Protein AF-A0A9W6ZG67-F1 (afdb_monomer)

Radius of gyration: 25.46 Å; Cα contacts (8 Å, |Δi|>4): 424; chains: 1; bounding box: 63×47×77 Å

pLDDT: mean 87.22, std 13.43, range [35.75, 98.5]

Sequence (376 aa):
IINTNTQAKYSLISADDQNYLYECAGLLKNNCGLGVCACSISLFTSPLLFRMRSLISSGSSGGSGWDRGEAGAEAGALMTSMASLSKGFVRGGVDGESGDAFRMALQAAVQVLGIMGEEEQARGGGMVLAHRMVALLGDEVTAWAGGVVGPLVRNCERDVVEVVQLMNQLLIRFGGRMASCMEKAVLPFMVRCEKLAPVDGSREQVEAEARGLHKIQILFLQHLVSNGCGGVLFSKDVAPGLEGILDLVARGMEIKEGARSCVIFMRKLCEEVGGGGAGEGVEGAFWDFVFNRSLVHLWRAMMGKGFSAKDAQCLRTLAEGARLMVVVRERRTERFMGFVDALSGFVGDIKGREVNRMKGANEGEFKDIIKRALMQ

Foldseek 3Di:
DDPPDPPDDDDVADLVRLLQVLLVLLQCVAPVPDPPCPPQCCVVLVVLLVLLVVLLVCLVVVDPPDDLQVSLLSLLSSLSSLLSNLNNDAFDDDDDRNLVSLVSSLVSLLSQLVRNLLHPSSLNSSLSSLVSCCRHVPPVCLVSLLSNLLSCLQRPAVCLLSSLVSLLSCCVRPFQSCLVSVLNRLVSNVVVLVVNQDDDDDPVVSVVVNLVSLLSNLQSLLSCLVRNNLLSCQDPSNVVCNVVSLVSLQLCCLVLRRVQSSLSNLLSNLLVLLPPSHDPVVSVVSLVCCLVGRLVSNVCSLQPPPADPPDPSSLSSLLSNLSSLVSNCVSPVVSSLVSLVCVCVVDVQLPVVLSVCSSPDHSVSSSVSSVVSNVD

InterPro domains:
  IPR011989 Armadillo-like helical [G3DSA:1.25.10.10] (2-344)
  IPR040017 Exportin-T [PTHR15952] (9-336)
  IPR045546 Exportin-T, C-terminal domain [PF19282] (16-342)

Solvent-accessible surface area (backbone atoms only — not comparable to full-atom values): 20236 Å² total; per-residue (Å²): 145,76,91,87,65,99,69,89,84,75,75,94,60,54,74,67,58,50,27,50,51,31,24,50,52,22,32,53,71,61,66,60,90,50,99,71,71,77,70,56,64,57,78,68,44,46,64,46,51,50,50,48,50,49,52,47,51,57,56,74,64,70,54,92,87,72,56,62,62,63,50,12,43,50,48,8,52,43,32,39,34,54,32,27,23,52,65,26,51,70,75,66,69,54,60,69,74,60,26,52,51,53,51,51,47,54,56,49,40,26,52,42,31,69,74,31,23,78,29,67,45,21,40,50,12,40,49,54,25,47,58,46,39,51,48,30,56,38,75,69,41,66,82,48,42,45,49,47,50,45,33,47,44,71,47,53,63,95,51,46,64,59,53,45,52,48,54,42,51,47,27,73,74,53,22,47,79,39,29,76,42,43,45,72,35,53,59,52,36,52,57,42,50,63,72,66,47,57,88,72,76,55,73,69,54,28,55,50,51,40,51,52,52,49,40,52,54,41,49,45,52,24,40,36,32,73,27,63,26,43,70,34,50,71,32,88,83,28,39,87,52,36,66,62,53,50,51,53,38,28,59,33,26,55,35,81,81,46,18,46,42,28,36,48,29,51,32,42,46,54,63,52,52,67,69,72,77,48,60,75,71,58,46,52,53,49,52,48,44,41,64,74,43,36,52,49,29,44,47,50,31,64,74,32,93,88,45,41,95,86,38,68,65,46,49,51,30,43,52,42,45,23,46,30,54,44,50,47,32,77,69,36,48,70,62,40,47,54,50,50,60,53,45,57,78,75,42,98,74,59,52,70,71,58,48,61,48,53,77,75,36,52,52,68,52,36,40,51,51,54,52,52,57,76,73,107

Nearest PDB structures (foldseek):
  3icq-assembly1_T  TM=7.743E-01  e=6.944E-07  Schizosaccharomyces pombe
  3ibv-assembly1_A  TM=7.325E-01  e=1.030E-04  Schizosaccharomyces pombe
  8r09-assembly1_B1  TM=2.714E-01  e=3.638E-01  Homo sapiens
  6u1s-assembly1_A  TM=2.168E-01  e=2.423E-01  synthetic construct

Structure (mmCIF, N/CA/C/O backbone):
data_AF-A0A9W6ZG67-F1
#
_entry.id   AF-A0A9W6ZG67-F1
#
loop_
_atom_site.group_PDB
_atom_site.id
_atom_site.type_symbol
_atom_site.label_atom_id
_atom_site.label_alt_id
_atom_site.label_comp_id
_atom_site.label_asym_id
_atom_site.label_entity_id
_atom_site.label_seq_id
_atom_site.pdbx_PDB_ins_code
_atom_site.Cartn_x
_atom_site.Cartn_y
_atom_site.Cartn_z
_atom_site.occupancy
_atom_site.B_iso_or_equiv
_atom_site.auth_seq_id
_atom_site.auth_comp_id
_atom_site.auth_asym_id
_atom_site.auth_atom_id
_atom_site.pdbx_PDB_model_num
ATOM 1 N N . ILE A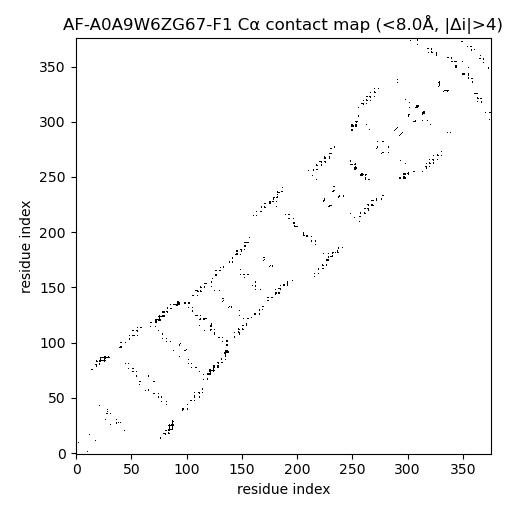 1 1 ? 11.827 6.904 -36.754 1.00 39.44 1 ILE A N 1
ATOM 2 C CA . ILE A 1 1 ? 11.404 8.110 -36.000 1.00 39.44 1 ILE A CA 1
ATOM 3 C C . ILE A 1 1 ? 11.599 7.807 -34.517 1.00 39.44 1 ILE A C 1
ATOM 5 O O . ILE A 1 1 ? 10.6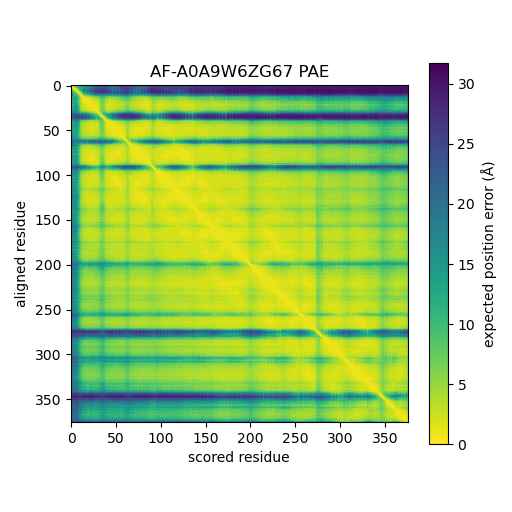45 7.606 -33.787 1.00 39.44 1 ILE A O 1
ATOM 9 N N . ILE A 1 2 ? 12.851 7.626 -34.101 1.00 35.75 2 ILE A N 1
ATOM 10 C CA . ILE A 1 2 ? 13.217 7.391 -32.701 1.00 35.75 2 ILE A CA 1
ATOM 11 C C . ILE A 1 2 ? 14.465 8.238 -32.515 1.00 35.75 2 ILE A C 1
ATOM 13 O O . ILE A 1 2 ? 15.459 8.016 -33.206 1.00 35.75 2 ILE A O 1
ATOM 17 N N . ASN A 1 3 ? 14.367 9.281 -31.696 1.00 40.25 3 ASN A N 1
ATOM 18 C CA . ASN A 1 3 ? 15.490 10.162 -31.435 1.00 40.25 3 ASN A CA 1
ATOM 19 C C . ASN A 1 3 ? 16.313 9.545 -30.303 1.00 40.25 3 ASN A C 1
ATOM 21 O O . ASN A 1 3 ? 15.929 9.619 -29.143 1.00 40.25 3 ASN A O 1
ATOM 25 N N . THR A 1 4 ? 17.412 8.886 -30.657 1.00 42.34 4 THR A N 1
ATOM 26 C CA . THR A 1 4 ? 18.389 8.335 -29.707 1.00 42.34 4 THR A CA 1
ATOM 27 C C . THR A 1 4 ? 19.555 9.296 -29.465 1.00 42.34 4 THR A C 1
ATOM 29 O O . THR A 1 4 ? 20.623 8.846 -29.061 1.00 42.34 4 THR A O 1
ATOM 32 N N . ASN A 1 5 ? 19.409 10.592 -29.775 1.00 35.91 5 ASN A N 1
ATOM 33 C CA . ASN A 1 5 ? 20.525 11.531 -29.751 1.00 35.91 5 ASN A CA 1
ATOM 34 C C . ASN A 1 5 ? 20.375 12.589 -28.651 1.00 35.91 5 ASN A C 1
ATOM 36 O O . ASN A 1 5 ? 19.520 13.474 -28.713 1.00 35.91 5 ASN A O 1
ATOM 40 N N . THR A 1 6 ? 21.283 12.508 -27.682 1.00 39.44 6 THR A N 1
ATOM 41 C CA . THR A 1 6 ? 21.575 13.439 -26.582 1.00 39.44 6 THR A CA 1
ATOM 42 C C . THR A 1 6 ? 22.208 14.750 -27.075 1.00 39.44 6 THR A C 1
ATOM 44 O O . THR A 1 6 ? 23.211 15.234 -26.561 1.00 39.44 6 THR A O 1
ATOM 47 N N . GLN A 1 7 ? 21.610 15.363 -28.100 1.00 37.28 7 GLN A N 1
ATOM 48 C CA . GLN A 1 7 ? 21.850 16.760 -28.464 1.00 37.28 7 GLN A CA 1
ATOM 49 C C . GLN A 1 7 ? 20.512 17.413 -28.808 1.00 37.28 7 GLN A C 1
ATOM 51 O O . GLN A 1 7 ? 20.055 17.437 -29.952 1.00 37.28 7 GLN A O 1
ATOM 56 N N . ALA A 1 8 ? 19.844 17.924 -27.777 1.00 49.53 8 ALA A N 1
ATOM 57 C CA . ALA A 1 8 ? 18.612 18.674 -27.926 1.00 49.53 8 ALA A CA 1
ATOM 58 C C . ALA A 1 8 ? 18.870 19.991 -28.675 1.00 49.53 8 ALA A C 1
ATOM 60 O O . ALA A 1 8 ? 19.564 20.881 -28.182 1.00 49.53 8 ALA A O 1
ATOM 61 N N . LYS A 1 9 ? 18.220 20.154 -29.832 1.00 41.66 9 LYS A N 1
ATOM 62 C CA . LYS A 1 9 ? 17.661 21.470 -30.174 1.00 41.66 9 LYS A CA 1
ATOM 63 C C . LYS A 1 9 ? 16.371 21.443 -30.982 1.00 41.66 9 LYS A C 1
ATOM 65 O O . LYS A 1 9 ? 15.625 22.402 -30.872 1.00 41.66 9 LYS A O 1
ATOM 70 N N . TYR A 1 10 ? 16.037 20.353 -31.679 1.00 43.66 10 TYR A N 1
ATOM 71 C CA . TYR A 1 10 ? 14.729 20.215 -32.331 1.00 43.66 10 TYR A CA 1
ATOM 72 C C . TYR A 1 10 ? 14.293 18.747 -32.378 1.00 43.66 10 TYR A C 1
ATOM 74 O O . TYR A 1 10 ? 14.595 18.027 -33.327 1.00 43.66 10 TYR A O 1
ATOM 82 N N . SER A 1 11 ? 13.578 18.286 -31.349 1.00 56.25 11 SER A N 1
ATOM 83 C CA . SER A 1 11 ? 12.749 17.092 -31.519 1.00 56.25 11 SER A CA 1
ATOM 84 C C . SER A 1 11 ? 11.547 17.491 -32.370 1.00 56.25 11 SER A C 1
ATOM 86 O O . SER A 1 11 ? 10.775 18.352 -31.962 1.00 56.25 11 SER A O 1
ATOM 88 N N . LEU A 1 12 ? 11.394 16.889 -33.551 1.00 69.50 12 LEU A N 1
ATOM 89 C CA . LEU A 1 12 ? 10.250 17.129 -34.446 1.00 69.50 12 LEU A CA 1
ATOM 90 C C . LEU A 1 12 ? 8.902 16.743 -33.811 1.00 69.50 12 LEU A C 1
ATOM 92 O O . LEU A 1 12 ? 7.859 17.154 -34.303 1.00 69.50 12 LEU A O 1
ATOM 96 N N . ILE A 1 13 ? 8.929 15.926 -32.753 1.00 79.38 13 ILE A N 1
ATOM 97 C CA . ILE A 1 13 ? 7.759 15.342 -32.091 1.00 79.38 13 ILE A CA 1
ATOM 98 C C . ILE A 1 13 ? 7.965 15.438 -30.574 1.00 79.38 13 ILE A C 1
ATOM 100 O O . ILE A 1 13 ? 9.046 15.091 -30.081 1.00 79.38 13 ILE A O 1
ATOM 104 N N . SER A 1 14 ? 6.960 15.909 -29.829 1.00 85.06 14 SER A N 1
ATOM 105 C CA . SER A 1 14 ? 7.045 16.016 -28.365 1.00 85.06 14 SER A CA 1
ATOM 106 C C . SER A 1 14 ? 7.118 14.634 -27.693 1.00 85.06 14 SER A C 1
ATOM 108 O O . SER A 1 14 ? 6.828 13.612 -28.316 1.00 85.06 14 SER A O 1
ATOM 110 N N . ALA A 1 15 ? 7.520 14.574 -26.420 1.00 81.75 15 ALA A N 1
ATOM 111 C CA . ALA A 1 15 ? 7.550 13.309 -25.676 1.00 81.75 15 ALA A CA 1
ATOM 112 C C . ALA A 1 15 ? 6.145 12.689 -25.537 1.00 81.75 15 ALA A C 1
ATOM 114 O O . ALA A 1 15 ? 5.986 11.474 -25.655 1.00 81.75 15 ALA A O 1
ATOM 115 N N . ASP A 1 16 ? 5.120 13.523 -25.362 1.00 84.12 16 ASP A N 1
ATOM 116 C CA . ASP A 1 16 ? 3.730 13.073 -25.272 1.00 84.12 16 ASP A CA 1
ATOM 117 C C . ASP A 1 16 ? 3.232 12.515 -26.606 1.00 84.12 16 ASP A C 1
ATOM 119 O O . ASP A 1 16 ? 2.653 11.430 -26.647 1.00 84.12 16 ASP A O 1
ATOM 123 N N . ASP A 1 17 ? 3.543 13.188 -27.716 1.00 88.38 17 ASP A N 1
ATOM 124 C CA . ASP A 1 17 ? 3.211 12.696 -29.056 1.00 88.38 17 ASP A CA 1
ATOM 125 C C . ASP A 1 17 ? 3.907 11.358 -29.355 1.00 88.38 17 ASP A C 1
ATOM 127 O O . ASP A 1 17 ? 3.308 10.457 -29.943 1.00 88.38 17 ASP A O 1
ATOM 131 N N . GLN A 1 18 ? 5.155 11.177 -28.906 1.00 88.00 18 GLN A N 1
ATOM 132 C CA . GLN A 1 18 ? 5.853 9.891 -29.020 1.00 88.00 18 GLN A CA 1
ATOM 133 C C . GLN A 1 18 ? 5.140 8.786 -28.230 1.00 88.00 18 GLN A C 1
ATOM 135 O O . GLN A 1 18 ? 4.977 7.677 -28.742 1.00 88.00 18 GLN A O 1
ATOM 140 N N . ASN A 1 19 ? 4.665 9.079 -27.016 1.00 90.38 19 ASN A N 1
ATOM 141 C CA . ASN A 1 19 ? 3.894 8.126 -26.217 1.00 90.38 19 ASN A CA 1
ATOM 142 C C . ASN A 1 19 ? 2.577 7.733 -26.907 1.00 90.38 19 ASN A C 1
ATOM 144 O O . ASN A 1 19 ? 2.234 6.548 -26.916 1.00 90.38 19 ASN A O 1
ATOM 148 N N . TYR A 1 20 ? 1.882 8.681 -27.547 1.00 90.75 20 TYR A N 1
ATOM 149 C CA . TYR A 1 20 ? 0.697 8.375 -28.355 1.00 90.75 20 TYR A CA 1
ATOM 150 C C . TYR A 1 20 ? 1.024 7.475 -29.549 1.00 90.75 20 TYR A C 1
ATOM 152 O O . TYR A 1 20 ? 0.275 6.541 -29.827 1.00 90.75 20 TYR A O 1
ATOM 160 N N . LEU A 1 21 ? 2.162 7.680 -30.221 1.00 91.12 21 LEU A N 1
ATOM 161 C CA . LEU A 1 21 ? 2.597 6.796 -31.307 1.00 91.12 21 LEU A CA 1
ATOM 162 C C . LEU A 1 21 ? 2.860 5.364 -30.818 1.00 91.12 21 LEU A C 1
ATOM 164 O O . LEU A 1 21 ? 2.458 4.413 -31.490 1.00 91.12 21 LEU A O 1
ATOM 168 N N . TYR A 1 22 ? 3.481 5.193 -29.646 1.00 92.00 22 TYR A N 1
ATOM 169 C CA . TYR A 1 22 ? 3.649 3.869 -29.036 1.00 92.00 22 TYR A CA 1
ATOM 170 C C . TYR A 1 22 ? 2.306 3.230 -28.673 1.00 92.00 22 TYR A C 1
ATOM 172 O O . TYR A 1 22 ? 2.095 2.050 -28.949 1.00 92.00 22 TYR A O 1
ATOM 180 N N . GLU A 1 23 ? 1.377 3.995 -28.103 1.00 91.88 23 GLU A N 1
ATOM 181 C CA . GLU A 1 23 ? 0.024 3.519 -27.803 1.00 91.88 23 GLU A CA 1
ATOM 182 C C . GLU A 1 23 ? -0.720 3.074 -29.075 1.00 91.88 23 GLU A C 1
ATOM 184 O O . GLU A 1 23 ? -1.264 1.966 -29.114 1.00 91.88 23 GLU A O 1
ATOM 189 N N . CYS A 1 24 ? -0.661 3.867 -30.150 1.00 88.88 24 CYS A N 1
ATOM 190 C CA . CYS A 1 24 ? -1.198 3.497 -31.459 1.00 88.88 24 CYS A CA 1
ATOM 191 C C . CYS A 1 24 ? -0.551 2.220 -32.007 1.00 88.88 24 CYS A C 1
ATOM 193 O O . CYS A 1 24 ? -1.263 1.342 -32.492 1.00 88.88 24 CYS A O 1
ATOM 195 N N . ALA A 1 25 ? 0.774 2.077 -31.905 1.00 88.12 25 ALA A N 1
ATOM 196 C CA . ALA A 1 25 ? 1.474 0.868 -32.336 1.00 88.12 25 ALA A CA 1
ATOM 197 C C . ALA A 1 25 ? 0.991 -0.376 -31.572 1.00 88.12 25 ALA A C 1
ATOM 199 O O . ALA A 1 25 ? 0.760 -1.425 -32.178 1.00 88.12 25 ALA A O 1
ATOM 200 N N . GLY A 1 26 ? 0.767 -0.249 -30.261 1.00 88.62 26 GLY A N 1
ATOM 201 C CA . GLY A 1 26 ? 0.203 -1.318 -29.439 1.00 88.62 26 GLY A CA 1
ATOM 202 C C . GLY A 1 26 ? -1.214 -1.693 -29.872 1.00 88.62 26 GLY A C 1
ATOM 203 O O . GLY A 1 26 ? -1.523 -2.875 -30.022 1.00 88.62 26 GLY A O 1
ATOM 204 N N . LEU A 1 27 ? -2.072 -0.694 -30.114 1.00 86.94 27 LEU A N 1
ATOM 205 C CA . LEU A 1 27 ? -3.456 -0.906 -30.551 1.00 86.94 27 LEU A CA 1
ATOM 206 C C . LEU A 1 27 ? -3.519 -1.581 -31.922 1.00 86.94 27 LEU A C 1
ATOM 208 O O . LEU A 1 27 ? -4.296 -2.515 -32.102 1.00 86.94 27 LEU A O 1
ATOM 212 N N . LEU A 1 28 ? -2.685 -1.147 -32.869 1.00 83.06 28 LEU A N 1
ATOM 213 C CA . LEU A 1 28 ? -2.587 -1.765 -34.191 1.00 83.06 28 LEU A CA 1
ATOM 214 C C . LEU A 1 28 ? -2.118 -3.218 -34.083 1.00 83.06 28 LEU A C 1
ATOM 216 O O . LEU A 1 28 ? -2.681 -4.100 -34.728 1.00 83.06 28 LEU A O 1
ATOM 220 N N . LYS A 1 29 ? -1.126 -3.497 -33.228 1.00 78.94 29 LYS A N 1
ATOM 221 C CA . LYS A 1 29 ? -0.634 -4.863 -33.033 1.00 78.94 29 LYS A CA 1
ATOM 222 C C . LYS A 1 29 ? -1.710 -5.794 -32.472 1.00 78.94 29 LYS A C 1
ATOM 224 O O . LYS A 1 29 ? -1.800 -6.934 -32.920 1.00 78.94 29 LYS A O 1
ATOM 229 N N . ASN A 1 30 ? -2.502 -5.324 -31.509 1.00 77.94 30 ASN A N 1
ATOM 230 C CA . ASN A 1 30 ? -3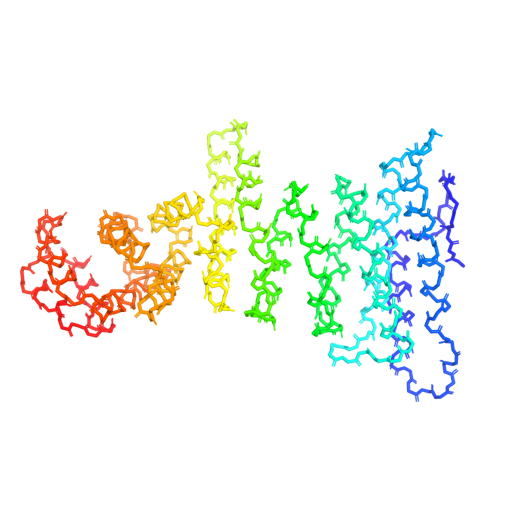.464 -6.160 -30.793 1.00 77.94 30 ASN A CA 1
ATOM 231 C C . ASN A 1 30 ? -4.835 -6.265 -31.488 1.00 77.94 30 ASN A C 1
ATOM 233 O O . ASN A 1 30 ? -5.437 -7.333 -31.494 1.00 77.94 30 ASN A O 1
ATOM 237 N N . ASN A 1 31 ? -5.340 -5.177 -32.079 1.00 73.69 31 ASN A N 1
ATOM 238 C CA . ASN A 1 31 ? -6.729 -5.104 -32.549 1.00 73.69 31 ASN A CA 1
ATOM 239 C C . ASN A 1 31 ? -6.901 -5.334 -34.050 1.00 73.69 31 ASN A C 1
ATOM 241 O O . ASN A 1 31 ? -8.031 -5.498 -34.504 1.00 73.69 31 ASN A O 1
ATOM 245 N N . CYS A 1 32 ? -5.829 -5.334 -34.846 1.00 62.62 32 CYS A N 1
ATOM 246 C CA . CYS A 1 32 ? -6.011 -5.345 -36.292 1.00 62.62 32 CYS A CA 1
ATOM 247 C C . CYS A 1 32 ? -6.544 -6.659 -36.867 1.00 62.62 32 CYS A C 1
ATOM 249 O O . CYS A 1 32 ? -6.868 -6.632 -38.043 1.00 62.62 32 CYS A O 1
ATOM 251 N N . GLY A 1 33 ? -6.671 -7.772 -36.125 1.00 52.44 33 GLY A N 1
ATOM 252 C CA . GLY A 1 33 ? -7.353 -9.007 -36.582 1.00 52.44 33 GLY A CA 1
ATOM 253 C C . GLY A 1 33 ? -6.844 -9.615 -37.903 1.00 52.44 33 GLY A C 1
ATOM 254 O O . GLY A 1 33 ? -7.381 -10.597 -38.405 1.00 52.44 33 GLY A O 1
ATOM 255 N N . LEU A 1 34 ? -5.805 -9.027 -38.481 1.00 46.78 34 LEU A N 1
ATOM 256 C CA . LEU A 1 34 ? -5.229 -9.357 -39.759 1.00 46.78 34 LEU A CA 1
ATOM 257 C C . LEU A 1 34 ? -4.040 -10.246 -39.449 1.00 46.78 34 LEU A C 1
ATOM 259 O O . LEU A 1 34 ? -3.083 -9.793 -38.815 1.00 46.78 34 LEU A O 1
ATOM 263 N N . GLY A 1 35 ? -4.017 -11.452 -40.011 1.00 50.03 35 GLY A N 1
ATOM 264 C CA . GLY A 1 35 ? -2.794 -12.252 -40.151 1.00 50.03 35 GLY A CA 1
ATOM 265 C C . GLY A 1 35 ? -1.674 -11.559 -40.958 1.00 50.03 35 GLY A C 1
ATOM 266 O O . GLY A 1 35 ? -0.771 -12.229 -41.438 1.00 50.03 35 GLY A O 1
ATOM 267 N N . VAL A 1 36 ? -1.739 -10.232 -41.139 1.00 47.69 36 VAL A N 1
ATOM 268 C CA . VAL A 1 36 ? -0.923 -9.394 -42.024 1.00 47.69 36 VAL A CA 1
ATOM 269 C C . VAL A 1 36 ? -0.282 -8.204 -41.288 1.00 47.69 36 VAL A C 1
ATOM 271 O O . VAL A 1 36 ? 0.591 -7.553 -41.851 1.00 47.69 36 VAL A O 1
ATOM 274 N N . CYS A 1 37 ? -0.556 -7.960 -39.996 1.00 52.19 37 CYS A N 1
ATOM 275 C CA . CYS A 1 37 ? 0.359 -7.127 -39.198 1.00 52.19 37 CYS A CA 1
ATOM 276 C C . CYS A 1 37 ? 1.543 -7.988 -38.707 1.00 52.19 37 CYS A C 1
ATOM 278 O O . CYS A 1 37 ? 1.759 -8.183 -37.510 1.00 52.19 37 CYS A O 1
ATOM 280 N N . ALA A 1 38 ? 2.323 -8.508 -39.665 1.00 53.47 38 ALA A N 1
ATOM 281 C CA . ALA A 1 38 ? 3.558 -9.281 -39.471 1.00 53.47 38 ALA A CA 1
ATOM 282 C C . ALA A 1 38 ? 4.697 -8.464 -38.821 1.00 53.47 38 ALA A C 1
ATOM 284 O O . ALA A 1 38 ? 5.830 -8.923 -38.707 1.00 53.47 38 ALA A O 1
ATOM 285 N N . CYS A 1 39 ? 4.408 -7.235 -38.391 1.00 63.88 39 CYS A N 1
ATOM 286 C CA . CYS A 1 39 ? 5.310 -6.413 -37.609 1.00 63.88 39 CYS A CA 1
ATOM 287 C C . CYS A 1 39 ? 5.410 -7.038 -36.210 1.00 63.88 39 CYS A C 1
ATOM 289 O O . CYS A 1 39 ? 4.454 -7.024 -35.423 1.00 63.88 39 CYS A O 1
ATOM 291 N N . SER A 1 40 ? 6.538 -7.685 -35.941 1.00 79.75 40 SER A N 1
ATOM 292 C CA . SER A 1 40 ? 6.878 -8.205 -34.620 1.00 79.75 40 SER A CA 1
ATOM 293 C C . SER A 1 40 ? 6.872 -7.059 -33.600 1.00 79.75 40 SER A C 1
ATOM 295 O O . SER A 1 40 ? 7.337 -5.955 -33.891 1.00 79.75 40 SER A O 1
ATOM 297 N N . ILE A 1 41 ? 6.360 -7.313 -32.390 1.00 86.19 41 ILE A N 1
ATOM 298 C CA . ILE A 1 41 ? 6.387 -6.306 -31.312 1.00 86.19 41 ILE A CA 1
ATOM 299 C C . ILE A 1 41 ? 7.832 -5.915 -30.958 1.00 86.19 41 ILE A C 1
ATOM 301 O O . ILE A 1 41 ? 8.081 -4.792 -30.516 1.00 86.19 41 ILE A O 1
ATOM 305 N N . SER A 1 42 ? 8.794 -6.803 -31.241 1.00 85.44 42 SER A N 1
ATOM 306 C CA . SER A 1 42 ? 10.227 -6.565 -31.071 1.00 85.44 42 SER A CA 1
ATOM 307 C C . SER A 1 42 ? 10.729 -5.351 -31.854 1.00 85.44 42 SER A C 1
ATOM 309 O O . SER A 1 42 ? 11.685 -4.717 -31.413 1.00 85.44 42 SER A O 1
ATOM 311 N N . LEU A 1 43 ? 10.073 -4.963 -32.954 1.00 87.19 43 LEU A N 1
ATOM 312 C CA . LEU A 1 43 ? 10.446 -3.769 -33.719 1.00 87.19 43 LE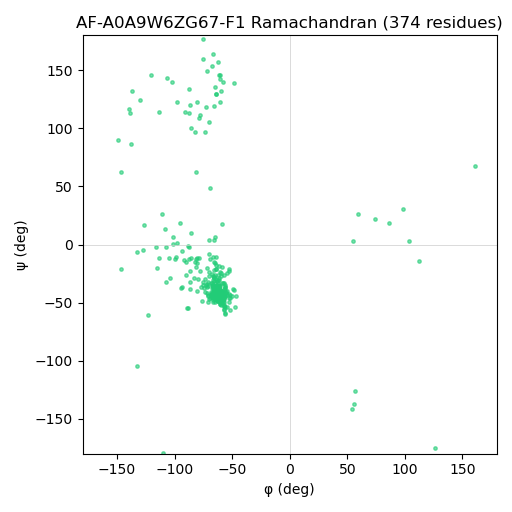U A CA 1
ATOM 313 C C . LEU A 1 43 ? 10.263 -2.482 -32.905 1.00 87.19 43 LEU A C 1
ATOM 315 O O . LEU A 1 43 ? 11.014 -1.527 -33.094 1.00 87.19 43 LEU A O 1
ATOM 319 N N . PHE A 1 44 ? 9.311 -2.473 -31.971 1.00 89.06 44 PHE A N 1
ATOM 320 C CA . PHE A 1 44 ? 9.072 -1.349 -31.067 1.00 89.06 44 PHE A CA 1
ATOM 321 C C . PHE A 1 44 ? 9.798 -1.521 -29.733 1.00 89.06 44 PHE A C 1
ATOM 323 O O . PHE A 1 44 ? 10.314 -0.553 -29.181 1.00 89.06 44 PHE A O 1
ATOM 330 N N . THR A 1 45 ? 9.864 -2.747 -29.209 1.00 91.94 45 THR A N 1
ATOM 331 C CA . THR A 1 45 ? 10.392 -2.995 -27.860 1.00 91.94 45 THR A CA 1
ATOM 332 C C . THR A 1 45 ? 11.905 -3.171 -27.829 1.00 91.94 45 THR A C 1
ATOM 334 O O . THR A 1 45 ? 12.532 -2.752 -26.859 1.00 91.94 45 THR A O 1
ATOM 337 N N . SER A 1 46 ? 12.530 -3.720 -28.875 1.00 93.50 46 SER A N 1
ATOM 338 C CA . SER A 1 46 ? 13.981 -3.970 -28.885 1.00 93.50 46 SER A CA 1
ATOM 339 C C . SER A 1 46 ? 14.817 -2.695 -28.785 1.00 93.50 46 SER A C 1
ATOM 341 O O . SER A 1 46 ? 15.746 -2.698 -27.981 1.00 93.50 46 SER A O 1
ATOM 343 N N . PRO A 1 47 ? 14.519 -1.593 -29.509 1.00 94.25 47 PRO A N 1
ATOM 344 C CA . PRO A 1 47 ? 15.279 -0.351 -29.356 1.00 94.25 47 PRO A CA 1
ATOM 345 C C . PRO A 1 47 ? 15.191 0.214 -27.933 1.00 94.25 47 PRO A C 1
ATOM 347 O O . PRO A 1 47 ? 16.204 0.627 -27.367 1.00 94.25 47 PRO A O 1
ATOM 350 N N . LEU A 1 48 ? 13.997 0.167 -27.331 1.00 95.50 48 LEU A N 1
ATOM 351 C CA . LEU A 1 48 ? 13.759 0.629 -25.964 1.00 95.50 48 LEU A CA 1
ATOM 352 C C . LEU A 1 48 ? 14.528 -0.227 -24.950 1.00 95.50 48 LEU A C 1
ATOM 354 O O . LEU A 1 48 ? 15.278 0.298 -24.129 1.00 95.50 48 LEU A O 1
ATOM 358 N N . LEU A 1 49 ? 14.410 -1.553 -25.053 1.00 96.44 49 LEU A N 1
ATOM 359 C CA . LEU A 1 49 ? 15.098 -2.504 -24.178 1.00 96.44 49 LEU A CA 1
ATOM 360 C C . LEU A 1 49 ? 16.618 -2.441 -24.333 1.00 96.44 49 LEU A C 1
ATOM 362 O O . LEU A 1 49 ? 17.337 -2.489 -23.337 1.00 96.44 49 LEU A O 1
ATOM 366 N N . PHE A 1 50 ? 17.118 -2.320 -25.563 1.00 96.62 50 PHE A N 1
ATOM 367 C CA . PHE A 1 50 ? 18.543 -2.158 -25.831 1.00 96.62 50 PHE A CA 1
ATOM 368 C C . PHE A 1 50 ? 19.075 -0.899 -25.151 1.00 96.62 50 PHE A C 1
ATOM 370 O O . PHE A 1 50 ? 20.090 -0.957 -24.454 1.00 96.62 50 PHE A O 1
ATOM 377 N N . ARG A 1 51 ? 18.360 0.223 -25.285 1.00 95.88 51 ARG A N 1
ATOM 378 C CA . ARG A 1 51 ? 18.783 1.475 -24.664 1.00 95.88 51 ARG A CA 1
ATOM 379 C C . ARG A 1 51 ? 18.738 1.406 -23.138 1.00 95.88 51 ARG A C 1
ATOM 381 O O . ARG A 1 51 ? 19.721 1.779 -22.505 1.00 95.88 51 ARG A O 1
ATOM 388 N N . MET A 1 52 ? 17.686 0.829 -22.550 1.00 96.19 52 MET A N 1
ATOM 389 C CA . MET A 1 52 ? 17.630 0.573 -21.102 1.00 96.19 52 MET A CA 1
ATOM 390 C C . MET A 1 52 ? 18.818 -0.280 -20.631 1.00 96.19 52 MET A C 1
ATOM 392 O O . MET A 1 52 ? 19.459 0.055 -19.640 1.00 96.19 52 MET A O 1
ATOM 396 N N . ARG A 1 53 ? 19.168 -1.353 -21.355 1.00 96.44 53 ARG A N 1
ATOM 397 C CA . ARG A 1 53 ? 20.324 -2.212 -21.028 1.00 96.44 53 ARG A CA 1
ATOM 398 C C . ARG A 1 53 ? 21.658 -1.479 -21.143 1.00 96.44 53 ARG A C 1
ATOM 400 O O . ARG A 1 53 ? 22.537 -1.702 -20.313 1.00 96.44 53 ARG A O 1
ATOM 407 N N . SER A 1 54 ? 21.805 -0.598 -22.131 1.00 94.50 54 SER A N 1
ATOM 408 C CA . SER A 1 54 ? 22.981 0.266 -22.252 1.00 94.50 54 SER A CA 1
ATOM 409 C C . SER A 1 54 ? 23.119 1.163 -21.022 1.00 94.50 54 SER A C 1
ATOM 411 O O . SER A 1 54 ? 24.194 1.208 -20.431 1.00 94.50 54 SER A O 1
ATOM 413 N N . LEU A 1 55 ? 22.028 1.812 -20.599 1.00 94.75 55 LEU A N 1
ATOM 414 C CA . LEU A 1 55 ? 22.002 2.662 -19.407 1.00 94.75 55 LEU A CA 1
ATOM 415 C C . LEU A 1 55 ? 22.317 1.873 -18.128 1.00 94.75 55 LEU A C 1
ATOM 417 O O . LEU A 1 55 ? 23.088 2.341 -17.301 1.00 94.75 55 LEU A O 1
ATOM 421 N N . ILE A 1 56 ? 21.792 0.653 -17.987 1.00 95.12 56 ILE A N 1
ATOM 422 C CA . ILE A 1 56 ? 22.105 -0.250 -16.864 1.00 95.12 56 ILE A CA 1
ATOM 423 C C . ILE A 1 56 ? 23.595 -0.633 -16.844 1.00 95.12 56 ILE A C 1
ATOM 425 O O . ILE A 1 56 ? 24.209 -0.691 -15.776 1.00 95.12 56 ILE A O 1
ATOM 429 N N . SER A 1 57 ? 24.181 -0.892 -18.016 1.00 93.69 57 SER A N 1
ATOM 430 C CA . SER A 1 57 ? 25.577 -1.329 -18.148 1.00 93.69 57 SER A CA 1
ATOM 431 C C . SER A 1 57 ? 26.553 -0.199 -17.824 1.00 93.69 57 SER A C 1
ATOM 433 O O . SER A 1 57 ? 27.433 -0.372 -16.981 1.00 93.69 57 SER A O 1
ATOM 435 N N . SER A 1 58 ? 26.348 0.983 -18.418 1.00 91.00 58 SER A N 1
ATOM 436 C CA . SER A 1 58 ? 27.040 2.217 -18.014 1.00 91.00 58 SER A CA 1
ATOM 437 C C . SER A 1 58 ? 26.834 2.470 -16.521 1.00 91.00 58 SER A C 1
ATOM 439 O O . SER A 1 58 ? 27.787 2.748 -15.793 1.00 91.00 58 SER A O 1
ATOM 441 N N . GLY A 1 59 ? 25.604 2.201 -16.085 1.00 88.44 59 GLY A N 1
ATOM 442 C CA . GLY A 1 59 ? 25.109 2.254 -14.731 1.00 88.44 59 GLY A CA 1
ATOM 443 C C . GLY A 1 59 ? 25.975 1.574 -13.680 1.00 88.44 59 GLY A C 1
ATOM 444 O O . GLY A 1 59 ? 26.374 2.117 -12.655 1.00 88.44 59 GLY A O 1
ATOM 445 N N . SER A 1 60 ? 26.259 0.315 -13.965 1.00 87.62 60 SER A N 1
ATOM 446 C CA . SER A 1 60 ? 26.954 -0.573 -13.041 1.00 87.62 60 SER A CA 1
ATOM 447 C C . SER A 1 60 ? 28.472 -0.375 -13.077 1.00 87.62 60 SER A C 1
ATOM 449 O O . SER A 1 60 ? 29.163 -0.771 -12.146 1.00 87.62 60 SER A O 1
ATOM 451 N N . SER A 1 61 ? 28.999 0.228 -14.148 1.00 84.06 61 SER A N 1
ATOM 452 C CA . SER A 1 61 ? 30.440 0.431 -14.350 1.00 84.06 61 SER A CA 1
ATOM 453 C C . SER A 1 61 ? 31.018 1.658 -13.632 1.00 84.06 61 SER A C 1
ATOM 455 O O . SER A 1 61 ? 32.235 1.755 -13.503 1.00 84.06 61 SER A O 1
ATOM 457 N N . GLY A 1 62 ? 30.175 2.590 -13.164 1.00 68.44 62 GLY A N 1
ATOM 458 C CA . GLY A 1 62 ? 30.612 3.780 -12.419 1.00 68.44 62 GLY A CA 1
ATOM 459 C C . GLY A 1 62 ? 31.581 4.692 -13.185 1.00 68.44 62 GLY A C 1
ATOM 460 O O . GLY A 1 62 ? 32.400 5.371 -12.569 1.00 68.44 62 GLY A O 1
ATOM 461 N N . GLY A 1 63 ? 31.537 4.672 -14.522 1.00 67.81 63 GLY A N 1
ATOM 462 C CA . GLY A 1 63 ? 32.489 5.392 -15.369 1.00 67.81 63 GLY A CA 1
ATOM 463 C C . GLY A 1 63 ? 32.476 6.909 -15.144 1.00 67.81 63 GLY A C 1
ATOM 464 O O . GLY A 1 63 ? 31.425 7.525 -14.967 1.00 67.81 63 GLY A O 1
ATOM 465 N N . SER A 1 64 ? 33.657 7.529 -15.196 1.00 56.72 64 SER A N 1
ATOM 466 C CA . SER A 1 64 ? 33.811 8.985 -15.125 1.00 56.72 64 SER A CA 1
ATOM 467 C C . SER A 1 64 ? 33.070 9.666 -16.283 1.00 56.72 64 SER A C 1
ATOM 469 O O . SER A 1 64 ? 33.370 9.384 -17.442 1.00 56.72 64 SER A O 1
ATOM 471 N N . GLY A 1 65 ? 32.135 10.570 -15.974 1.00 71.25 65 GLY A N 1
ATOM 472 C CA . GLY A 1 65 ? 31.358 11.330 -16.966 1.00 71.25 65 GLY A CA 1
ATOM 473 C C . GLY A 1 65 ? 29.920 10.852 -17.178 1.00 71.25 65 GLY A C 1
ATOM 474 O O . GLY A 1 65 ? 29.219 11.410 -18.016 1.00 71.25 65 GLY A O 1
ATOM 475 N N . TRP A 1 66 ? 29.460 9.844 -16.435 1.00 83.12 66 TRP A N 1
ATOM 476 C CA . TRP A 1 66 ? 28.058 9.444 -16.470 1.00 83.12 66 TRP A CA 1
ATOM 477 C C . TRP A 1 66 ? 27.194 10.401 -15.632 1.00 83.12 66 TRP A C 1
ATOM 479 O O . TRP A 1 66 ? 27.297 10.438 -14.406 1.00 83.12 66 TRP A O 1
ATOM 489 N N . ASP A 1 67 ? 26.339 11.171 -16.309 1.00 88.75 67 ASP A N 1
ATOM 490 C CA . ASP A 1 67 ? 25.304 11.983 -15.669 1.00 88.75 67 ASP A CA 1
ATOM 491 C C . ASP A 1 67 ? 24.115 11.094 -15.272 1.00 88.75 67 ASP A C 1
ATOM 493 O O . ASP A 1 67 ? 23.371 10.577 -16.115 1.00 88.75 67 ASP A O 1
ATOM 497 N N . ARG A 1 68 ? 23.957 10.886 -13.961 1.00 89.31 68 ARG A N 1
ATOM 498 C CA . ARG A 1 68 ? 22.887 10.058 -13.399 1.00 89.31 68 ARG A CA 1
ATOM 499 C C . ARG A 1 68 ? 21.509 10.685 -13.601 1.00 89.31 68 ARG A C 1
ATOM 501 O O . ARG A 1 68 ? 20.566 9.938 -13.844 1.00 89.31 68 ARG A O 1
ATOM 508 N N . GLY A 1 69 ? 21.404 12.013 -13.558 1.00 91.12 69 GLY A N 1
ATOM 509 C CA . GLY A 1 69 ? 20.143 12.732 -13.734 1.00 91.12 69 GLY A CA 1
ATOM 510 C C . GLY A 1 69 ? 19.647 12.645 -15.175 1.00 91.12 69 GLY A C 1
ATOM 511 O O . GLY A 1 69 ? 18.493 12.283 -15.415 1.00 91.12 69 GLY A O 1
ATOM 512 N N . GLU A 1 70 ? 20.533 12.877 -16.149 1.00 92.88 70 GLU A N 1
ATOM 513 C CA . GLU A 1 70 ? 20.196 12.716 -17.572 1.00 92.88 70 GLU A CA 1
ATOM 514 C C . GLU A 1 70 ? 19.828 11.259 -17.899 1.00 92.88 70 GLU A C 1
ATOM 516 O O . GLU A 1 70 ? 18.802 10.995 -18.532 1.00 92.88 70 GLU A O 1
ATOM 521 N N . ALA A 1 71 ? 20.605 10.295 -17.396 1.00 94.12 71 ALA A N 1
ATOM 522 C CA . ALA A 1 71 ? 20.308 8.876 -17.574 1.00 94.12 71 ALA A CA 1
ATOM 523 C C . ALA A 1 71 ? 18.999 8.449 -16.892 1.00 94.12 71 ALA A C 1
ATOM 525 O O . ALA A 1 71 ? 18.260 7.633 -17.446 1.00 94.12 71 ALA A O 1
ATOM 526 N N . GLY A 1 72 ? 18.693 9.003 -15.717 1.00 94.94 72 GLY A N 1
ATOM 527 C CA . GLY A 1 72 ? 17.441 8.768 -15.004 1.00 94.94 72 GLY A CA 1
ATOM 528 C C . GLY A 1 72 ? 16.233 9.303 -15.772 1.00 94.94 72 GLY A C 1
ATOM 529 O O . GLY A 1 72 ? 15.231 8.597 -15.913 1.00 94.94 72 GLY A O 1
ATOM 530 N N . ALA A 1 73 ? 16.347 10.506 -16.339 1.00 95.44 73 ALA A N 1
ATOM 531 C CA . ALA A 1 73 ? 15.329 11.089 -17.209 1.00 95.44 73 ALA A CA 1
ATOM 532 C C . ALA A 1 73 ? 15.101 10.249 -18.473 1.00 95.44 73 ALA A C 1
ATOM 534 O O . ALA A 1 73 ? 13.955 9.938 -18.812 1.00 95.44 73 ALA A O 1
ATOM 535 N N . GLU A 1 74 ? 16.180 9.818 -19.130 1.00 95.31 74 GLU A N 1
ATOM 536 C CA . GLU A 1 74 ? 16.091 8.956 -20.306 1.00 95.31 74 GLU A CA 1
ATOM 537 C C . GLU A 1 74 ? 15.443 7.605 -19.964 1.00 95.31 74 GLU A C 1
ATOM 539 O O . GLU A 1 74 ? 14.490 7.183 -20.622 1.00 95.31 74 GLU A O 1
ATOM 544 N N . ALA A 1 75 ? 15.895 6.941 -18.898 1.00 96.81 75 ALA A N 1
ATOM 545 C CA . ALA A 1 75 ? 15.330 5.667 -18.468 1.00 96.81 75 ALA A CA 1
ATOM 546 C C . ALA A 1 75 ? 13.839 5.791 -18.110 1.00 96.81 75 ALA A C 1
ATOM 548 O O . ALA A 1 75 ? 13.038 4.929 -18.487 1.00 96.81 75 ALA A O 1
ATOM 549 N N . GLY A 1 76 ? 13.451 6.880 -17.440 1.00 96.75 76 GLY A N 1
ATOM 550 C CA . GLY A 1 76 ? 12.057 7.210 -17.144 1.00 96.75 76 GLY A CA 1
ATOM 551 C C . GLY A 1 76 ? 11.191 7.327 -18.402 1.00 96.75 76 GLY A C 1
ATOM 552 O O . GLY A 1 76 ? 10.110 6.729 -18.477 1.00 96.75 76 GLY A O 1
ATOM 553 N N . ALA A 1 77 ? 11.682 8.030 -19.426 1.00 96.38 77 ALA A N 1
ATOM 554 C CA . ALA A 1 77 ? 10.993 8.179 -20.707 1.00 96.38 77 ALA A CA 1
ATOM 555 C C . ALA A 1 77 ? 10.855 6.842 -21.461 1.00 96.38 77 ALA A C 1
ATOM 557 O O . ALA A 1 77 ? 9.783 6.538 -21.994 1.00 96.38 77 ALA A O 1
ATOM 558 N N . LEU A 1 78 ? 11.898 6.003 -21.454 1.00 96.94 78 LEU A N 1
ATOM 559 C CA . LEU A 1 78 ? 11.871 4.668 -22.068 1.00 96.94 78 LEU A CA 1
ATOM 560 C C . LEU A 1 78 ? 10.840 3.751 -21.390 1.00 96.94 78 LEU A C 1
ATOM 562 O O . LEU A 1 78 ? 10.055 3.090 -22.074 1.00 96.94 78 LEU A O 1
ATOM 566 N N . MET A 1 79 ? 10.787 3.743 -20.053 1.00 98.00 79 MET A N 1
ATOM 567 C CA . MET A 1 79 ? 9.787 2.973 -19.300 1.00 98.00 79 MET A CA 1
ATOM 568 C C . MET A 1 79 ? 8.362 3.473 -19.563 1.00 98.00 79 MET A C 1
ATOM 570 O O . MET A 1 79 ? 7.450 2.665 -19.741 1.00 98.00 79 MET A O 1
ATOM 574 N N . THR A 1 80 ? 8.176 4.790 -19.671 1.00 97.38 80 THR A N 1
ATOM 575 C CA . THR A 1 80 ? 6.881 5.402 -20.013 1.00 97.38 80 THR A CA 1
ATOM 576 C C . THR A 1 80 ? 6.445 5.060 -21.439 1.00 97.38 80 THR A C 1
ATOM 578 O O . THR A 1 80 ? 5.271 4.765 -21.673 1.00 97.38 80 THR A O 1
ATOM 581 N N . SER A 1 81 ? 7.385 5.002 -22.384 1.00 96.38 81 SER A N 1
ATOM 582 C CA . SER A 1 81 ? 7.126 4.563 -23.761 1.00 96.38 81 SER A CA 1
ATOM 583 C C . SER A 1 81 ? 6.687 3.096 -23.805 1.00 96.38 81 SER A C 1
ATOM 585 O O . SER A 1 81 ? 5.677 2.766 -24.427 1.00 96.38 81 SER A O 1
ATOM 587 N N . MET A 1 82 ? 7.377 2.215 -23.065 1.00 96.44 82 MET A N 1
ATOM 588 C CA . MET A 1 82 ? 6.977 0.807 -22.912 1.00 96.44 82 MET A CA 1
ATOM 589 C C . MET A 1 82 ? 5.593 0.669 -22.266 1.00 96.44 82 MET A C 1
ATOM 591 O O . MET A 1 82 ? 4.774 -0.149 -22.693 1.00 96.44 82 MET A O 1
ATOM 595 N N . ALA A 1 83 ? 5.297 1.494 -21.262 1.00 96.19 83 ALA A N 1
ATOM 596 C CA . ALA A 1 83 ? 3.992 1.525 -20.617 1.00 96.19 83 ALA A CA 1
ATOM 597 C C . ALA A 1 83 ? 2.890 2.006 -21.575 1.00 96.19 83 ALA A C 1
ATOM 599 O O . ALA A 1 83 ? 1.800 1.432 -21.583 1.00 96.19 83 ALA A O 1
ATOM 600 N N . SER A 1 84 ? 3.173 3.005 -22.412 1.00 95.38 84 SER A N 1
ATOM 601 C CA . SER A 1 84 ? 2.243 3.518 -23.424 1.00 95.38 84 SER A CA 1
ATOM 602 C C . SER A 1 84 ? 1.968 2.478 -24.507 1.00 95.38 84 SER A C 1
ATOM 604 O O . SER A 1 84 ? 0.806 2.204 -24.795 1.00 95.38 84 SER A O 1
ATOM 606 N N . LEU A 1 85 ? 3.001 1.781 -24.993 1.00 93.69 85 LEU A N 1
ATOM 607 C CA . LEU A 1 85 ? 2.847 0.634 -25.894 1.00 93.69 85 LEU A CA 1
ATOM 608 C C . LEU A 1 85 ? 1.926 -0.441 -25.296 1.00 93.69 85 LEU A C 1
ATOM 610 O O . LEU A 1 85 ? 1.047 -0.971 -25.975 1.00 93.69 85 LEU A O 1
ATOM 614 N N . SER A 1 86 ? 2.068 -0.719 -23.996 1.00 93.19 86 SER A N 1
ATOM 615 C CA . SER A 1 86 ? 1.242 -1.707 -23.288 1.00 93.19 86 SER A CA 1
ATOM 616 C C . SER A 1 86 ? -0.248 -1.347 -23.204 1.00 93.19 86 SER A C 1
ATOM 618 O O . SER A 1 86 ? -1.065 -2.205 -22.861 1.00 93.19 86 SER A O 1
ATOM 620 N N . LYS A 1 87 ? -0.636 -0.089 -23.462 1.00 90.94 87 LYS A N 1
ATOM 621 C CA . LYS A 1 87 ? -2.047 0.336 -23.449 1.00 90.94 87 LYS A CA 1
ATOM 622 C C . LYS A 1 87 ? -2.870 -0.305 -24.551 1.00 90.94 87 LYS A C 1
ATOM 624 O O . LYS A 1 87 ? -4.056 -0.537 -24.336 1.00 90.94 87 LYS A O 1
ATOM 629 N N . GLY A 1 88 ? -2.232 -0.653 -25.665 1.00 86.88 88 GLY A N 1
ATOM 630 C CA . GLY A 1 88 ? -2.892 -1.338 -26.766 1.00 86.88 88 GLY A CA 1
ATOM 631 C C . GLY A 1 88 ? -3.303 -2.781 -26.478 1.00 86.88 88 GLY A C 1
ATOM 632 O O . GLY A 1 88 ? -4.084 -3.344 -27.236 1.00 86.88 88 GLY A O 1
ATOM 633 N N . PHE A 1 89 ? -2.814 -3.369 -25.386 1.00 87.00 89 PHE A N 1
ATOM 634 C CA . PHE A 1 89 ? -3.047 -4.763 -25.028 1.00 87.00 89 PHE A CA 1
ATOM 635 C C . PHE A 1 89 ? -4.112 -4.879 -23.929 1.00 87.00 89 PHE A C 1
ATOM 637 O O . PHE A 1 89 ? -4.155 -4.087 -22.979 1.00 87.00 89 PHE A O 1
ATOM 644 N N . VAL A 1 90 ? -4.988 -5.880 -24.058 1.00 72.94 90 VAL A N 1
ATOM 645 C CA . VAL A 1 90 ? -6.084 -6.128 -23.108 1.00 72.94 90 VAL A CA 1
ATOM 646 C C . VAL A 1 90 ? -5.534 -6.669 -21.784 1.00 72.94 90 VAL A C 1
ATOM 648 O O . VAL A 1 90 ? -4.506 -7.341 -21.729 1.00 72.94 90 VAL A O 1
ATOM 651 N N . ARG A 1 91 ? -6.227 -6.362 -20.682 1.00 68.50 91 ARG A N 1
ATOM 652 C CA . ARG A 1 91 ? -5.876 -6.848 -19.342 1.00 68.50 91 ARG A CA 1
ATOM 653 C C . ARG A 1 91 ? -6.005 -8.375 -19.272 1.00 68.50 91 ARG A C 1
ATOM 655 O O . ARG A 1 91 ? -7.080 -8.893 -19.550 1.00 68.50 91 ARG A O 1
ATOM 662 N N . GLY A 1 92 ? -4.967 -9.051 -18.778 1.00 57.06 92 GLY A N 1
ATOM 663 C CA . GLY A 1 92 ? -5.079 -10.428 -18.286 1.00 57.06 92 GLY A CA 1
ATOM 664 C C . GLY A 1 92 ? -4.661 -11.558 -19.228 1.00 57.06 92 GLY A C 1
ATOM 665 O O . GLY A 1 92 ? -5.201 -12.648 -19.087 1.00 57.06 92 GLY A O 1
ATOM 666 N N . GLY A 1 93 ? -3.699 -11.352 -20.128 1.00 59.94 93 GLY A N 1
ATOM 667 C CA . GLY A 1 93 ? -3.145 -12.477 -20.887 1.00 59.94 93 GLY A CA 1
ATOM 668 C C . GLY A 1 93 ? -2.426 -12.063 -22.154 1.00 59.94 93 GLY A C 1
ATOM 669 O O . GLY A 1 93 ? -2.900 -12.354 -23.245 1.00 59.94 93 GLY A O 1
ATOM 670 N N . VAL A 1 94 ? -1.294 -11.372 -22.010 1.00 76.06 94 VAL A N 1
ATOM 671 C CA . VAL A 1 94 ? -0.357 -11.223 -23.127 1.00 76.06 94 VAL A CA 1
ATOM 672 C C . VAL A 1 94 ? 0.643 -12.368 -23.049 1.00 76.06 94 VAL A C 1
ATOM 674 O O . VAL A 1 94 ? 1.428 -12.441 -22.105 1.00 76.06 94 VAL A O 1
ATOM 677 N N . ASP A 1 95 ? 0.608 -13.253 -24.036 1.00 75.50 95 ASP A N 1
ATOM 678 C CA . ASP A 1 95 ? 1.497 -14.400 -24.165 1.00 75.50 95 ASP A CA 1
ATOM 679 C C . ASP A 1 95 ? 2.482 -14.229 -25.337 1.00 75.50 95 ASP A C 1
ATOM 681 O O . ASP A 1 95 ? 2.572 -13.173 -25.981 1.00 75.50 95 ASP A O 1
ATOM 685 N N . GLY A 1 96 ? 3.320 -15.249 -25.531 1.00 85.38 96 GLY A N 1
ATOM 686 C CA . GLY A 1 96 ? 4.348 -15.284 -26.567 1.00 85.38 96 GLY A CA 1
ATOM 687 C C . GLY A 1 96 ? 5.288 -14.077 -26.542 1.00 85.38 96 GLY A C 1
ATOM 688 O O . GLY A 1 96 ? 5.651 -13.550 -25.489 1.00 85.38 96 GLY A O 1
ATOM 689 N N . GLU A 1 97 ? 5.650 -13.615 -27.737 1.00 86.31 97 GLU A N 1
ATOM 690 C CA . GLU A 1 97 ? 6.636 -12.552 -27.950 1.00 86.31 97 GLU A CA 1
ATOM 691 C C . GLU A 1 97 ? 6.292 -11.242 -27.218 1.00 86.31 97 GLU A C 1
ATOM 693 O O . GLU A 1 97 ? 7.172 -10.551 -26.702 1.00 86.31 97 GLU A O 1
ATOM 698 N N . SER A 1 98 ? 5.003 -10.897 -27.149 1.00 87.81 98 SER A N 1
ATOM 699 C CA . SER A 1 98 ? 4.559 -9.664 -26.492 1.00 87.81 98 SER A CA 1
ATOM 700 C C . SER A 1 98 ? 4.688 -9.773 -24.976 1.00 87.81 98 SER A C 1
ATOM 702 O O . SER A 1 98 ? 5.182 -8.843 -24.337 1.00 87.81 98 SER A O 1
ATOM 704 N N . GLY A 1 99 ? 4.324 -10.926 -24.406 1.00 90.25 99 GLY A N 1
ATOM 705 C CA . GLY A 1 99 ? 4.495 -11.196 -22.981 1.00 90.25 99 GLY A CA 1
ATOM 706 C C . GLY A 1 99 ? 5.970 -11.167 -22.587 1.00 90.25 99 GLY A C 1
ATOM 707 O O . GLY A 1 99 ? 6.338 -10.506 -21.616 1.00 90.25 99 GLY A O 1
ATOM 708 N N . ASP A 1 100 ? 6.831 -11.791 -23.395 1.00 92.00 100 ASP A N 1
ATOM 709 C CA . ASP A 1 100 ? 8.282 -11.799 -23.184 1.00 92.00 100 ASP A CA 1
ATOM 710 C C . ASP A 1 100 ? 8.884 -10.396 -23.224 1.00 92.00 100 ASP A C 1
ATOM 712 O O . ASP A 1 100 ? 9.689 -10.039 -22.360 1.00 92.00 100 ASP A O 1
ATOM 716 N N . ALA A 1 101 ? 8.464 -9.561 -24.176 1.00 93.44 101 ALA A N 1
ATOM 717 C CA . ALA A 1 101 ? 8.932 -8.184 -24.262 1.00 93.44 101 ALA A CA 1
ATOM 718 C C . ALA A 1 101 ? 8.568 -7.365 -23.012 1.00 93.44 101 ALA A C 1
ATOM 720 O O . ALA A 1 101 ? 9.411 -6.639 -22.480 1.00 93.44 101 ALA A O 1
ATOM 721 N N . PHE A 1 102 ? 7.340 -7.506 -22.508 1.00 95.06 102 PHE A N 1
ATOM 722 C CA . PHE A 1 102 ? 6.886 -6.805 -21.306 1.00 95.06 102 PHE A CA 1
ATOM 723 C C . PHE A 1 102 ? 7.524 -7.349 -20.020 1.00 95.06 102 PHE A C 1
ATOM 725 O O . PHE A 1 102 ? 7.896 -6.560 -19.148 1.00 95.06 102 PHE A O 1
ATOM 732 N N . ARG A 1 103 ? 7.753 -8.666 -19.925 1.00 95.56 103 ARG A N 1
ATOM 733 C CA . ARG A 1 103 ? 8.566 -9.267 -18.856 1.00 95.56 103 ARG A CA 1
ATOM 734 C C . ARG A 1 103 ? 9.978 -8.689 -18.843 1.00 95.56 103 ARG A C 1
ATOM 736 O O . ARG A 1 103 ? 10.443 -8.235 -17.800 1.00 95.56 103 ARG A O 1
ATOM 743 N N . MET A 1 104 ? 10.645 -8.655 -19.998 1.00 96.50 104 MET A N 1
ATOM 744 C CA . MET A 1 104 ? 11.986 -8.079 -20.124 1.00 96.50 104 MET A CA 1
ATOM 745 C C . MET A 1 104 ? 12.007 -6.592 -19.758 1.00 96.50 104 MET A C 1
ATOM 747 O O . MET A 1 104 ? 12.969 -6.129 -19.147 1.00 96.50 104 MET A O 1
ATOM 751 N N . ALA A 1 105 ? 10.948 -5.848 -20.085 1.00 97.19 105 ALA A N 1
ATOM 752 C CA . ALA A 1 105 ? 10.814 -4.444 -19.707 1.00 97.19 105 ALA A CA 1
ATOM 753 C C . ALA A 1 105 ? 10.719 -4.270 -18.190 1.00 97.19 105 ALA A C 1
ATOM 755 O O . ALA A 1 105 ? 11.421 -3.434 -17.628 1.00 97.19 105 ALA A O 1
ATOM 756 N N . LEU A 1 106 ? 9.901 -5.088 -17.520 1.00 97.69 106 LEU A N 1
ATOM 757 C CA . LEU A 1 106 ? 9.776 -5.074 -16.063 1.00 97.69 106 LEU A CA 1
ATOM 758 C C . LEU A 1 106 ? 11.098 -5.455 -15.379 1.00 97.69 106 LEU A C 1
ATOM 760 O O . LEU A 1 106 ? 11.509 -4.802 -14.424 1.00 97.69 106 LEU A O 1
ATOM 764 N N . GLN A 1 107 ? 11.801 -6.462 -15.899 1.00 97.62 107 GLN A N 1
ATOM 765 C CA . GLN A 1 107 ? 13.129 -6.855 -15.414 1.00 97.62 107 GLN A CA 1
ATOM 766 C C . GLN A 1 107 ? 14.159 -5.733 -15.562 1.00 97.62 107 GLN A C 1
ATOM 768 O O . GLN A 1 107 ? 14.939 -5.476 -14.643 1.00 97.62 107 GLN A O 1
ATOM 773 N N . ALA A 1 108 ? 14.169 -5.058 -16.713 1.00 97.88 108 ALA A N 1
ATOM 774 C CA . ALA A 1 108 ? 15.040 -3.916 -16.943 1.00 97.88 108 ALA A CA 1
ATOM 775 C C . ALA A 1 108 ? 14.670 -2.749 -16.015 1.00 97.88 108 ALA A C 1
ATOM 777 O O . ALA A 1 108 ? 15.558 -2.125 -15.444 1.00 97.88 108 ALA A O 1
ATOM 778 N N . ALA A 1 109 ? 13.378 -2.500 -15.788 1.00 98.19 109 ALA A N 1
ATOM 779 C CA . ALA A 1 109 ? 12.904 -1.471 -14.866 1.00 98.19 109 ALA A CA 1
ATOM 780 C C . ALA A 1 109 ? 13.348 -1.726 -13.420 1.00 98.19 109 ALA A C 1
ATOM 782 O O . ALA A 1 109 ? 13.788 -0.796 -12.752 1.00 98.19 109 ALA A O 1
ATOM 783 N N . VAL A 1 110 ? 13.315 -2.977 -12.947 1.00 98.25 110 VAL A N 1
ATOM 784 C CA . VAL A 1 110 ? 13.858 -3.345 -11.626 1.00 98.25 110 VAL A CA 1
ATOM 785 C C . VAL A 1 110 ? 15.337 -2.967 -11.508 1.00 98.25 110 VAL A C 1
ATOM 787 O O . VAL A 1 110 ? 15.749 -2.392 -10.502 1.00 98.25 110 VAL A O 1
ATOM 790 N N . GLN A 1 111 ? 16.139 -3.243 -12.539 1.00 98.00 111 GLN A N 1
ATOM 791 C CA . GLN A 1 111 ? 17.564 -2.893 -12.546 1.00 98.00 111 GLN A CA 1
ATOM 792 C C . GLN A 1 111 ? 17.781 -1.378 -12.611 1.00 98.00 111 GLN A C 1
ATOM 794 O O . GLN A 1 111 ? 18.589 -0.845 -11.852 1.00 98.00 111 GLN A O 1
ATOM 799 N N . VAL A 1 112 ? 17.021 -0.674 -13.457 1.00 97.75 112 VAL A N 1
ATOM 800 C CA . VAL A 1 112 ? 17.036 0.794 -13.529 1.00 97.75 112 VAL A CA 1
ATOM 801 C C . VAL A 1 112 ? 16.708 1.399 -12.169 1.00 97.75 112 VAL A C 1
ATOM 803 O O . VAL A 1 112 ? 17.461 2.239 -11.698 1.00 97.75 112 VAL A O 1
ATOM 806 N N . LEU A 1 113 ? 15.642 0.957 -11.499 1.00 97.81 113 LEU A N 1
ATOM 807 C CA . LEU A 1 113 ? 15.265 1.461 -10.175 1.00 97.81 113 LEU A CA 1
ATOM 808 C C . LEU A 1 113 ? 16.314 1.128 -9.106 1.00 97.81 113 LEU A C 1
ATOM 810 O O . LEU A 1 113 ? 16.529 1.919 -8.191 1.00 97.81 113 LEU A O 1
ATOM 814 N N . GLY A 1 114 ? 17.000 -0.011 -9.225 1.00 96.19 114 GLY A N 1
ATOM 815 C CA . GLY A 1 114 ? 18.126 -0.354 -8.357 1.00 96.19 114 GLY A CA 1
ATOM 816 C C . GLY A 1 114 ? 19.316 0.603 -8.496 1.00 96.19 114 GLY A C 1
ATOM 817 O O . GLY A 1 114 ? 19.957 0.916 -7.498 1.00 96.19 114 GLY A O 1
ATOM 818 N N . ILE A 1 115 ? 19.587 1.090 -9.710 1.00 95.25 115 ILE A N 1
ATOM 819 C CA . ILE A 1 115 ? 20.750 1.936 -10.025 1.00 95.25 115 ILE A CA 1
ATOM 820 C C . ILE A 1 115 ? 20.418 3.434 -9.945 1.00 95.25 115 ILE A C 1
ATOM 822 O O . ILE A 1 115 ? 21.253 4.229 -9.526 1.00 95.25 115 ILE A O 1
ATOM 826 N N . MET A 1 116 ? 19.218 3.838 -10.351 1.00 95.44 116 MET A N 1
ATOM 827 C CA . MET A 1 116 ? 18.802 5.231 -10.577 1.00 95.44 116 MET A CA 1
ATOM 828 C C . MET A 1 116 ? 17.525 5.584 -9.809 1.00 95.44 116 MET A C 1
ATOM 830 O O . MET A 1 116 ? 16.874 6.572 -10.116 1.00 95.44 116 MET A O 1
ATOM 834 N N . GLY A 1 117 ? 17.136 4.792 -8.806 1.00 94.06 117 GLY A N 1
ATOM 835 C CA . GLY A 1 117 ? 15.903 5.024 -8.049 1.00 94.06 117 GLY A CA 1
ATOM 836 C C . GLY A 1 117 ? 15.876 6.327 -7.242 1.00 94.06 117 GLY A C 1
ATOM 837 O O . GLY A 1 117 ? 14.824 6.672 -6.718 1.00 94.06 117 GLY A O 1
ATOM 838 N N . GLU A 1 118 ? 16.993 7.036 -7.098 1.00 94.38 118 GLU A N 1
ATOM 839 C CA . GLU A 1 118 ? 17.040 8.375 -6.488 1.00 94.38 118 GLU A CA 1
ATOM 840 C C . GLU A 1 118 ? 16.550 9.465 -7.454 1.00 94.38 118 GLU A C 1
ATOM 842 O O . GLU A 1 118 ? 16.028 10.484 -7.006 1.00 94.38 118 GLU A O 1
ATOM 847 N N . GLU A 1 119 ? 16.592 9.210 -8.763 1.00 96.00 119 GLU A N 1
ATOM 848 C CA . GLU A 1 119 ? 16.128 10.145 -9.787 1.00 96.00 119 GLU A CA 1
ATOM 849 C C . GLU A 1 119 ? 14.598 10.076 -9.931 1.00 96.00 119 GLU A C 1
ATOM 851 O O . GLU A 1 119 ? 14.026 9.017 -10.221 1.00 96.00 119 GLU A O 1
ATOM 856 N N . GLU A 1 120 ? 13.919 11.213 -9.749 1.00 95.88 120 GLU A N 1
ATOM 857 C CA . GLU A 1 120 ? 12.449 11.321 -9.757 1.00 95.88 120 GLU A CA 1
ATOM 858 C C . GLU A 1 120 ? 11.841 10.799 -11.066 1.00 95.88 120 GLU A C 1
ATOM 860 O O . GLU A 1 120 ? 10.864 10.049 -11.052 1.00 95.88 120 GLU A O 1
ATOM 865 N N . GLN A 1 121 ? 12.451 11.120 -12.208 1.00 95.81 121 GLN A N 1
ATOM 866 C CA . GLN A 1 121 ? 11.969 10.695 -13.522 1.00 95.81 121 GLN A CA 1
ATOM 867 C C . GLN A 1 121 ? 12.078 9.175 -13.712 1.00 95.81 121 GLN A C 1
ATOM 869 O O . GLN A 1 121 ? 11.178 8.558 -14.291 1.00 95.81 121 GLN A O 1
ATOM 874 N N . ALA A 1 122 ? 13.144 8.553 -13.195 1.00 97.06 122 ALA A N 1
ATOM 875 C CA . ALA A 1 122 ? 13.309 7.104 -13.243 1.00 97.06 122 ALA A CA 1
ATOM 876 C C . ALA A 1 122 ? 12.259 6.407 -12.366 1.00 97.06 122 ALA A C 1
ATOM 878 O O . ALA A 1 122 ? 11.628 5.445 -12.814 1.00 97.06 122 ALA A O 1
ATOM 879 N N . ARG A 1 123 ? 12.003 6.919 -11.151 1.00 97.38 123 ARG A N 1
ATOM 880 C CA . ARG A 1 123 ? 10.910 6.420 -10.297 1.00 97.38 123 ARG A CA 1
ATOM 881 C C . ARG A 1 123 ? 9.552 6.569 -10.969 1.00 97.38 123 ARG A C 1
ATOM 883 O O . ARG A 1 123 ? 8.811 5.590 -11.041 1.00 97.38 123 ARG A O 1
ATOM 890 N N . GLY A 1 124 ? 9.262 7.748 -11.518 1.00 97.44 124 GLY A N 1
ATOM 891 C CA . GLY A 1 124 ? 8.023 8.045 -12.234 1.00 97.44 124 GLY A CA 1
ATOM 892 C C . GLY A 1 124 ? 7.759 7.057 -13.370 1.00 97.44 124 GLY A C 1
ATOM 893 O O . GLY A 1 124 ? 6.726 6.385 -13.383 1.00 97.44 124 GLY A O 1
ATOM 894 N N . GLY A 1 125 ? 8.725 6.887 -14.278 1.00 97.56 125 GLY A N 1
ATOM 895 C CA . GLY A 1 125 ? 8.613 5.919 -15.374 1.00 97.56 125 GLY A CA 1
ATOM 896 C C . GLY A 1 125 ? 8.482 4.473 -14.8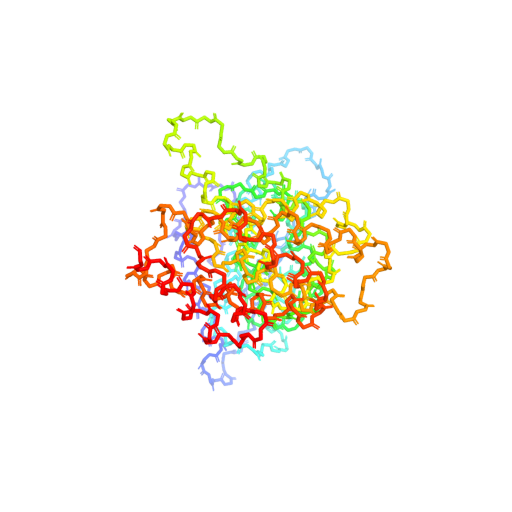83 1.00 97.56 125 GLY A C 1
ATOM 897 O O . GLY A 1 125 ? 7.672 3.708 -15.414 1.00 97.56 125 GLY A O 1
ATOM 898 N N . GLY A 1 126 ? 9.224 4.107 -13.833 1.00 97.94 126 GLY A N 1
ATOM 899 C CA . GLY A 1 126 ? 9.160 2.785 -13.211 1.00 97.94 126 GLY A CA 1
ATOM 900 C C . GLY A 1 126 ? 7.787 2.474 -12.614 1.00 97.94 126 GLY A C 1
ATOM 901 O O . GLY A 1 126 ? 7.256 1.389 -12.850 1.00 97.94 126 GLY A O 1
ATOM 902 N N . MET A 1 127 ? 7.172 3.426 -11.905 1.00 97.44 127 MET A N 1
ATOM 903 C CA . MET A 1 127 ? 5.817 3.287 -11.357 1.00 97.44 127 MET A CA 1
ATOM 904 C C . MET A 1 127 ? 4.763 3.161 -12.454 1.00 97.44 127 MET A C 1
ATOM 906 O O . MET A 1 127 ? 3.923 2.261 -12.396 1.00 97.44 127 MET A O 1
ATOM 910 N N . VAL A 1 128 ? 4.819 4.027 -13.473 1.00 97.12 128 VAL A N 1
ATOM 911 C CA . VAL A 1 128 ? 3.880 3.998 -14.605 1.00 97.12 128 VAL A CA 1
ATOM 912 C C . VAL A 1 128 ? 3.932 2.639 -15.303 1.00 97.12 128 VAL A C 1
ATOM 914 O O . VAL A 1 128 ? 2.889 2.021 -15.541 1.00 97.12 128 VAL A O 1
ATOM 917 N N . LEU A 1 129 ? 5.136 2.127 -15.573 1.00 97.94 129 LEU A N 1
ATOM 918 C CA . LEU A 1 129 ? 5.309 0.799 -16.151 1.00 97.94 129 LEU A CA 1
ATOM 919 C C . LEU A 1 129 ? 4.810 -0.300 -15.205 1.00 97.94 129 LEU A C 1
ATOM 921 O O . LEU A 1 129 ? 4.040 -1.157 -15.634 1.00 97.94 129 LEU A O 1
ATOM 925 N N . ALA A 1 130 ? 5.175 -0.267 -13.922 1.00 97.50 130 ALA A N 1
ATOM 926 C CA . ALA A 1 130 ? 4.765 -1.276 -12.947 1.00 97.50 130 ALA A CA 1
ATOM 927 C C . ALA A 1 130 ? 3.237 -1.386 -12.827 1.00 97.50 130 ALA A C 1
ATOM 929 O O . ALA A 1 130 ? 2.699 -2.489 -12.936 1.00 97.50 130 ALA A O 1
ATOM 930 N N . HIS A 1 131 ? 2.519 -0.264 -12.709 1.00 96.44 131 HIS A N 1
ATOM 931 C CA . HIS A 1 131 ? 1.052 -0.242 -12.679 1.00 96.44 131 HIS A CA 1
ATOM 932 C C . HIS A 1 131 ? 0.426 -0.923 -13.902 1.00 96.44 131 HIS A C 1
ATOM 934 O O . HIS A 1 131 ? -0.565 -1.655 -13.782 1.00 96.44 131 HIS A O 1
ATOM 940 N N . ARG A 1 132 ? 1.006 -0.696 -15.088 1.00 94.81 132 ARG A N 1
ATOM 941 C CA . ARG A 1 132 ? 0.572 -1.352 -16.326 1.00 94.81 132 ARG A CA 1
ATOM 942 C C . ARG A 1 132 ? 0.868 -2.846 -16.299 1.00 94.81 132 ARG A C 1
ATOM 944 O O . ARG A 1 132 ? -0.015 -3.634 -16.633 1.00 94.81 132 ARG A O 1
ATOM 951 N N . MET A 1 133 ? 2.060 -3.244 -15.862 1.00 96.19 133 MET A N 1
ATOM 952 C CA . MET A 1 133 ? 2.460 -4.652 -15.802 1.00 96.19 133 MET A CA 1
ATOM 953 C C . MET A 1 133 ? 1.600 -5.456 -14.828 1.00 96.19 133 MET A C 1
ATOM 955 O O . MET A 1 133 ? 1.215 -6.573 -15.165 1.00 96.19 133 MET A O 1
ATOM 959 N N . VAL A 1 134 ? 1.200 -4.877 -13.688 1.00 94.69 134 VAL A N 1
ATOM 960 C CA . VAL A 1 134 ? 0.250 -5.503 -12.746 1.00 94.69 134 VAL A CA 1
ATOM 961 C C . VAL A 1 134 ? -1.045 -5.911 -13.452 1.00 94.69 134 VAL A C 1
ATOM 963 O O . VAL A 1 134 ? -1.559 -7.007 -13.234 1.00 94.69 134 VAL A O 1
ATOM 966 N N . ALA A 1 135 ? -1.577 -5.051 -14.324 1.00 90.50 135 ALA A N 1
ATOM 967 C CA . ALA A 1 135 ? -2.792 -5.348 -15.076 1.00 90.50 135 ALA A CA 1
ATOM 968 C C . ALA A 1 135 ? -2.562 -6.336 -16.233 1.00 90.50 135 ALA A C 1
ATOM 970 O O . ALA A 1 135 ? -3.474 -7.096 -16.568 1.00 90.50 135 ALA A O 1
ATOM 971 N N . LEU A 1 136 ? -1.374 -6.301 -16.840 1.00 92.38 136 LEU A N 1
ATOM 972 C CA . LEU A 1 136 ? -1.065 -6.995 -18.086 1.00 92.38 136 LEU A CA 1
ATOM 973 C C . LEU A 1 136 ? -0.541 -8.419 -17.886 1.00 92.38 136 LEU A C 1
ATOM 975 O O . LEU A 1 136 ? -1.106 -9.355 -18.444 1.00 92.38 136 LEU A O 1
ATOM 979 N N . LEU A 1 137 ? 0.517 -8.562 -17.086 1.00 92.62 137 LEU A N 1
ATOM 980 C CA . LEU A 1 137 ? 1.232 -9.820 -16.846 1.00 92.62 137 LEU A CA 1
ATOM 981 C C . LEU A 1 137 ? 0.615 -10.635 -15.701 1.00 92.62 137 LEU A C 1
ATOM 983 O O . LEU A 1 137 ? 0.946 -11.800 -15.512 1.00 92.62 137 LEU A O 1
ATOM 987 N N . GLY A 1 138 ? -0.279 -10.026 -14.916 1.00 90.06 138 GLY A N 1
ATOM 988 C CA . GLY A 1 138 ? -0.944 -10.698 -13.807 1.00 90.06 138 GLY A CA 1
ATOM 989 C C . GLY A 1 138 ? 0.054 -11.276 -12.808 1.00 90.06 138 GLY A C 1
ATOM 990 O O . GLY A 1 138 ? 0.891 -10.549 -12.279 1.00 90.06 138 GLY A O 1
ATOM 991 N N . ASP A 1 139 ? -0.068 -12.569 -12.528 1.00 91.06 139 ASP A N 1
ATOM 992 C CA . ASP A 1 139 ? 0.660 -13.244 -11.451 1.00 91.06 139 ASP A CA 1
ATOM 993 C C . ASP A 1 139 ? 2.179 -13.227 -11.627 1.00 91.06 139 ASP A C 1
ATOM 995 O O . ASP A 1 139 ? 2.910 -13.221 -10.645 1.00 91.06 139 ASP A O 1
ATOM 999 N N . GLU A 1 140 ? 2.681 -13.134 -12.853 1.00 90.94 140 GLU A N 1
ATOM 1000 C CA . GLU A 1 140 ? 4.124 -13.124 -13.105 1.00 90.94 140 GLU A CA 1
ATOM 1001 C C . GLU A 1 140 ? 4.834 -11.895 -12.511 1.00 90.94 140 GLU A C 1
ATOM 1003 O O . GLU A 1 140 ? 6.039 -11.922 -12.247 1.00 90.94 140 GLU A O 1
ATOM 1008 N N . VAL A 1 141 ? 4.089 -10.817 -12.240 1.00 93.88 141 VAL A N 1
ATOM 1009 C CA . VAL A 1 141 ? 4.625 -9.605 -11.604 1.00 93.88 141 VAL A CA 1
ATOM 1010 C C . VAL A 1 141 ? 5.103 -9.876 -10.181 1.00 93.88 141 VAL A C 1
ATOM 1012 O O . VAL A 1 141 ? 6.006 -9.186 -9.703 1.00 93.88 141 VAL A O 1
ATOM 1015 N N . THR A 1 142 ? 4.554 -10.883 -9.494 1.00 95.44 142 THR A N 1
ATOM 1016 C CA . THR A 1 142 ? 4.864 -11.115 -8.078 1.00 95.44 142 THR A CA 1
ATOM 1017 C C . THR A 1 142 ? 6.342 -11.419 -7.840 1.00 95.44 142 THR A C 1
ATOM 1019 O O . THR A 1 142 ? 6.876 -11.034 -6.804 1.00 95.44 142 THR A O 1
ATOM 1022 N N . ALA A 1 143 ? 7.021 -12.042 -8.810 1.00 95.00 143 ALA A N 1
ATOM 1023 C CA . ALA A 1 143 ? 8.455 -12.333 -8.740 1.00 95.00 143 ALA A CA 1
ATOM 1024 C C . ALA A 1 143 ? 9.333 -11.067 -8.756 1.00 95.00 143 ALA A C 1
ATOM 1026 O O . ALA A 1 143 ? 10.430 -11.063 -8.201 1.00 95.00 143 ALA A O 1
ATOM 1027 N N . TRP A 1 144 ? 8.842 -9.982 -9.359 1.00 96.38 144 TRP A N 1
ATOM 1028 C CA . TRP A 1 144 ? 9.577 -8.725 -9.542 1.00 96.38 144 TRP A CA 1
ATOM 1029 C C . TRP A 1 144 ? 9.119 -7.619 -8.587 1.00 96.38 144 TRP A C 1
ATOM 1031 O O . TRP A 1 144 ? 9.806 -6.607 -8.452 1.00 96.38 144 TRP A O 1
ATOM 1041 N N . ALA A 1 145 ? 7.996 -7.817 -7.888 1.00 96.88 145 ALA A N 1
ATOM 1042 C CA . ALA A 1 145 ? 7.374 -6.820 -7.019 1.00 96.88 145 ALA A CA 1
ATOM 1043 C C . ALA A 1 145 ? 8.356 -6.229 -5.995 1.00 96.88 145 ALA A C 1
ATOM 1045 O O . ALA A 1 145 ? 8.457 -5.010 -5.885 1.00 96.88 145 ALA A O 1
ATOM 1046 N N . GLY A 1 146 ? 9.148 -7.064 -5.313 1.00 96.88 146 GLY A N 1
ATOM 1047 C CA . GLY A 1 146 ? 10.136 -6.590 -4.336 1.00 96.88 146 GLY A CA 1
ATOM 1048 C C . GLY A 1 146 ? 11.241 -5.722 -4.949 1.00 96.88 146 GLY A C 1
ATOM 1049 O O . GLY A 1 146 ? 11.677 -4.752 -4.330 1.00 96.88 146 GLY A O 1
ATOM 1050 N N . GLY A 1 147 ? 11.655 -6.033 -6.182 1.00 97.25 147 GLY A N 1
ATOM 1051 C CA . GLY A 1 147 ? 12.651 -5.261 -6.927 1.00 97.25 147 GLY A CA 1
ATOM 1052 C C . GLY A 1 147 ? 12.147 -3.890 -7.384 1.00 97.25 147 GLY A C 1
ATOM 1053 O O . GLY A 1 147 ? 12.949 -2.982 -7.564 1.00 97.25 147 GLY A O 1
ATOM 1054 N N . VAL A 1 148 ? 10.828 -3.725 -7.523 1.00 97.81 148 VAL A N 1
ATOM 1055 C CA . VAL A 1 148 ? 10.188 -2.439 -7.835 1.00 97.81 148 VAL A CA 1
ATOM 1056 C C . VAL A 1 148 ? 9.869 -1.662 -6.557 1.00 97.81 148 VAL A C 1
ATOM 1058 O O . VAL A 1 148 ? 10.297 -0.523 -6.397 1.00 97.81 148 VAL A O 1
ATOM 1061 N N . VAL A 1 149 ? 9.145 -2.280 -5.620 1.00 98.25 149 VAL A N 1
ATOM 1062 C CA . VAL A 1 149 ? 8.660 -1.625 -4.394 1.00 98.25 149 VAL A CA 1
ATOM 1063 C C . VAL A 1 149 ? 9.818 -1.179 -3.508 1.00 98.25 149 VAL A C 1
ATOM 1065 O O . VAL A 1 149 ? 9.773 -0.080 -2.968 1.00 98.25 149 VAL A O 1
ATOM 1068 N N . GLY A 1 150 ? 10.873 -1.989 -3.379 1.00 97.50 150 GLY A N 1
ATOM 1069 C CA . GLY A 1 150 ? 12.001 -1.686 -2.499 1.00 97.50 150 GLY A CA 1
ATOM 1070 C C . GLY A 1 150 ? 12.660 -0.331 -2.796 1.00 97.50 150 GLY A C 1
ATOM 1071 O O . GLY A 1 150 ? 12.698 0.518 -1.905 1.00 97.50 150 GLY A O 1
ATOM 1072 N N . PRO A 1 151 ? 13.187 -0.100 -4.014 1.00 97.31 151 PRO A N 1
ATOM 1073 C CA . PRO A 1 151 ? 13.758 1.194 -4.385 1.00 97.31 151 PRO A CA 1
ATOM 1074 C C . PRO A 1 151 ? 12.764 2.356 -4.296 1.00 97.31 151 PRO A C 1
ATOM 1076 O O . PRO A 1 151 ? 13.128 3.415 -3.793 1.00 97.31 151 PRO A O 1
ATOM 1079 N N . LEU A 1 152 ? 11.512 2.157 -4.727 1.00 98.00 152 LEU A N 1
ATOM 1080 C CA . LEU A 1 152 ? 10.485 3.201 -4.678 1.00 98.00 152 LEU A CA 1
ATOM 1081 C C . LEU A 1 152 ? 10.202 3.653 -3.243 1.00 98.00 152 LEU A C 1
ATOM 1083 O O . LEU A 1 152 ? 10.228 4.841 -2.959 1.00 98.00 152 LEU A O 1
ATOM 1087 N N . VAL A 1 153 ? 10.009 2.712 -2.320 1.00 97.62 153 VAL A N 1
ATOM 1088 C CA . VAL A 1 153 ? 9.765 3.011 -0.903 1.00 97.62 153 VAL A CA 1
ATOM 1089 C C . VAL A 1 153 ? 10.949 3.725 -0.253 1.00 97.62 153 VAL A C 1
ATOM 1091 O O . VAL A 1 153 ? 10.751 4.616 0.568 1.00 97.62 153 VAL A O 1
ATOM 1094 N N . ARG A 1 154 ? 12.187 3.349 -0.599 1.00 95.88 154 ARG A N 1
ATOM 1095 C CA . ARG A 1 154 ? 13.381 3.984 -0.019 1.00 95.88 154 ARG A CA 1
ATOM 1096 C C . ARG A 1 154 ? 13.560 5.432 -0.465 1.00 95.88 154 ARG A C 1
ATOM 1098 O O . ARG A 1 154 ? 14.054 6.236 0.322 1.00 95.88 154 ARG A O 1
ATOM 1105 N N . ASN A 1 155 ? 13.163 5.739 -1.697 1.00 96.00 155 ASN A N 1
ATOM 1106 C CA . ASN A 1 155 ? 13.531 6.981 -2.368 1.00 96.00 155 ASN A CA 1
ATOM 1107 C C . ASN A 1 155 ? 12.339 7.901 -2.681 1.00 96.00 155 ASN A C 1
ATOM 1109 O O . ASN A 1 155 ? 12.559 8.984 -3.210 1.00 96.00 155 ASN A O 1
ATOM 1113 N N . CYS A 1 156 ? 11.096 7.514 -2.374 1.00 96.06 156 CYS A N 1
ATOM 1114 C CA . CYS A 1 156 ? 9.925 8.340 -2.681 1.00 96.06 156 CYS A CA 1
ATOM 1115 C C . CYS A 1 156 ? 9.957 9.691 -1.963 1.00 96.06 156 CYS A C 1
ATOM 1117 O O . CYS A 1 156 ? 10.443 9.807 -0.844 1.00 96.06 156 CYS A O 1
ATOM 1119 N N . GLU A 1 157 ? 9.442 10.722 -2.607 1.00 94.06 157 GLU A N 1
ATOM 1120 C CA . GLU A 1 157 ? 9.351 12.090 -2.107 1.00 94.06 157 GLU A CA 1
ATOM 1121 C C . GLU A 1 157 ? 7.938 12.602 -2.373 1.00 94.06 157 GLU A C 1
ATOM 1123 O O . GLU A 1 157 ? 6.984 12.165 -1.730 1.00 94.06 157 GLU A O 1
ATOM 1128 N N . ARG A 1 158 ? 7.778 13.467 -3.379 1.00 91.25 158 ARG A N 1
ATOM 1129 C CA . ARG A 1 158 ? 6.471 13.947 -3.843 1.00 91.25 158 ARG A CA 1
ATOM 1130 C C . ARG A 1 158 ? 5.610 12.821 -4.422 1.00 91.25 158 ARG A C 1
ATOM 1132 O O . ARG A 1 158 ? 4.393 12.944 -4.429 1.00 91.25 158 ARG A O 1
ATOM 1139 N N . ASP A 1 159 ? 6.245 11.724 -4.831 1.00 94.75 159 ASP A N 1
ATOM 1140 C CA . ASP A 1 159 ? 5.641 10.515 -5.390 1.00 94.75 159 ASP A CA 1
ATOM 1141 C C . ASP A 1 159 ? 5.168 9.487 -4.337 1.00 94.75 159 ASP A C 1
ATOM 1143 O O . ASP A 1 159 ? 4.822 8.350 -4.663 1.00 94.75 159 ASP A O 1
ATOM 1147 N N . VAL A 1 160 ? 5.145 9.847 -3.046 1.00 96.12 160 VAL A N 1
ATOM 1148 C CA . VAL A 1 160 ? 4.726 8.940 -1.957 1.00 96.12 160 VAL A CA 1
ATOM 1149 C C . VAL A 1 160 ? 3.298 8.400 -2.134 1.00 96.12 160 VAL A C 1
ATOM 1151 O O . VAL A 1 160 ? 3.011 7.256 -1.767 1.00 96.12 160 VAL A O 1
ATOM 1154 N N . VAL A 1 161 ? 2.399 9.198 -2.718 1.00 95.44 161 VAL A N 1
ATOM 1155 C CA . VAL A 1 161 ? 1.002 8.813 -2.962 1.00 95.44 161 VAL A CA 1
ATOM 1156 C C . VAL A 1 161 ? 0.939 7.694 -3.999 1.00 95.44 161 VAL A C 1
ATOM 1158 O O . VAL A 1 161 ? 0.271 6.683 -3.777 1.00 95.44 161 VAL A O 1
ATOM 1161 N N . GLU A 1 162 ? 1.648 7.857 -5.109 1.00 96.31 162 GLU A N 1
ATOM 1162 C CA . GLU A 1 162 ? 1.727 6.920 -6.226 1.00 96.31 162 GLU A CA 1
ATOM 1163 C C . GLU A 1 162 ? 2.369 5.602 -5.784 1.00 96.31 162 GLU A C 1
ATOM 1165 O O . GLU A 1 162 ? 1.855 4.524 -6.097 1.00 96.31 162 GLU A O 1
ATOM 1170 N N . VAL A 1 163 ? 3.423 5.666 -4.962 1.00 97.75 163 VAL A N 1
ATOM 1171 C CA . VAL A 1 163 ? 4.048 4.467 -4.384 1.00 97.75 163 VAL A CA 1
ATOM 1172 C C . VAL A 1 163 ? 3.046 3.671 -3.548 1.00 97.75 163 VAL A C 1
ATOM 1174 O O . VAL A 1 163 ? 2.917 2.457 -3.734 1.00 97.75 163 VAL A O 1
ATOM 1177 N N . VAL A 1 164 ? 2.270 4.327 -2.678 1.00 97.56 164 VAL A N 1
ATOM 1178 C CA . VAL A 1 164 ? 1.231 3.634 -1.898 1.00 97.56 164 VAL A CA 1
ATOM 1179 C C . VAL A 1 164 ? 0.107 3.102 -2.773 1.00 97.56 164 VAL A C 1
ATOM 1181 O O . VAL A 1 164 ? -0.394 2.006 -2.516 1.00 97.56 164 VAL A O 1
ATOM 1184 N N . GLN A 1 165 ? -0.289 3.820 -3.822 1.00 97.62 165 GLN A N 1
ATOM 1185 C CA . GLN A 1 165 ? -1.279 3.315 -4.770 1.00 97.62 165 GLN A CA 1
ATOM 1186 C C . GLN A 1 165 ? -0.800 2.027 -5.448 1.00 97.62 165 GLN A C 1
ATOM 1188 O O . GLN A 1 165 ? -1.586 1.084 -5.561 1.00 97.62 165 GLN A O 1
ATOM 1193 N N . LEU A 1 166 ? 0.476 1.943 -5.842 1.00 98.12 166 LEU A N 1
ATOM 1194 C CA . LEU A 1 166 ? 1.062 0.724 -6.404 1.00 98.12 166 LEU A CA 1
ATOM 1195 C C . LEU A 1 166 ? 1.078 -0.415 -5.382 1.00 98.12 166 LEU A C 1
ATOM 1197 O O . LEU A 1 166 ? 0.619 -1.516 -5.688 1.00 98.12 166 LEU A O 1
ATOM 1201 N N . MET A 1 167 ? 1.541 -0.158 -4.157 1.00 98.50 167 MET A N 1
ATOM 1202 C CA . MET A 1 167 ? 1.550 -1.163 -3.086 1.00 98.50 167 MET A CA 1
ATOM 1203 C C . MET A 1 167 ? 0.139 -1.683 -2.783 1.00 98.50 167 MET A C 1
ATOM 1205 O O . MET A 1 167 ? -0.071 -2.892 -2.686 1.00 98.50 167 MET A O 1
ATOM 1209 N N . ASN A 1 168 ? -0.851 -0.792 -2.712 1.00 98.19 168 ASN A N 1
ATOM 1210 C CA . ASN A 1 168 ? -2.248 -1.165 -2.507 1.00 98.19 168 ASN A CA 1
ATOM 1211 C C . ASN A 1 168 ? -2.801 -1.958 -3.693 1.00 98.19 168 ASN A C 1
ATOM 1213 O O . ASN A 1 168 ? -3.511 -2.939 -3.484 1.00 98.19 168 ASN A O 1
ATOM 1217 N N . GLN A 1 169 ? -2.459 -1.589 -4.930 1.00 97.56 169 GLN A N 1
ATOM 1218 C CA . GLN A 1 169 ? -2.854 -2.347 -6.118 1.00 97.56 169 GLN A CA 1
ATOM 1219 C C . GLN A 1 169 ? -2.296 -3.776 -6.078 1.00 97.56 169 GLN A C 1
ATOM 1221 O O . GLN A 1 169 ? -3.028 -4.724 -6.371 1.00 97.56 169 GLN A O 1
ATOM 1226 N N . LEU A 1 170 ? -1.026 -3.938 -5.690 1.00 98.25 170 LEU A N 1
ATOM 1227 C CA . LEU A 1 170 ? -0.390 -5.244 -5.512 1.00 98.25 170 LEU A CA 1
ATOM 1228 C C . LEU A 1 170 ? -1.104 -6.064 -4.431 1.00 98.25 170 LEU A C 1
ATOM 1230 O O . LEU A 1 170 ? -1.433 -7.225 -4.667 1.00 98.25 170 LEU A O 1
ATOM 1234 N N . LEU A 1 171 ? -1.399 -5.457 -3.278 1.00 98.38 171 LEU A N 1
ATOM 1235 C CA . LEU A 1 171 ? -2.107 -6.115 -2.178 1.00 98.38 171 LEU A CA 1
ATOM 1236 C C . LEU A 1 171 ? -3.515 -6.557 -2.575 1.00 98.38 171 LEU A C 1
ATOM 1238 O O . LEU A 1 171 ? -3.879 -7.704 -2.345 1.00 98.38 171 LEU A O 1
ATOM 1242 N N . ILE A 1 172 ? -4.288 -5.678 -3.210 1.00 97.38 172 ILE A N 1
ATOM 1243 C CA . ILE A 1 172 ? -5.656 -5.979 -3.653 1.00 97.38 172 ILE A CA 1
ATOM 1244 C C . ILE A 1 172 ? -5.658 -7.099 -4.696 1.00 97.38 172 ILE A C 1
ATOM 1246 O O . ILE A 1 172 ? -6.537 -7.958 -4.678 1.00 97.38 172 ILE A O 1
ATOM 1250 N N . ARG A 1 173 ? -4.697 -7.093 -5.627 1.00 96.19 173 ARG A N 1
ATOM 1251 C CA . ARG A 1 173 ? -4.679 -8.062 -6.728 1.00 96.19 173 ARG A CA 1
ATOM 1252 C C . ARG A 1 173 ? -4.112 -9.419 -6.322 1.00 96.19 173 ARG A C 1
ATOM 1254 O O . ARG A 1 173 ? -4.603 -10.440 -6.793 1.00 96.19 173 ARG A O 1
ATOM 1261 N N . PHE A 1 174 ? -3.062 -9.439 -5.508 1.00 96.88 174 PHE A N 1
ATOM 1262 C CA . PHE A 1 174 ? -2.281 -10.651 -5.252 1.00 96.88 174 PHE A CA 1
ATOM 1263 C C . PHE A 1 174 ? -2.385 -11.162 -3.809 1.00 96.88 174 PHE A C 1
ATOM 1265 O O . PHE A 1 174 ? -1.992 -12.305 -3.556 1.00 96.88 174 PHE A O 1
ATOM 1272 N N . GLY A 1 175 ? -2.942 -10.364 -2.891 1.00 96.00 175 GLY A N 1
ATOM 1273 C CA . GLY A 1 175 ? -3.210 -10.739 -1.504 1.00 96.00 175 GLY A CA 1
ATOM 1274 C C . GLY A 1 175 ? -1.973 -11.238 -0.764 1.00 96.00 175 GLY A C 1
ATOM 1275 O O . GLY A 1 175 ? -0.873 -10.713 -0.952 1.00 96.00 175 GLY A O 1
ATOM 1276 N N . GLY A 1 176 ? -2.147 -12.312 0.012 1.00 94.25 176 GLY A N 1
ATOM 1277 C CA . GLY A 1 176 ? -1.100 -12.955 0.816 1.00 94.25 176 GLY A CA 1
ATOM 1278 C C . GLY A 1 176 ? 0.180 -13.329 0.056 1.00 94.25 176 GLY A C 1
ATOM 1279 O O . GLY A 1 176 ? 1.246 -13.409 0.661 1.00 94.25 176 GLY A O 1
ATOM 1280 N N . ARG A 1 177 ? 0.141 -13.466 -1.280 1.00 96.12 177 ARG A N 1
ATOM 1281 C CA . ARG A 1 177 ? 1.355 -13.686 -2.094 1.00 96.12 177 ARG A CA 1
ATOM 1282 C C . ARG A 1 177 ? 2.335 -12.512 -2.041 1.00 96.12 177 ARG A C 1
ATOM 1284 O O . ARG A 1 177 ? 3.501 -12.678 -2.382 1.00 96.12 177 ARG A O 1
ATOM 1291 N N . MET A 1 178 ? 1.878 -11.337 -1.608 1.00 97.81 178 MET A N 1
ATOM 1292 C CA . MET A 1 178 ? 2.704 -10.146 -1.408 1.00 97.81 178 MET A CA 1
ATOM 1293 C C . MET A 1 178 ? 3.331 -10.051 -0.024 1.00 97.81 178 MET A C 1
ATOM 1295 O O . MET A 1 178 ? 4.096 -9.115 0.195 1.00 97.81 178 MET A O 1
ATOM 1299 N N . ALA A 1 179 ? 3.081 -10.999 0.884 1.00 96.25 179 ALA A N 1
ATOM 1300 C CA . ALA A 1 179 ? 3.583 -10.936 2.255 1.00 96.25 179 ALA A CA 1
ATOM 1301 C C . ALA A 1 179 ? 5.106 -10.711 2.323 1.00 96.25 179 ALA A C 1
ATOM 1303 O O . ALA A 1 179 ? 5.542 -9.754 2.954 1.00 96.25 179 ALA A O 1
ATOM 1304 N N . SER A 1 180 ? 5.906 -11.490 1.584 1.00 96.31 180 SER A N 1
ATOM 1305 C CA . SER A 1 180 ? 7.377 -11.365 1.580 1.00 96.31 180 SER A CA 1
ATOM 1306 C C . SER A 1 180 ? 7.885 -10.042 0.993 1.00 96.31 180 SER A C 1
ATOM 1308 O O . SER A 1 180 ? 8.925 -9.524 1.400 1.00 96.31 180 SER A O 1
ATOM 1310 N N . CYS A 1 181 ? 7.157 -9.472 0.028 1.00 97.44 181 CYS A N 1
ATOM 1311 C CA . CYS A 1 181 ? 7.448 -8.147 -0.510 1.00 97.44 181 CYS A CA 1
ATOM 1312 C C . CYS A 1 181 ? 7.119 -7.059 0.520 1.00 97.44 181 CYS A C 1
ATOM 1314 O O . CYS A 1 181 ? 7.902 -6.128 0.698 1.00 97.44 181 CYS A O 1
ATOM 1316 N N . MET A 1 182 ? 5.968 -7.171 1.191 1.00 97.94 182 MET A N 1
ATOM 1317 C CA . MET A 1 182 ? 5.506 -6.177 2.159 1.00 97.94 182 MET A CA 1
ATOM 1318 C C . MET A 1 182 ? 6.307 -6.208 3.456 1.00 97.94 182 MET A C 1
ATOM 1320 O O . MET A 1 182 ? 6.581 -5.147 4.003 1.00 97.94 182 MET A O 1
ATOM 1324 N N . GLU A 1 183 ? 6.759 -7.375 3.907 1.00 96.81 183 GLU A N 1
ATOM 1325 C CA . GLU A 1 183 ? 7.656 -7.524 5.061 1.00 96.81 183 GLU A CA 1
ATOM 1326 C C . GLU A 1 183 ? 8.894 -6.635 4.940 1.00 96.81 183 GLU A C 1
ATOM 1328 O O . GLU A 1 183 ? 9.226 -5.888 5.857 1.00 96.81 183 GLU A O 1
ATOM 1333 N N . LYS A 1 184 ? 9.488 -6.591 3.746 1.00 97.12 184 LYS A N 1
ATOM 1334 C CA . LYS A 1 184 ? 10.645 -5.737 3.447 1.00 97.12 184 LYS A CA 1
ATOM 1335 C C . LYS A 1 184 ? 10.292 -4.270 3.198 1.00 97.12 184 LYS A C 1
ATOM 1337 O O . LYS A 1 184 ? 11.201 -3.450 3.095 1.00 97.12 184 LYS A O 1
ATOM 1342 N N . ALA A 1 185 ? 9.013 -3.932 3.042 1.00 97.94 185 ALA A N 1
ATOM 1343 C CA . ALA A 1 185 ? 8.563 -2.598 2.650 1.00 97.94 185 ALA A CA 1
ATOM 1344 C C . ALA A 1 185 ? 7.918 -1.808 3.796 1.00 97.94 185 ALA A C 1
ATOM 1346 O O . ALA A 1 185 ? 8.065 -0.590 3.824 1.00 97.94 185 ALA A O 1
ATOM 1347 N N . VAL A 1 186 ? 7.240 -2.468 4.745 1.00 97.94 186 VAL A N 1
ATOM 1348 C CA . VAL A 1 186 ? 6.441 -1.809 5.796 1.00 97.94 186 VAL A CA 1
ATOM 1349 C C . VAL A 1 186 ? 7.274 -0.823 6.616 1.00 97.94 186 VAL A C 1
ATOM 1351 O O . VAL A 1 186 ? 6.949 0.363 6.631 1.00 97.94 186 VAL A O 1
ATOM 1354 N N . LEU A 1 187 ? 8.351 -1.272 7.273 1.00 97.44 187 LEU A N 1
ATOM 1355 C CA . LEU A 1 187 ? 9.153 -0.377 8.116 1.00 97.44 187 LEU A CA 1
ATOM 1356 C C . LEU A 1 187 ? 9.905 0.691 7.310 1.00 97.44 187 LEU A C 1
ATOM 1358 O O . LEU A 1 187 ? 9.815 1.859 7.690 1.00 97.44 187 LEU A O 1
ATOM 1362 N N . PRO A 1 188 ? 10.579 0.371 6.184 1.00 97.25 188 PRO A N 1
ATOM 1363 C CA . PRO A 1 188 ? 11.196 1.405 5.356 1.00 97.25 188 PRO A CA 1
ATOM 1364 C C . PRO A 1 188 ? 10.204 2.473 4.891 1.00 97.25 188 PRO A C 1
ATOM 1366 O O . PRO A 1 188 ? 10.549 3.651 4.870 1.00 97.25 188 PRO A O 1
ATOM 1369 N N . PHE A 1 189 ? 8.966 2.081 4.582 1.00 98.00 189 PHE A N 1
ATOM 1370 C CA . PHE A 1 189 ? 7.916 3.015 4.193 1.00 98.00 189 PHE A CA 1
ATOM 1371 C C . PHE A 1 189 ? 7.469 3.908 5.354 1.00 98.00 189 PHE A C 1
ATOM 1373 O O . PHE A 1 189 ? 7.339 5.118 5.166 1.00 98.00 189 PHE A O 1
ATOM 1380 N N . MET A 1 190 ? 7.296 3.354 6.560 1.00 96.81 190 MET A N 1
ATOM 1381 C CA . MET A 1 190 ? 6.988 4.155 7.753 1.00 96.81 190 MET A CA 1
ATOM 1382 C C . MET A 1 190 ? 8.095 5.176 8.043 1.00 96.81 190 MET A C 1
ATOM 1384 O O . MET A 1 190 ? 7.806 6.365 8.159 1.00 96.81 190 MET A O 1
ATOM 1388 N N . VAL A 1 191 ? 9.358 4.738 8.045 1.00 95.50 191 VAL A N 1
ATOM 1389 C CA . VAL A 1 191 ? 10.526 5.612 8.252 1.00 95.50 191 VAL A CA 1
ATOM 1390 C C . VAL A 1 191 ? 10.621 6.682 7.166 1.00 95.50 191 VAL A C 1
ATOM 1392 O O . VAL A 1 191 ? 10.984 7.826 7.442 1.00 95.50 191 VAL A O 1
ATOM 1395 N N . ARG A 1 192 ? 10.311 6.344 5.909 1.00 95.81 192 ARG A N 1
ATOM 1396 C CA . ARG A 1 192 ? 10.333 7.332 4.828 1.00 95.81 192 ARG A CA 1
ATOM 1397 C C . ARG A 1 192 ? 9.239 8.376 5.006 1.00 95.81 192 ARG A C 1
ATOM 1399 O O . ARG A 1 192 ? 9.534 9.554 4.849 1.00 95.81 192 ARG A O 1
ATOM 1406 N N . CYS A 1 193 ? 8.032 7.974 5.396 1.00 95.19 193 CYS A N 1
ATOM 1407 C CA . CYS A 1 193 ? 6.967 8.918 5.724 1.00 95.19 193 CYS A CA 1
ATOM 1408 C C . CYS A 1 193 ? 7.402 9.872 6.843 1.00 95.19 193 CYS A C 1
ATOM 1410 O O . CYS A 1 193 ? 7.283 11.076 6.677 1.00 95.19 193 CYS A O 1
ATOM 1412 N N . GLU A 1 194 ? 7.990 9.376 7.932 1.00 92.56 194 GLU A N 1
ATOM 1413 C CA . GLU A 1 194 ? 8.491 10.240 9.015 1.00 92.56 194 GLU A CA 1
ATOM 1414 C C . GLU A 1 194 ? 9.493 11.294 8.522 1.00 92.56 194 GLU A C 1
ATOM 1416 O O . GLU A 1 194 ? 9.436 12.442 8.950 1.00 92.56 194 GLU A O 1
ATOM 1421 N N . LYS A 1 195 ? 10.367 10.938 7.572 1.00 94.06 195 LYS A N 1
ATOM 1422 C CA . LYS A 1 195 ? 11.306 11.886 6.945 1.00 94.06 195 LYS A CA 1
ATOM 1423 C C . LYS A 1 195 ? 10.631 12.905 6.024 1.00 94.06 195 LYS A C 1
ATOM 1425 O O . LYS A 1 195 ? 11.189 13.974 5.815 1.00 94.06 195 LYS A O 1
ATOM 1430 N N . LEU A 1 196 ? 9.484 12.555 5.447 1.00 93.81 196 LEU A N 1
ATOM 1431 C CA . LEU A 1 196 ? 8.670 13.438 4.607 1.00 93.81 196 LEU A CA 1
ATOM 1432 C C . LEU A 1 196 ? 7.675 14.266 5.427 1.00 93.81 196 LEU A C 1
ATOM 1434 O O . LEU A 1 196 ? 6.923 15.048 4.849 1.00 93.81 196 LEU A O 1
ATOM 1438 N N . ALA A 1 197 ? 7.628 14.081 6.750 1.00 89.94 197 ALA A N 1
ATOM 1439 C CA . ALA A 1 197 ? 6.752 14.865 7.598 1.00 89.94 197 ALA A CA 1
ATOM 1440 C C . ALA A 1 197 ? 7.106 16.357 7.458 1.00 89.94 197 ALA A C 1
ATOM 1442 O O . ALA A 1 197 ? 8.285 16.716 7.527 1.00 89.94 197 ALA A O 1
ATOM 1443 N N . PRO A 1 198 ? 6.107 17.229 7.254 1.00 87.31 198 PRO A N 1
ATOM 1444 C CA . PRO A 1 198 ? 6.348 18.649 7.050 1.00 87.31 198 PRO A CA 1
ATOM 1445 C C . PRO A 1 198 ? 6.966 19.265 8.307 1.00 87.31 198 PRO A C 1
ATOM 1447 O O . PRO A 1 198 ? 6.455 19.086 9.414 1.00 87.31 198 PRO A O 1
ATOM 1450 N N . VAL A 1 199 ? 8.063 19.998 8.129 1.00 87.31 199 VAL A N 1
ATOM 1451 C CA . VAL A 1 199 ? 8.747 20.737 9.207 1.00 87.31 199 VAL A CA 1
ATOM 1452 C C . VAL A 1 199 ? 8.700 22.249 9.006 1.00 87.31 199 VAL A C 1
ATOM 1454 O O . VAL A 1 199 ? 8.800 22.994 9.977 1.00 87.31 199 VAL A O 1
ATOM 1457 N N . ASP A 1 200 ? 8.462 22.689 7.770 1.00 84.31 200 ASP A N 1
ATOM 1458 C CA . ASP A 1 200 ? 8.477 24.090 7.367 1.00 84.31 200 ASP A CA 1
ATOM 1459 C C . ASP A 1 200 ? 7.114 24.511 6.806 1.00 84.31 200 ASP A C 1
ATOM 1461 O O . ASP A 1 200 ? 6.425 23.734 6.145 1.00 84.31 200 ASP A O 1
ATOM 1465 N N . GLY A 1 201 ? 6.727 25.764 7.050 1.00 88.06 201 GLY A N 1
ATOM 1466 C CA . GLY A 1 201 ? 5.473 26.343 6.568 1.00 88.06 201 GLY A CA 1
ATOM 1467 C C . GLY A 1 201 ? 4.629 26.958 7.681 1.00 88.06 201 GLY A C 1
ATOM 1468 O O . GLY A 1 201 ? 5.040 27.048 8.840 1.00 88.06 201 GLY A O 1
ATOM 1469 N N . SER A 1 202 ? 3.427 27.419 7.330 1.00 92.25 202 SER A N 1
ATOM 1470 C CA . SER A 1 202 ? 2.465 27.856 8.344 1.00 92.25 202 SER A CA 1
ATOM 1471 C C . SER A 1 202 ? 1.990 26.655 9.166 1.00 92.25 202 SER A C 1
ATOM 1473 O O . SER A 1 202 ? 1.949 25.526 8.676 1.00 92.25 202 SER A O 1
ATOM 1475 N N . ARG A 1 203 ? 1.570 26.892 10.413 1.00 91.56 203 ARG A N 1
ATOM 1476 C CA . ARG A 1 203 ? 1.036 25.830 11.278 1.00 91.56 203 ARG A CA 1
ATOM 1477 C C . ARG A 1 203 ? -0.093 25.042 10.603 1.00 91.56 203 ARG A C 1
ATOM 1479 O O . ARG A 1 203 ? -0.120 23.821 10.685 1.00 91.56 203 ARG A O 1
ATOM 1486 N N . GLU A 1 204 ? -1.001 25.731 9.918 1.00 90.62 204 GLU A N 1
ATOM 1487 C CA . GLU A 1 204 ? -2.129 25.098 9.225 1.00 90.62 204 GLU A CA 1
ATOM 1488 C C . GLU A 1 204 ? -1.674 24.204 8.067 1.00 90.62 204 GLU A C 1
ATOM 1490 O O . GLU A 1 204 ? -2.220 23.114 7.885 1.00 90.62 204 GLU A O 1
ATOM 1495 N N . GLN A 1 205 ? -0.661 24.642 7.313 1.00 89.69 205 GLN A N 1
ATOM 1496 C CA . GLN A 1 205 ? -0.092 23.876 6.207 1.00 89.69 205 GLN A CA 1
ATOM 1497 C C . GLN A 1 205 ? 0.612 22.616 6.714 1.00 89.69 205 GLN A C 1
ATOM 1499 O O . GLN A 1 205 ? 0.302 21.519 6.253 1.00 89.69 205 GLN A O 1
ATOM 1504 N N . VAL A 1 206 ? 1.484 22.764 7.715 1.00 91.81 206 VAL A N 1
ATOM 1505 C CA . VAL A 1 206 ? 2.198 21.647 8.351 1.00 91.81 206 VAL A CA 1
ATOM 1506 C C . VAL A 1 206 ? 1.204 20.619 8.896 1.00 91.81 206 VAL A C 1
ATOM 1508 O O . VAL A 1 206 ? 1.325 19.423 8.640 1.00 91.81 206 VAL A O 1
ATOM 1511 N N . GLU A 1 207 ? 0.158 21.068 9.592 1.00 89.44 207 GLU A N 1
ATOM 1512 C CA . GLU A 1 207 ? -0.878 20.172 10.105 1.00 89.44 207 GLU A CA 1
ATOM 1513 C C . GLU A 1 207 ? -1.676 19.480 8.979 1.00 89.44 207 GLU A C 1
ATOM 1515 O O . GLU A 1 207 ? -2.048 18.311 9.114 1.00 89.44 207 GLU A O 1
ATOM 1520 N N . ALA A 1 208 ? -1.958 20.167 7.867 1.00 89.06 208 ALA A N 1
ATOM 1521 C CA . ALA A 1 208 ? -2.683 19.594 6.733 1.00 89.06 208 ALA A CA 1
ATOM 1522 C C . ALA A 1 208 ? -1.862 18.536 5.983 1.00 89.06 208 ALA A C 1
ATOM 1524 O O . ALA A 1 208 ? -2.375 17.449 5.705 1.00 89.06 208 ALA A O 1
ATOM 1525 N N . GLU A 1 209 ? -0.594 18.825 5.702 1.00 90.31 209 GLU A N 1
ATOM 1526 C CA . GLU A 1 209 ? 0.332 17.902 5.045 1.00 90.31 209 GLU A CA 1
ATOM 1527 C C . GLU A 1 209 ? 0.614 16.677 5.930 1.00 90.31 209 GLU A C 1
ATOM 1529 O O . GLU A 1 209 ? 0.525 15.542 5.454 1.00 90.31 209 GLU A O 1
ATOM 1534 N N . ALA A 1 210 ? 0.807 16.871 7.242 1.00 90.25 210 ALA A N 1
ATOM 1535 C CA . ALA A 1 210 ? 0.974 15.774 8.196 1.00 90.25 210 ALA A CA 1
ATOM 1536 C C . ALA A 1 210 ? -0.263 14.859 8.245 1.00 90.25 210 ALA A C 1
ATOM 1538 O O . ALA A 1 210 ? -0.133 13.632 8.255 1.00 90.25 210 ALA A O 1
ATOM 1539 N N . ARG A 1 211 ? -1.481 15.426 8.210 1.00 89.25 211 ARG A N 1
ATOM 1540 C CA . ARG A 1 211 ? -2.725 14.640 8.100 1.00 89.25 211 ARG A CA 1
ATOM 1541 C C . ARG A 1 211 ? -2.805 13.869 6.782 1.00 89.25 211 ARG A C 1
ATOM 1543 O O . ARG A 1 211 ? -3.264 12.725 6.777 1.00 89.25 211 ARG A O 1
ATOM 1550 N N . GLY A 1 212 ? -2.374 14.475 5.676 1.00 91.31 212 GLY A N 1
ATOM 1551 C CA . GLY A 1 212 ? -2.320 13.828 4.364 1.00 91.31 212 GLY A CA 1
ATOM 1552 C C . GLY A 1 212 ? -1.411 12.600 4.371 1.00 91.31 212 GLY A C 1
ATOM 1553 O O . GLY A 1 212 ? -1.839 11.509 3.989 1.00 91.31 212 GLY A O 1
ATOM 1554 N N . LEU A 1 213 ? -0.197 12.760 4.892 1.00 92.75 213 LEU A N 1
ATOM 1555 C CA . LEU A 1 213 ? 0.779 11.684 5.018 1.00 92.75 213 LEU A CA 1
ATOM 1556 C C . LEU A 1 213 ? 0.292 10.567 5.950 1.00 92.75 213 LEU A C 1
ATOM 1558 O O . LEU A 1 213 ? 0.331 9.389 5.592 1.00 92.75 213 LEU A O 1
ATOM 1562 N N . HIS A 1 214 ? -0.264 10.936 7.103 1.00 92.56 214 HIS A N 1
ATOM 1563 C CA . HIS A 1 214 ? -0.838 9.975 8.036 1.00 92.56 214 HIS A CA 1
ATOM 1564 C C . HIS A 1 214 ? -1.955 9.145 7.387 1.00 92.56 214 HIS A C 1
ATOM 1566 O O . HIS A 1 214 ? -1.977 7.918 7.495 1.00 92.56 214 HIS A O 1
ATOM 1572 N N . LYS A 1 215 ? -2.857 9.784 6.634 1.00 92.56 215 LYS A N 1
ATOM 1573 C CA . LYS A 1 215 ? -3.917 9.085 5.896 1.00 92.56 215 LYS A CA 1
ATOM 1574 C C . LYS A 1 215 ? -3.352 8.062 4.907 1.00 92.56 215 LYS A C 1
ATOM 1576 O O . LYS A 1 215 ? -3.921 6.979 4.773 1.00 92.56 215 LYS A O 1
ATOM 1581 N N . ILE A 1 216 ? -2.258 8.391 4.223 1.00 93.94 216 ILE A N 1
ATOM 1582 C CA . ILE A 1 216 ? -1.584 7.497 3.272 1.00 93.94 216 ILE A CA 1
ATOM 1583 C C . ILE A 1 216 ? -1.003 6.274 4.002 1.00 93.94 216 ILE A C 1
ATOM 1585 O O . ILE A 1 216 ? -1.242 5.144 3.569 1.00 93.94 216 ILE A O 1
ATOM 1589 N N . GLN A 1 217 ? -0.330 6.477 5.142 1.00 96.00 217 GLN A N 1
ATOM 1590 C CA . GLN A 1 217 ? 0.194 5.389 5.981 1.00 96.00 217 GLN A CA 1
ATOM 1591 C C . GLN A 1 217 ? -0.921 4.448 6.456 1.00 96.00 217 GLN A C 1
ATOM 1593 O O . GLN A 1 217 ? -0.825 3.231 6.293 1.00 96.00 217 GLN A O 1
ATOM 1598 N N . ILE A 1 218 ? -2.012 5.006 6.988 1.00 95.94 218 ILE A N 1
ATOM 1599 C CA . ILE A 1 218 ? -3.157 4.227 7.476 1.00 95.94 218 ILE A CA 1
ATOM 1600 C C . ILE A 1 218 ? -3.843 3.466 6.343 1.00 95.94 218 ILE A C 1
ATOM 1602 O O . ILE A 1 218 ? -4.244 2.318 6.534 1.00 95.94 218 ILE A O 1
ATOM 1606 N N . LEU A 1 219 ? -3.983 4.073 5.163 1.00 95.25 219 LEU A N 1
ATOM 1607 C CA . LEU A 1 219 ? -4.590 3.408 4.015 1.00 95.25 219 LEU A CA 1
ATOM 1608 C C . LEU A 1 219 ? -3.761 2.193 3.582 1.00 95.25 219 LEU A C 1
ATOM 1610 O O . LEU A 1 219 ? -4.325 1.117 3.380 1.00 95.25 219 LEU A O 1
ATOM 1614 N N . PHE A 1 220 ? -2.437 2.344 3.501 1.00 97.94 220 PHE A N 1
ATOM 1615 C CA . PHE A 1 220 ? -1.529 1.233 3.222 1.00 97.94 220 PHE A CA 1
ATOM 1616 C C . PHE A 1 220 ? -1.672 0.102 4.251 1.00 97.94 220 PHE A C 1
ATOM 1618 O O . PHE A 1 220 ? -1.935 -1.044 3.884 1.00 97.94 220 PHE A O 1
ATOM 1625 N N . LEU A 1 221 ? -1.575 0.427 5.543 1.00 98.00 221 LEU A N 1
ATOM 1626 C CA . LEU A 1 221 ? -1.699 -0.550 6.628 1.00 98.00 221 LEU A CA 1
ATOM 1627 C C . LEU A 1 221 ? -3.058 -1.260 6.602 1.00 98.00 221 LEU A C 1
ATOM 1629 O O . LEU A 1 221 ? -3.136 -2.479 6.753 1.00 98.00 221 LEU A O 1
ATOM 1633 N N . GLN A 1 222 ? -4.141 -0.521 6.357 1.00 96.88 222 GLN A N 1
ATOM 1634 C CA . GLN A 1 222 ? -5.476 -1.094 6.232 1.00 96.88 222 GLN A CA 1
ATOM 1635 C C . GLN A 1 222 ? -5.558 -2.075 5.057 1.00 96.88 222 GLN A C 1
ATOM 1637 O O . GLN A 1 222 ? -6.143 -3.149 5.217 1.00 96.88 222 GLN A O 1
ATOM 1642 N N . HIS A 1 223 ? -4.974 -1.758 3.899 1.00 97.94 223 HIS A N 1
ATOM 1643 C CA . HIS A 1 223 ? -4.913 -2.693 2.774 1.00 97.94 223 HIS A CA 1
ATOM 1644 C C . HIS A 1 223 ? -4.034 -3.911 3.068 1.00 97.94 223 HIS A C 1
ATOM 1646 O O . HIS A 1 223 ? -4.400 -5.005 2.641 1.00 97.94 223 HIS A O 1
ATOM 1652 N N . LEU A 1 224 ? -2.943 -3.758 3.820 1.00 97.88 224 LEU A N 1
ATOM 1653 C CA . LEU A 1 224 ? -2.077 -4.866 4.225 1.00 97.88 224 LEU A CA 1
ATOM 1654 C C . LEU A 1 224 ? -2.877 -5.936 4.982 1.00 97.88 224 LEU A C 1
ATOM 1656 O O . LEU A 1 224 ? -2.945 -7.086 4.549 1.00 97.88 224 LEU A O 1
ATOM 1660 N N . VAL A 1 225 ? -3.555 -5.544 6.062 1.00 96.19 225 VAL A N 1
ATOM 1661 C CA . VAL A 1 225 ? -4.333 -6.488 6.883 1.00 96.19 225 VAL A CA 1
ATOM 1662 C C . VAL A 1 225 ? -5.625 -6.940 6.198 1.00 96.19 225 VAL A C 1
ATOM 1664 O O . VAL A 1 225 ? -6.076 -8.061 6.384 1.00 96.19 225 VAL A O 1
ATOM 1667 N N . SER A 1 226 ? -6.235 -6.102 5.352 1.00 96.25 226 SER A N 1
ATOM 1668 C CA . SER A 1 226 ? -7.483 -6.480 4.665 1.00 96.25 226 SER A CA 1
ATOM 1669 C C . SER A 1 226 ? -7.277 -7.526 3.568 1.00 96.25 226 SER A C 1
ATOM 1671 O O . SER A 1 226 ? -8.245 -8.175 3.181 1.00 96.25 226 SER A O 1
ATOM 1673 N N . ASN A 1 227 ? -6.051 -7.683 3.061 1.00 96.44 227 ASN A N 1
ATOM 1674 C CA . ASN A 1 227 ? -5.730 -8.584 1.951 1.00 96.44 227 ASN A CA 1
ATOM 1675 C C . ASN A 1 227 ? -4.876 -9.791 2.385 1.00 96.44 227 ASN A C 1
ATOM 1677 O O . ASN A 1 227 ? -4.155 -10.366 1.570 1.00 96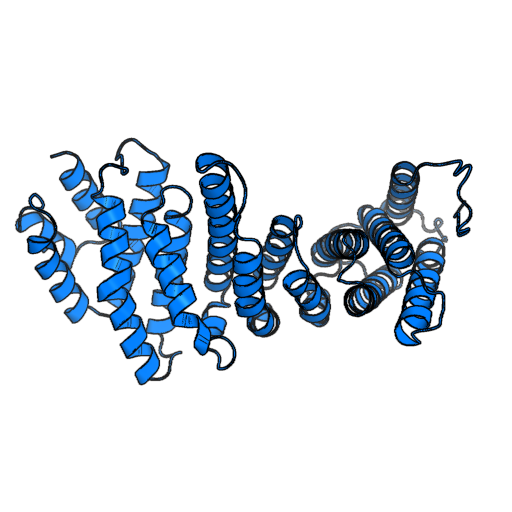.44 227 ASN A O 1
ATOM 1681 N N . GLY A 1 228 ? -4.968 -10.188 3.660 1.00 92.31 228 GLY A N 1
ATOM 1682 C CA . GLY A 1 228 ? -4.339 -11.409 4.176 1.00 92.31 228 GLY A CA 1
ATOM 1683 C C . GLY A 1 228 ? -2.823 -11.314 4.354 1.00 92.31 228 GLY A C 1
ATOM 1684 O O . GLY A 1 228 ? -2.146 -12.338 4.357 1.00 92.31 228 GLY A O 1
ATOM 1685 N N . CYS A 1 229 ? -2.286 -10.098 4.483 1.00 95.50 229 CYS A N 1
ATOM 1686 C CA . CYS A 1 229 ? -0.877 -9.855 4.787 1.00 95.50 229 CYS A CA 1
ATOM 1687 C C . CYS A 1 229 ? -0.667 -9.341 6.222 1.00 95.50 229 CYS A C 1
ATOM 1689 O O . CYS A 1 229 ? 0.419 -8.853 6.520 1.00 95.50 229 CYS A O 1
ATOM 1691 N N . GLY A 1 230 ? -1.659 -9.407 7.120 1.00 92.81 230 GLY A N 1
ATOM 1692 C CA . GLY A 1 230 ? -1.505 -8.874 8.479 1.00 92.81 230 GLY A CA 1
ATOM 1693 C C . GLY A 1 230 ? -0.470 -9.626 9.323 1.00 92.81 230 GLY A C 1
ATOM 1694 O O . GLY A 1 230 ? 0.247 -8.995 10.09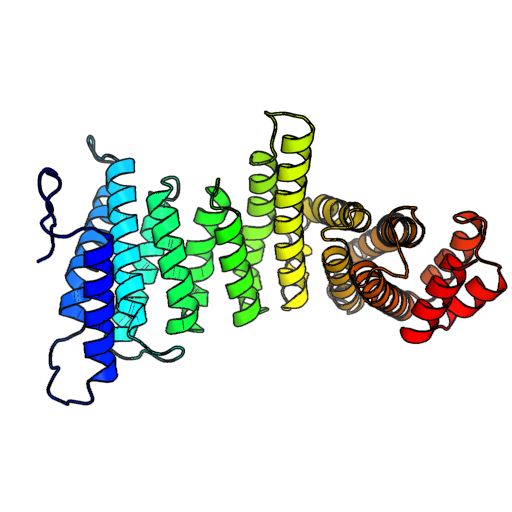8 1.00 92.81 230 GLY A O 1
ATOM 1695 N N . GLY A 1 231 ? -0.254 -10.920 9.054 1.00 91.25 231 GLY A N 1
ATOM 1696 C CA . GLY A 1 231 ? 0.830 -11.718 9.644 1.00 91.25 231 GLY A CA 1
ATOM 1697 C C . GLY A 1 231 ? 2.236 -11.122 9.470 1.00 91.25 231 GLY A C 1
ATOM 1698 O O . GLY A 1 231 ? 3.106 -11.347 10.308 1.00 91.25 231 GLY A O 1
ATOM 1699 N N . VAL A 1 232 ? 2.447 -10.287 8.443 1.00 94.38 232 VAL A N 1
ATOM 1700 C CA . VAL A 1 232 ? 3.704 -9.551 8.229 1.00 94.38 232 VAL A CA 1
ATOM 1701 C C . VAL A 1 232 ? 4.076 -8.695 9.440 1.00 94.38 232 VAL A C 1
ATOM 1703 O O . VAL A 1 232 ? 5.255 -8.575 9.757 1.00 94.38 232 VAL A O 1
ATOM 1706 N N . LEU A 1 233 ? 3.095 -8.134 10.148 1.00 94.12 233 LEU A N 1
ATOM 1707 C CA . LEU A 1 233 ? 3.318 -7.259 11.302 1.00 94.12 233 LEU A CA 1
ATOM 1708 C C . LEU A 1 233 ? 3.967 -7.977 12.496 1.00 94.12 233 LEU A C 1
ATOM 1710 O O . LEU A 1 233 ? 4.597 -7.329 13.328 1.00 94.12 233 LEU A O 1
ATOM 1714 N N . PHE A 1 234 ? 3.839 -9.303 12.559 1.00 91.06 234 PHE A N 1
ATOM 1715 C CA . PHE A 1 234 ? 4.416 -10.150 13.607 1.00 91.06 234 PHE A CA 1
ATOM 1716 C C . PHE A 1 234 ? 5.695 -10.862 13.164 1.00 91.06 234 PHE A C 1
ATOM 1718 O O . PHE A 1 234 ? 6.275 -11.629 13.933 1.00 91.06 234 PHE A O 1
ATOM 1725 N N . SER A 1 235 ? 6.137 -10.629 11.928 1.00 91.44 235 SER A N 1
ATOM 1726 C CA . SER A 1 235 ? 7.406 -11.156 11.439 1.00 91.44 235 SER A CA 1
ATOM 1727 C C . SER A 1 235 ? 8.584 -10.606 12.239 1.00 91.44 235 SER A C 1
ATOM 1729 O O . SER A 1 235 ? 8.517 -9.519 12.814 1.00 91.44 235 SER A O 1
ATOM 1731 N N . LYS A 1 236 ? 9.705 -11.330 12.229 1.00 91.06 236 LYS A N 1
ATOM 1732 C CA . LYS A 1 236 ? 10.940 -10.900 12.896 1.00 91.06 236 LYS A CA 1
ATOM 1733 C C . LYS A 1 236 ? 11.425 -9.530 12.402 1.00 91.06 236 LYS A C 1
ATOM 1735 O O . LYS A 1 236 ? 11.983 -8.772 13.192 1.00 91.06 236 LYS A O 1
ATOM 1740 N N . ASP A 1 237 ? 11.193 -9.225 11.129 1.00 90.44 237 ASP A N 1
ATOM 1741 C CA . ASP A 1 237 ? 11.688 -8.009 10.488 1.00 90.44 237 ASP A CA 1
ATOM 1742 C C . ASP A 1 237 ? 10.823 -6.781 10.816 1.00 90.44 237 ASP A C 1
ATOM 1744 O O . ASP A 1 237 ? 11.347 -5.670 10.883 1.00 90.44 237 ASP A O 1
ATOM 1748 N N . VAL A 1 238 ? 9.518 -6.961 11.065 1.00 94.38 238 VAL A N 1
ATOM 1749 C CA . VAL A 1 238 ? 8.576 -5.853 11.324 1.00 94.38 238 VAL A CA 1
ATOM 1750 C C . VAL A 1 238 ? 8.214 -5.706 12.802 1.00 94.38 238 VAL A C 1
ATOM 1752 O O . VAL A 1 238 ? 7.975 -4.585 13.254 1.00 94.38 238 VAL A O 1
ATOM 1755 N N . ALA A 1 239 ? 8.229 -6.796 13.574 1.00 91.31 239 ALA A N 1
ATOM 1756 C CA . ALA A 1 239 ? 7.856 -6.806 14.989 1.00 91.31 239 ALA A CA 1
ATOM 1757 C C . ALA A 1 239 ? 8.535 -5.710 15.840 1.00 91.31 239 ALA A C 1
ATOM 1759 O O . ALA A 1 239 ? 7.840 -5.123 16.671 1.00 91.31 239 ALA A O 1
ATOM 1760 N N . PRO A 1 240 ? 9.823 -5.346 15.635 1.00 91.94 240 PRO A N 1
ATOM 1761 C CA . PRO A 1 240 ? 10.449 -4.259 16.393 1.00 91.94 240 PRO A CA 1
ATOM 1762 C C . PRO A 1 240 ? 9.767 -2.891 16.232 1.00 91.94 240 PRO A C 1
ATOM 1764 O O . PRO A 1 240 ? 9.847 -2.063 17.132 1.00 91.94 240 PRO A O 1
ATOM 1767 N N . GLY A 1 241 ? 9.097 -2.640 15.102 1.00 93.31 241 GLY A N 1
ATOM 1768 C CA . GLY A 1 241 ? 8.352 -1.403 14.845 1.00 93.31 241 GLY A CA 1
ATOM 1769 C C . GLY A 1 241 ? 6.846 -1.512 15.103 1.00 93.31 241 GLY A C 1
ATOM 1770 O O . GLY A 1 241 ? 6.120 -0.543 14.876 1.00 93.31 241 GLY A O 1
ATOM 1771 N N . LEU A 1 242 ? 6.357 -2.671 15.558 1.00 93.38 242 LEU A N 1
ATOM 1772 C CA . LEU A 1 242 ? 4.926 -2.935 15.699 1.00 93.38 242 LEU A CA 1
ATOM 1773 C C . LEU A 1 242 ? 4.247 -1.977 16.682 1.00 93.38 242 LEU A C 1
ATOM 1775 O O . LEU A 1 242 ? 3.171 -1.473 16.379 1.00 93.38 242 LEU A O 1
ATOM 1779 N N . GLU A 1 243 ? 4.870 -1.688 17.826 1.00 92.88 243 GLU A N 1
ATOM 1780 C CA . GLU A 1 243 ? 4.311 -0.752 18.812 1.00 92.88 243 GLU A CA 1
ATOM 1781 C C . GLU A 1 243 ? 4.078 0.636 18.199 1.00 92.88 243 GLU A C 1
ATOM 1783 O O . GLU A 1 243 ? 2.989 1.192 18.332 1.00 92.88 243 GLU A O 1
ATOM 1788 N N . GLY A 1 244 ? 5.047 1.152 17.434 1.00 95.31 244 GLY A N 1
ATOM 1789 C CA . GLY A 1 244 ? 4.920 2.436 16.742 1.00 95.31 244 GLY A CA 1
ATOM 1790 C C . GLY A 1 244 ? 3.803 2.443 15.693 1.00 95.31 244 GLY A C 1
ATOM 1791 O O . GLY A 1 244 ? 3.044 3.410 15.602 1.00 95.31 244 GLY A O 1
ATOM 1792 N N . ILE A 1 245 ? 3.647 1.346 14.943 1.00 96.88 245 ILE A N 1
ATOM 1793 C CA . ILE A 1 245 ? 2.549 1.168 13.978 1.00 96.88 245 ILE A CA 1
ATOM 1794 C C . ILE A 1 245 ? 1.196 1.155 14.697 1.00 96.88 245 ILE A C 1
ATOM 1796 O O . ILE A 1 245 ? 0.254 1.829 14.276 1.00 96.88 245 ILE A O 1
ATOM 1800 N N . LEU A 1 246 ? 1.091 0.397 15.785 1.00 96.38 246 LEU A N 1
ATOM 1801 C CA . LEU A 1 246 ? -0.128 0.294 16.576 1.00 96.38 246 LEU A CA 1
ATOM 1802 C C . LEU A 1 246 ? -0.503 1.648 17.198 1.00 96.38 246 LEU A C 1
ATOM 1804 O O . LEU A 1 246 ? -1.666 2.048 17.125 1.00 96.38 246 LEU A O 1
ATOM 1808 N N . ASP A 1 247 ? 0.469 2.394 17.724 1.00 94.69 247 ASP A N 1
ATOM 1809 C CA . ASP A 1 247 ? 0.270 3.746 18.259 1.00 94.69 247 ASP A CA 1
ATOM 1810 C C . ASP A 1 247 ? -0.149 4.758 17.189 1.00 94.69 247 ASP A C 1
ATOM 1812 O O . ASP A 1 247 ? -1.007 5.612 17.440 1.00 94.69 247 ASP A O 1
ATOM 1816 N N . LEU A 1 248 ? 0.430 4.677 15.988 1.00 95.06 248 LEU A N 1
ATOM 1817 C CA . LEU A 1 248 ? 0.008 5.480 14.840 1.00 95.06 248 LEU A CA 1
ATOM 1818 C C . LEU A 1 248 ? -1.479 5.239 14.544 1.00 95.06 248 LEU A C 1
ATOM 1820 O O . LEU A 1 248 ? -2.270 6.184 14.507 1.00 95.06 248 LEU A O 1
ATOM 1824 N N . VAL A 1 249 ? -1.874 3.970 14.416 1.00 96.75 249 VAL A N 1
ATOM 1825 C CA . VAL A 1 249 ? -3.257 3.587 14.111 1.00 96.75 249 VAL A CA 1
ATOM 1826 C C . VAL A 1 249 ? -4.222 3.999 15.221 1.00 96.75 249 VAL A C 1
ATOM 1828 O O . VAL A 1 249 ? -5.281 4.559 14.926 1.00 96.75 249 VAL A O 1
ATOM 1831 N N . ALA A 1 250 ? -3.874 3.738 16.482 1.00 94.62 250 ALA A N 1
ATOM 1832 C CA . ALA A 1 250 ? -4.733 4.032 17.623 1.00 94.62 250 ALA A CA 1
ATOM 1833 C C . ALA A 1 250 ? -5.007 5.537 17.742 1.00 94.62 250 ALA A C 1
ATOM 1835 O O . ALA A 1 250 ? -6.168 5.940 17.814 1.00 94.62 250 ALA A O 1
ATOM 1836 N N . ARG A 1 251 ? -3.970 6.382 17.647 1.00 91.75 251 ARG A N 1
ATOM 1837 C CA . ARG A 1 251 ? -4.139 7.846 17.634 1.00 91.75 251 ARG A CA 1
ATOM 1838 C C . ARG A 1 251 ? -4.970 8.318 16.442 1.00 91.75 251 ARG A C 1
ATOM 1840 O O . ARG A 1 251 ? -5.787 9.225 16.581 1.00 91.75 251 ARG A O 1
ATOM 1847 N N . GLY A 1 252 ? -4.823 7.672 15.285 1.00 91.81 252 GLY A N 1
ATOM 1848 C CA . GLY A 1 252 ? -5.618 7.985 14.100 1.00 91.81 252 GLY A CA 1
ATOM 1849 C C . GLY A 1 252 ? -7.110 7.691 14.211 1.00 91.81 252 GLY A C 1
ATOM 1850 O O . GLY A 1 252 ? -7.878 8.230 13.418 1.00 91.81 252 GLY A O 1
ATOM 1851 N N . MET A 1 253 ? -7.558 6.915 15.203 1.00 92.44 253 MET A N 1
ATOM 1852 C CA . MET A 1 253 ? -8.992 6.718 15.444 1.00 92.44 253 MET A CA 1
ATOM 1853 C C . MET A 1 253 ? -9.702 7.996 15.896 1.00 92.44 253 MET A C 1
ATOM 1855 O O . MET A 1 253 ? -10.886 8.153 15.612 1.00 92.44 253 MET A O 1
ATOM 1859 N N . GLU A 1 254 ? -8.997 8.908 16.570 1.00 87.81 254 GLU A N 1
ATOM 1860 C CA . GLU A 1 254 ? -9.550 10.194 17.019 1.00 87.81 254 GLU A CA 1
ATOM 1861 C C . GLU A 1 254 ? -9.576 11.247 15.900 1.00 87.81 254 GLU A C 1
ATOM 1863 O O . GLU A 1 254 ? -10.302 12.238 15.989 1.00 87.81 254 GLU A O 1
ATOM 1868 N N . ILE A 1 255 ? -8.828 11.021 14.816 1.00 84.56 255 ILE A N 1
ATOM 1869 C CA . ILE A 1 255 ? -8.785 11.910 13.656 1.00 84.56 255 ILE A CA 1
ATOM 1870 C C . ILE A 1 255 ? -9.902 11.509 12.696 1.00 84.56 255 ILE A C 1
ATOM 1872 O O . ILE A 1 255 ? -9.884 10.435 12.088 1.00 84.56 255 ILE A O 1
ATOM 1876 N N . LYS A 1 256 ? -10.891 12.394 12.542 1.00 80.12 256 LYS A N 1
ATOM 1877 C CA . LYS A 1 256 ? -12.085 12.154 11.719 1.00 80.12 256 LYS A CA 1
ATOM 1878 C C . LYS A 1 256 ? -11.721 11.659 10.313 1.00 80.12 256 LYS A C 1
ATOM 1880 O O . LYS A 1 256 ? -12.320 10.698 9.813 1.00 80.12 256 LYS A O 1
ATOM 1885 N N . GLU A 1 257 ? -10.722 12.281 9.689 1.00 77.50 257 GLU A N 1
ATOM 1886 C CA . GLU A 1 257 ? -10.125 11.831 8.436 1.00 77.50 257 GLU A CA 1
ATOM 1887 C C . GLU A 1 257 ? -9.238 10.597 8.663 1.00 77.50 257 GLU A C 1
ATOM 1889 O O . GLU A 1 257 ? -8.065 10.703 8.995 1.00 77.50 257 GLU A O 1
ATOM 1894 N N . GLY A 1 258 ? -9.787 9.404 8.429 1.00 82.62 258 GLY A N 1
ATOM 1895 C CA . GLY A 1 258 ? -9.024 8.148 8.480 1.00 82.62 258 GLY A CA 1
ATOM 1896 C C . GLY A 1 258 ? -9.408 7.213 9.624 1.00 82.62 258 GLY A C 1
ATOM 1897 O O . GLY A 1 258 ? -9.134 6.019 9.512 1.00 82.62 258 GLY A O 1
ATOM 1898 N N . ALA A 1 259 ? -10.160 7.691 10.626 1.00 91.31 259 ALA A N 1
ATOM 1899 C CA . ALA A 1 259 ? -10.645 6.878 11.746 1.00 91.31 259 ALA A CA 1
ATOM 1900 C C . ALA A 1 259 ? -11.254 5.537 11.312 1.00 91.31 259 ALA A C 1
ATOM 1902 O O . ALA A 1 259 ? -10.940 4.489 11.870 1.00 91.31 259 ALA A O 1
ATOM 1903 N N . ARG A 1 260 ? -12.084 5.537 10.259 1.00 93.69 260 ARG A N 1
ATOM 1904 C CA . ARG A 1 260 ? -12.677 4.303 9.723 1.00 93.69 260 ARG A CA 1
ATOM 1905 C C . ARG A 1 260 ? -11.611 3.286 9.301 1.00 93.69 260 ARG A C 1
ATOM 1907 O O . ARG A 1 260 ? -11.752 2.107 9.609 1.00 93.69 260 ARG A O 1
ATOM 1914 N N . SER A 1 261 ? -10.573 3.724 8.594 1.00 95.69 261 SER A N 1
ATOM 1915 C CA . SER A 1 261 ? -9.492 2.849 8.138 1.00 95.69 261 SER A CA 1
ATOM 1916 C C . SER A 1 261 ? -8.666 2.327 9.313 1.00 95.69 261 SER A C 1
ATOM 1918 O O . SER A 1 261 ? -8.346 1.141 9.321 1.00 95.69 261 SER A O 1
ATOM 1920 N N . CYS A 1 262 ? -8.429 3.144 10.348 1.00 96.94 262 CYS A N 1
ATOM 1921 C CA . CYS A 1 262 ? -7.805 2.691 11.595 1.00 96.94 262 CYS A CA 1
ATOM 1922 C C . CYS A 1 262 ? -8.623 1.597 12.294 1.00 96.94 262 CYS A C 1
ATOM 1924 O O . CYS A 1 262 ? -8.082 0.584 12.733 1.00 96.94 262 CYS A O 1
ATOM 1926 N N . VAL A 1 263 ? -9.945 1.769 12.372 1.00 96.62 263 VAL A N 1
ATOM 1927 C CA . VAL A 1 263 ? -10.836 0.782 12.998 1.00 96.62 263 VAL A CA 1
ATOM 1928 C C . VAL A 1 263 ? -10.903 -0.508 12.181 1.00 96.62 263 VAL A C 1
ATOM 1930 O O . VAL A 1 263 ? -10.857 -1.594 12.754 1.00 96.62 263 VAL A O 1
ATOM 1933 N N . ILE A 1 264 ? -10.953 -0.413 10.846 1.00 96.88 264 ILE A N 1
ATOM 1934 C CA . ILE A 1 264 ? -10.870 -1.587 9.963 1.00 96.88 264 ILE A CA 1
ATOM 1935 C C . ILE A 1 264 ? -9.546 -2.317 10.179 1.00 96.88 264 ILE A C 1
ATOM 1937 O O . ILE A 1 264 ? -9.564 -3.543 10.285 1.00 96.88 264 ILE A O 1
ATOM 1941 N N . PHE A 1 265 ? -8.434 -1.580 10.266 1.00 97.56 265 PHE A N 1
ATOM 1942 C CA . PHE A 1 265 ? -7.125 -2.159 10.537 1.00 97.56 265 PHE A CA 1
ATOM 1943 C C . PHE A 1 265 ? -7.138 -2.950 11.844 1.00 97.56 265 PHE A C 1
ATOM 1945 O O . PHE A 1 265 ? -6.854 -4.146 11.839 1.00 97.56 265 PHE A O 1
ATOM 1952 N N . MET A 1 266 ? -7.542 -2.312 12.948 1.00 96.88 266 MET A N 1
ATOM 1953 C CA . MET A 1 266 ? -7.526 -2.960 14.260 1.00 96.88 266 MET A CA 1
ATOM 1954 C C . MET A 1 266 ? -8.471 -4.152 14.326 1.00 96.88 266 MET A C 1
ATOM 1956 O O . MET A 1 266 ? -8.107 -5.176 14.899 1.00 96.88 266 MET A O 1
ATOM 1960 N N . ARG A 1 267 ? -9.655 -4.066 13.705 1.00 96.06 267 ARG A N 1
ATOM 1961 C CA . ARG A 1 267 ? -10.580 -5.203 13.634 1.00 96.06 267 ARG A CA 1
ATOM 1962 C C . ARG A 1 267 ? -9.947 -6.376 12.905 1.00 96.06 267 ARG A C 1
ATOM 1964 O O . ARG A 1 267 ? -9.946 -7.476 13.443 1.00 96.06 267 ARG A O 1
ATOM 1971 N N . LYS A 1 268 ? -9.402 -6.142 11.709 1.00 95.19 268 LYS A N 1
ATOM 1972 C CA . LYS A 1 268 ? -8.767 -7.193 10.905 1.00 95.19 268 LYS A CA 1
ATOM 1973 C C . LYS A 1 268 ? -7.596 -7.833 11.645 1.00 95.19 268 LYS A C 1
ATOM 1975 O O . LYS A 1 268 ? -7.482 -9.050 11.664 1.00 95.19 268 LYS A O 1
ATOM 1980 N N . LEU A 1 269 ? -6.799 -7.031 12.344 1.00 93.44 269 LEU A N 1
ATOM 1981 C CA . LEU A 1 269 ? -5.698 -7.549 13.146 1.00 93.44 269 LEU A CA 1
ATOM 1982 C C . LEU A 1 269 ? -6.185 -8.386 14.345 1.00 93.44 269 LEU A C 1
ATOM 1984 O O . LEU A 1 269 ? -5.633 -9.448 14.610 1.00 93.44 269 LEU A O 1
ATOM 1988 N N . CYS A 1 270 ? -7.258 -7.971 15.029 1.00 93.12 270 CYS A N 1
ATOM 1989 C CA . CYS A 1 270 ? -7.881 -8.770 16.096 1.00 93.12 270 CYS A CA 1
ATOM 1990 C C . CYS A 1 270 ? -8.482 -10.089 15.574 1.00 93.12 270 CYS A C 1
ATOM 1992 O O . CYS A 1 270 ? -8.440 -11.104 16.273 1.00 93.12 270 CYS A O 1
ATOM 1994 N N . GLU A 1 271 ? -9.045 -10.083 14.359 1.00 91.25 271 GLU A N 1
ATOM 1995 C CA . GLU A 1 271 ? -9.542 -11.290 13.688 1.00 91.25 271 GLU A CA 1
ATOM 1996 C C . GLU A 1 271 ? -8.404 -12.302 13.463 1.00 91.25 271 GLU A C 1
ATOM 1998 O O . GLU A 1 271 ? -8.615 -13.489 13.720 1.00 91.25 271 GLU A O 1
ATOM 2003 N N . GLU A 1 272 ? -7.218 -11.836 13.048 1.00 85.44 272 GLU A N 1
ATOM 2004 C CA . GLU A 1 272 ? -6.037 -12.666 12.757 1.00 85.44 272 GLU A CA 1
ATOM 2005 C C . GLU A 1 272 ? -5.305 -13.163 14.019 1.00 85.44 272 GLU A C 1
ATOM 2007 O O . GLU A 1 272 ? -5.042 -14.360 14.144 1.00 85.44 272 GLU A O 1
ATOM 2012 N N . VAL A 1 273 ? -5.008 -12.284 14.987 1.00 82.44 273 VAL A N 1
ATOM 2013 C CA . VAL A 1 273 ? -4.239 -12.650 16.197 1.00 82.44 273 VAL A CA 1
ATOM 2014 C C . VAL A 1 273 ? -4.995 -13.651 17.067 1.00 82.44 273 VAL A C 1
ATOM 2016 O O . VAL A 1 273 ? -4.401 -14.588 17.592 1.00 82.44 273 VAL A O 1
ATOM 2019 N N . GLY A 1 274 ? -6.321 -13.520 17.161 1.00 59.94 274 GLY A N 1
ATOM 2020 C CA . GLY A 1 274 ? -7.158 -14.434 17.941 1.00 59.94 274 GLY A CA 1
ATOM 2021 C C . GLY A 1 274 ? -7.297 -15.851 17.362 1.00 59.94 274 GLY A C 1
ATOM 2022 O O . GLY A 1 274 ? -8.087 -16.630 17.894 1.00 59.94 274 GLY A O 1
ATOM 2023 N N . GLY A 1 275 ? -6.601 -16.170 16.262 1.00 57.00 275 GLY A N 1
ATOM 2024 C CA . GLY A 1 275 ? -6.576 -17.485 15.612 1.00 57.00 275 GLY A CA 1
ATOM 2025 C C . GLY A 1 275 ? -5.341 -18.349 15.909 1.00 57.00 275 GLY A C 1
ATOM 2026 O O . GLY A 1 275 ? -5.206 -19.395 15.282 1.00 57.00 275 GLY A O 1
ATOM 2027 N N . GLY A 1 276 ? -4.444 -17.938 16.818 1.00 52.97 276 GLY A N 1
ATOM 2028 C CA . GLY A 1 276 ? -3.252 -18.719 17.202 1.00 52.97 276 GLY A CA 1
ATOM 2029 C C . GLY A 1 276 ? -2.013 -18.505 16.320 1.00 52.97 276 GLY A C 1
ATOM 2030 O O . GLY A 1 276 ? -1.109 -19.335 16.315 1.00 52.97 276 GLY A O 1
ATOM 2031 N N . GLY A 1 277 ? -1.968 -17.412 15.550 1.00 50.50 277 GLY A N 1
ATOM 2032 C CA . GLY A 1 277 ? -0.844 -17.079 14.662 1.00 50.50 277 GLY A CA 1
ATOM 2033 C C . GLY A 1 277 ? 0.311 -16.311 15.321 1.00 50.50 277 GLY A C 1
ATOM 2034 O O . GLY A 1 277 ? 1.366 -16.171 14.709 1.00 50.50 277 GLY A O 1
ATOM 2035 N N . ALA A 1 278 ? 0.132 -15.808 16.546 1.00 59.75 278 ALA A N 1
ATOM 2036 C CA . ALA A 1 278 ? 1.156 -15.082 17.298 1.00 59.75 278 ALA A CA 1
ATOM 2037 C C . ALA A 1 278 ? 1.701 -15.957 18.438 1.00 59.75 278 ALA A C 1
ATOM 2039 O O . ALA A 1 278 ? 0.951 -16.710 19.052 1.00 59.75 278 ALA A O 1
ATOM 2040 N N . GLY A 1 279 ? 3.001 -15.867 18.739 1.00 64.31 279 GLY A N 1
ATOM 2041 C CA . GLY A 1 279 ? 3.559 -16.539 19.920 1.00 64.31 279 GLY A CA 1
ATOM 2042 C C . GLY A 1 279 ? 2.906 -16.023 21.209 1.00 64.31 279 GLY A C 1
ATOM 2043 O O . GLY A 1 279 ? 2.592 -14.835 21.293 1.00 64.31 279 GLY A O 1
ATOM 2044 N N . GLU A 1 280 ? 2.736 -16.888 22.218 1.00 63.50 280 GLU A N 1
ATOM 2045 C CA . GLU A 1 280 ? 1.945 -16.607 23.437 1.00 63.50 280 GLU A CA 1
ATOM 2046 C C . GLU A 1 280 ? 2.277 -15.256 24.108 1.00 63.50 280 GLU A C 1
ATOM 2048 O O . GLU A 1 280 ? 1.377 -14.529 24.528 1.00 63.50 280 GLU A O 1
ATOM 2053 N N . GLY A 1 281 ? 3.557 -14.862 24.157 1.00 70.44 281 GLY A N 1
ATOM 2054 C CA . GLY A 1 281 ? 3.976 -13.577 24.737 1.00 70.44 281 GLY A CA 1
ATOM 2055 C C . GLY A 1 281 ? 3.610 -12.344 23.897 1.00 70.44 281 GLY A C 1
ATOM 2056 O O . GLY A 1 281 ? 3.283 -11.293 24.445 1.00 70.44 281 GLY A O 1
ATOM 2057 N N . VAL A 1 282 ? 3.623 -12.469 22.567 1.00 77.12 282 VAL A N 1
ATOM 2058 C CA . VAL A 1 282 ? 3.270 -11.382 21.635 1.00 77.12 282 VAL A CA 1
ATOM 2059 C C . VAL A 1 282 ? 1.760 -11.167 21.622 1.00 77.12 282 VAL A C 1
ATOM 2061 O O . VAL A 1 282 ? 1.290 -10.030 21.590 1.00 77.12 282 VAL A O 1
ATOM 2064 N N . GLU A 1 283 ? 0.994 -12.254 21.706 1.00 82.88 283 GLU A N 1
ATOM 2065 C CA . GLU A 1 283 ? -0.461 -12.191 21.788 1.00 82.88 283 GLU A CA 1
ATOM 2066 C C . GLU A 1 283 ? -0.924 -11.454 23.056 1.00 82.88 283 GLU A C 1
ATOM 2068 O O . GLU A 1 283 ? -1.785 -10.576 22.971 1.00 82.88 283 GLU A O 1
ATOM 2073 N N . GLY A 1 284 ? -0.331 -11.748 24.219 1.00 85.44 284 GLY A N 1
ATOM 2074 C CA . GLY A 1 284 ? -0.647 -11.058 25.476 1.00 85.44 284 GLY A CA 1
ATOM 2075 C C . GLY A 1 284 ? -0.455 -9.540 25.386 1.00 85.44 284 GLY A C 1
ATOM 2076 O O . GLY A 1 284 ? -1.403 -8.784 25.618 1.00 85.44 284 GLY A O 1
ATOM 2077 N N . ALA A 1 285 ? 0.734 -9.103 24.957 1.00 88.12 285 ALA A N 1
ATOM 2078 C CA . ALA A 1 285 ? 1.065 -7.685 24.799 1.00 88.12 285 ALA A CA 1
ATOM 2079 C C . ALA A 1 285 ? 0.172 -6.978 23.762 1.00 88.12 285 ALA A C 1
ATOM 2081 O O . ALA A 1 285 ? -0.240 -5.833 23.962 1.00 88.12 285 ALA A O 1
ATOM 2082 N N . PHE A 1 286 ? -0.189 -7.665 22.673 1.00 91.25 286 PHE A N 1
ATOM 2083 C CA . PHE A 1 286 ? -1.134 -7.136 21.692 1.00 91.25 286 PHE A CA 1
ATOM 2084 C C . PHE A 1 286 ? -2.514 -6.883 22.311 1.00 91.25 286 PHE A C 1
ATOM 2086 O O . PHE A 1 286 ? -3.083 -5.804 22.141 1.00 91.25 286 PHE A O 1
ATOM 2093 N N . TRP A 1 287 ? -3.059 -7.838 23.067 1.00 92.00 287 TRP A N 1
ATOM 2094 C CA . TRP A 1 287 ? -4.352 -7.639 23.725 1.00 92.00 287 TRP A CA 1
ATOM 2095 C C . TRP A 1 287 ? -4.287 -6.575 24.827 1.00 92.00 287 TRP A C 1
ATOM 2097 O O . TRP A 1 287 ? -5.249 -5.822 24.989 1.00 92.00 287 TRP A O 1
ATOM 2107 N N . ASP A 1 288 ? -3.159 -6.447 25.531 1.00 92.69 288 ASP A N 1
ATOM 2108 C CA . ASP A 1 288 ? -2.920 -5.323 26.443 1.00 92.69 288 ASP A CA 1
ATOM 2109 C C . ASP A 1 288 ? -3.029 -3.984 25.720 1.00 92.69 288 ASP A C 1
ATOM 2111 O O . ASP A 1 288 ? -3.750 -3.091 26.174 1.00 92.69 288 ASP A O 1
ATOM 2115 N N . PHE A 1 289 ? -2.395 -3.865 24.555 1.00 94.56 289 PHE A N 1
ATOM 2116 C CA . PHE A 1 289 ? -2.499 -2.682 23.713 1.00 94.56 289 PHE A CA 1
ATOM 2117 C C . PHE A 1 289 ? -3.940 -2.405 23.257 1.00 94.56 289 PHE A C 1
ATOM 2119 O O . PHE A 1 289 ? -4.414 -1.263 23.322 1.00 94.56 289 PHE A O 1
ATOM 2126 N N . VAL A 1 290 ? -4.663 -3.439 22.812 1.00 94.94 290 VAL A N 1
ATOM 2127 C CA . VAL A 1 290 ? -6.052 -3.307 22.348 1.00 94.94 290 VAL A CA 1
ATOM 2128 C C . VAL A 1 290 ? -6.929 -2.707 23.446 1.00 94.94 290 VAL A C 1
ATOM 2130 O O . VAL A 1 290 ? -7.582 -1.688 23.216 1.00 94.94 290 VAL A O 1
ATOM 2133 N N . PHE A 1 291 ? -6.917 -3.293 24.644 1.00 93.69 291 PHE A N 1
ATOM 2134 C CA . PHE A 1 291 ? -7.788 -2.862 25.738 1.00 93.69 291 PHE A CA 1
ATOM 2135 C C . PHE A 1 291 ? -7.359 -1.536 26.370 1.00 93.69 291 PHE A C 1
ATOM 2137 O O . PHE A 1 291 ? -8.213 -0.697 26.650 1.00 93.69 291 PHE A O 1
ATOM 2144 N N . ASN A 1 292 ? -6.056 -1.325 26.571 1.00 92.25 292 ASN A N 1
ATOM 2145 C CA . ASN A 1 292 ? -5.562 -0.171 27.325 1.00 92.25 292 ASN A CA 1
ATOM 2146 C C . ASN A 1 292 ? -5.380 1.085 26.461 1.00 92.25 292 ASN A C 1
ATOM 2148 O O . ASN A 1 292 ? -5.381 2.194 26.994 1.00 92.25 292 ASN A O 1
ATOM 2152 N N . ARG A 1 293 ? -5.216 0.934 25.138 1.00 92.38 293 ARG A N 1
ATOM 2153 C CA . ARG A 1 293 ? -5.012 2.059 24.211 1.00 92.38 293 ARG A CA 1
ATOM 2154 C C . ARG A 1 293 ? -6.051 2.101 23.100 1.00 92.38 293 ARG A C 1
ATOM 2156 O O . ARG A 1 293 ? -6.797 3.074 23.014 1.00 92.38 293 ARG A O 1
ATOM 2163 N N . SER A 1 294 ? -6.140 1.066 22.264 1.00 94.06 294 SER A N 1
ATOM 2164 C CA . SER A 1 294 ? -6.955 1.130 21.035 1.00 94.06 294 SER A CA 1
ATOM 2165 C C . SER A 1 294 ? -8.435 1.381 21.306 1.00 94.06 294 SER A C 1
ATOM 2167 O O . SER A 1 294 ? -9.023 2.300 20.738 1.00 94.06 294 SER A O 1
ATOM 2169 N N . LEU A 1 295 ? -9.046 0.590 22.192 1.00 92.94 295 LEU A N 1
ATOM 2170 C CA . LEU A 1 295 ? -10.464 0.742 22.515 1.00 92.94 295 LEU A CA 1
ATOM 2171 C C . LEU A 1 295 ? -10.753 2.060 23.236 1.00 92.94 295 LEU A C 1
ATOM 2173 O O . LEU A 1 295 ? -11.819 2.637 23.042 1.00 92.94 295 LEU A O 1
ATOM 2177 N N . VAL A 1 296 ? -9.795 2.570 24.014 1.00 90.75 296 VAL A N 1
ATOM 2178 C CA . VAL A 1 296 ? -9.904 3.880 24.667 1.00 90.75 296 VAL A CA 1
ATOM 2179 C C . VAL A 1 296 ? -9.933 5.001 23.625 1.00 90.75 296 VAL A C 1
ATOM 2181 O O . VAL A 1 296 ? -10.801 5.870 23.698 1.00 90.75 296 VAL A O 1
ATOM 2184 N N . HIS A 1 297 ? -9.043 4.968 22.627 1.00 92.19 297 HIS A N 1
ATOM 2185 C CA . HIS A 1 297 ? -9.044 5.932 21.520 1.00 92.19 297 HIS A CA 1
ATOM 2186 C C . HIS A 1 297 ? -10.325 5.848 20.682 1.00 92.19 297 HIS A C 1
ATOM 2188 O O . HIS A 1 297 ? -10.940 6.876 20.400 1.00 92.19 297 HIS A O 1
ATOM 2194 N N . LEU A 1 298 ? -10.790 4.638 20.349 1.00 91.88 298 LEU A N 1
ATOM 2195 C CA . LEU A 1 298 ? -12.074 4.446 19.668 1.00 91.88 298 LEU A CA 1
ATOM 2196 C C . LEU A 1 298 ? -13.228 5.056 20.475 1.00 91.88 298 LEU A C 1
ATOM 2198 O O . LEU A 1 298 ? -14.082 5.750 19.923 1.00 91.88 298 LEU A O 1
ATOM 2202 N N . TRP A 1 299 ? -13.258 4.814 21.783 1.00 88.12 299 TRP A N 1
ATOM 2203 C CA . TRP A 1 299 ? -14.308 5.329 22.651 1.00 88.12 299 TRP A CA 1
ATOM 2204 C C . TRP A 1 299 ? -14.296 6.856 22.735 1.00 88.12 299 TRP A C 1
ATOM 2206 O O . TRP A 1 299 ? -15.337 7.488 22.554 1.00 88.12 299 TRP A O 1
ATOM 2216 N N . ARG A 1 300 ? -13.119 7.465 22.920 1.00 87.38 300 ARG A N 1
ATOM 2217 C CA . ARG A 1 300 ? -12.949 8.927 22.881 1.00 87.38 300 ARG A CA 1
ATOM 2218 C C . ARG A 1 300 ? -13.373 9.515 21.542 1.00 87.38 300 ARG A C 1
ATOM 2220 O O . ARG A 1 300 ? -14.033 10.548 21.526 1.00 87.38 300 ARG A O 1
ATOM 2227 N N . ALA A 1 301 ? -13.051 8.850 20.435 1.00 88.25 301 ALA A N 1
ATOM 2228 C CA . ALA A 1 301 ? -13.456 9.285 19.105 1.00 88.25 301 ALA A CA 1
ATOM 2229 C C . ALA A 1 301 ? -14.982 9.272 18.925 1.00 88.25 301 ALA A C 1
ATOM 2231 O O . ALA A 1 301 ? -15.531 10.184 18.315 1.00 88.25 301 ALA A O 1
ATOM 2232 N N . MET A 1 302 ? -15.673 8.257 19.457 1.00 86.44 302 MET A N 1
ATOM 2233 C CA . MET A 1 302 ? -17.133 8.134 19.348 1.00 86.44 302 MET A CA 1
ATOM 2234 C C . MET A 1 302 ? -17.889 9.067 20.297 1.00 86.44 302 MET A C 1
ATOM 2236 O O . MET A 1 302 ? -18.933 9.583 19.916 1.00 86.44 302 MET A O 1
ATOM 2240 N N . MET A 1 303 ? -17.371 9.284 21.507 1.00 83.44 303 MET A N 1
ATOM 2241 C CA . MET A 1 303 ? -18.010 10.120 22.535 1.00 83.44 303 MET A CA 1
ATOM 2242 C C . MET A 1 303 ? -17.524 11.577 22.527 1.00 83.44 303 MET A C 1
ATOM 2244 O O . MET A 1 303 ? -18.019 12.410 23.283 1.00 83.44 303 MET A O 1
ATOM 2248 N N . GLY A 1 304 ? -16.528 11.897 21.703 1.00 82.12 304 GLY A N 1
ATOM 2249 C CA . GLY A 1 304 ? -15.944 13.228 21.609 1.00 82.12 304 GLY A CA 1
ATOM 2250 C C . GLY A 1 304 ? -16.832 14.224 20.864 1.00 82.12 304 GLY A C 1
ATOM 2251 O O . GLY A 1 304 ? -17.657 13.864 20.026 1.00 82.12 304 GLY A O 1
ATOM 2252 N N . LYS A 1 305 ? -16.589 15.520 21.097 1.00 78.75 305 LYS A N 1
ATOM 2253 C CA . LYS A 1 305 ? -17.337 16.634 20.476 1.00 78.75 305 LYS A CA 1
ATOM 2254 C C . LYS A 1 305 ? -17.282 16.656 18.939 1.00 78.75 305 LYS A C 1
ATOM 2256 O O . LYS A 1 305 ? -18.110 17.304 18.311 1.00 78.75 305 LYS A O 1
ATOM 2261 N N . GLY A 1 306 ? -16.300 15.981 18.337 1.00 80.25 306 GLY A N 1
ATOM 2262 C CA . GLY A 1 306 ? -16.147 15.874 16.883 1.00 80.25 306 GLY A CA 1
ATOM 2263 C C . GLY A 1 306 ? -17.053 14.827 16.222 1.00 80.25 306 GLY A C 1
ATOM 2264 O O . GLY A 1 306 ? -17.156 14.808 14.994 1.00 80.25 306 GLY A O 1
ATOM 2265 N N . PHE A 1 307 ? -17.707 13.961 17.002 1.00 85.12 307 PHE A N 1
ATOM 2266 C CA . PHE A 1 307 ? -18.597 12.931 16.479 1.00 85.12 307 PHE A CA 1
ATOM 2267 C C . PHE A 1 307 ? -20.024 13.462 16.315 1.00 85.12 307 PHE A C 1
ATOM 2269 O O . PHE A 1 307 ? -20.589 14.069 17.219 1.00 85.12 307 PHE A O 1
ATOM 2276 N N . SER A 1 308 ? -20.645 13.188 15.164 1.00 86.19 308 SER A N 1
ATOM 2277 C CA . SER A 1 308 ? -22.038 13.555 14.905 1.00 86.19 308 SER A CA 1
ATOM 2278 C C . SER A 1 308 ? -22.833 12.365 14.388 1.00 86.19 308 SER A C 1
ATOM 2280 O O . SER A 1 308 ? -22.521 11.801 13.341 1.00 86.19 308 SER A O 1
ATOM 2282 N N . ALA A 1 309 ? -23.930 12.027 15.069 1.00 82.56 309 ALA A N 1
ATOM 2283 C CA . ALA A 1 309 ? -24.861 10.988 14.620 1.00 82.56 309 ALA A CA 1
ATOM 2284 C C . ALA A 1 309 ? -25.610 11.356 13.320 1.00 82.56 309 ALA A C 1
ATOM 2286 O O . ALA A 1 309 ? -26.257 10.495 12.723 1.00 82.56 309 ALA A O 1
ATOM 2287 N N . LYS A 1 310 ? -25.518 12.617 12.872 1.00 86.25 310 LYS A N 1
ATOM 2288 C CA . LYS A 1 310 ? -26.050 13.086 11.582 1.00 86.25 310 LYS A CA 1
ATOM 2289 C C . LYS A 1 310 ? -25.030 12.965 10.446 1.00 86.25 310 LYS A C 1
ATOM 2291 O O . LYS A 1 310 ? -25.408 13.047 9.282 1.00 86.25 310 LYS A O 1
ATOM 2296 N N . ASP A 1 311 ? -23.750 12.775 10.765 1.00 88.69 311 ASP A N 1
ATOM 2297 C CA . ASP A 1 311 ? -22.683 12.642 9.778 1.00 88.69 311 ASP A CA 1
ATOM 2298 C C . ASP A 1 311 ? -22.550 11.181 9.318 1.00 88.69 311 ASP A C 1
ATOM 2300 O O . ASP A 1 311 ? -22.255 10.270 10.098 1.00 88.69 311 ASP A O 1
ATOM 2304 N N . ALA A 1 312 ? -22.735 10.955 8.016 1.00 89.25 312 ALA A N 1
ATOM 2305 C CA . ALA A 1 312 ? -22.628 9.636 7.404 1.00 89.25 312 ALA A CA 1
ATOM 2306 C C . ALA A 1 312 ? -21.248 8.984 7.612 1.00 89.25 312 ALA A C 1
ATOM 2308 O O . ALA A 1 312 ? -21.167 7.761 7.736 1.00 89.25 312 ALA A O 1
ATOM 2309 N N . GLN A 1 313 ? -20.162 9.762 7.664 1.00 87.62 313 GLN A N 1
ATOM 2310 C CA . GLN A 1 313 ? -18.825 9.231 7.916 1.00 87.62 313 GLN A CA 1
ATOM 2311 C C . GLN A 1 313 ? -18.675 8.767 9.366 1.00 87.62 313 GLN A C 1
ATOM 2313 O O . GLN A 1 313 ? -18.188 7.659 9.588 1.00 87.62 313 GLN A O 1
ATOM 2318 N N . CYS A 1 314 ? -19.160 9.548 10.333 1.00 89.81 314 CYS A N 1
ATOM 2319 C CA . CYS A 1 314 ? -19.202 9.148 11.742 1.00 89.81 314 CYS A CA 1
ATOM 2320 C C . CYS A 1 314 ? -20.031 7.869 11.928 1.00 89.81 314 CYS A C 1
ATOM 2322 O O . CYS A 1 314 ? -19.588 6.937 12.595 1.00 89.81 314 CYS A O 1
ATOM 2324 N N . LEU A 1 315 ? -21.185 7.763 11.261 1.00 90.31 315 LEU A N 1
ATOM 2325 C CA . LEU A 1 315 ? -22.018 6.557 11.297 1.00 90.31 315 LEU A CA 1
ATOM 2326 C C . LEU A 1 315 ? -21.336 5.326 10.685 1.00 90.31 315 LEU A C 1
ATOM 2328 O O . LEU A 1 315 ? -21.522 4.216 11.190 1.00 90.31 315 LEU A O 1
ATOM 2332 N N . ARG A 1 316 ? -20.557 5.500 9.609 1.00 90.94 316 ARG A N 1
ATOM 2333 C CA . ARG A 1 316 ? -19.752 4.416 9.026 1.00 90.94 316 ARG A CA 1
ATOM 2334 C C . ARG A 1 316 ? -18.639 3.980 9.972 1.00 90.94 316 ARG A C 1
ATOM 2336 O O . ARG A 1 316 ? -18.468 2.781 10.160 1.00 90.94 316 ARG A O 1
ATOM 2343 N N . THR A 1 317 ? -17.922 4.919 10.586 1.00 92.12 317 THR A N 1
ATOM 2344 C CA . THR A 1 317 ? -16.894 4.609 11.592 1.00 92.12 317 THR A CA 1
ATOM 2345 C C . THR A 1 317 ? -17.499 3.891 12.795 1.00 92.12 317 THR A C 1
ATOM 2347 O O . THR A 1 317 ? -16.956 2.880 13.220 1.00 92.12 317 THR A O 1
ATOM 2350 N N . LEU A 1 318 ? -18.661 4.335 13.286 1.00 92.06 318 LEU A N 1
ATOM 2351 C CA . LEU A 1 318 ? -19.382 3.675 14.377 1.00 92.06 318 LEU A CA 1
ATOM 2352 C C . LEU A 1 318 ? -19.774 2.236 14.029 1.00 92.06 318 LEU A C 1
ATOM 2354 O O . LEU A 1 318 ? -19.655 1.357 14.873 1.00 92.06 318 LEU A O 1
ATOM 2358 N N . ALA A 1 319 ? -20.220 1.978 12.797 1.00 92.31 319 ALA A N 1
ATOM 2359 C CA . ALA A 1 319 ? -20.519 0.615 12.360 1.00 92.31 319 ALA A CA 1
ATOM 2360 C C . ALA A 1 319 ? -19.263 -0.275 12.380 1.00 92.31 319 ALA A C 1
ATOM 2362 O O . ALA A 1 319 ? -19.310 -1.390 12.891 1.00 92.31 319 ALA A O 1
ATOM 2363 N N . GLU A 1 320 ? -18.119 0.224 11.897 1.00 94.38 320 GLU A N 1
ATOM 2364 C CA . GLU A 1 320 ? -16.859 -0.524 12.014 1.00 94.38 320 GLU A CA 1
ATOM 2365 C C . GLU A 1 320 ? -16.415 -0.692 13.476 1.00 94.38 320 GLU A C 1
ATOM 2367 O O . GLU A 1 320 ? -15.902 -1.750 13.834 1.00 94.38 320 GLU A O 1
ATOM 2372 N N . GLY A 1 321 ? -16.646 0.314 14.326 1.00 94.12 321 GLY A N 1
ATOM 2373 C CA . GLY A 1 321 ? -16.332 0.270 15.755 1.00 94.12 321 GLY A CA 1
ATOM 2374 C C . GLY A 1 321 ? -17.160 -0.780 16.486 1.00 94.12 321 GLY A C 1
ATOM 2375 O O . GLY A 1 321 ? -16.614 -1.574 17.245 1.00 94.12 321 GLY A O 1
ATOM 2376 N N . ALA A 1 322 ? -18.457 -0.860 16.186 1.00 92.88 322 ALA A N 1
ATOM 2377 C CA . ALA A 1 322 ? -19.335 -1.909 16.693 1.00 92.88 322 ALA A CA 1
ATOM 2378 C C . ALA A 1 322 ? -18.838 -3.305 16.291 1.00 92.88 322 ALA A C 1
ATOM 2380 O O . ALA A 1 322 ? -18.759 -4.194 17.136 1.00 92.88 322 ALA A O 1
ATOM 2381 N N . ARG A 1 323 ? -18.424 -3.483 15.028 1.00 94.56 323 ARG A N 1
ATOM 2382 C CA . ARG A 1 323 ? -17.823 -4.742 14.561 1.00 94.56 323 ARG A CA 1
ATOM 2383 C C . ARG A 1 323 ? -16.539 -5.091 15.301 1.00 94.56 323 ARG A C 1
ATOM 2385 O O . ARG A 1 323 ? -16.368 -6.240 15.688 1.00 94.56 323 ARG A O 1
ATOM 2392 N N . LEU A 1 324 ? -15.653 -4.117 15.517 1.00 95.38 324 LEU A N 1
ATOM 2393 C CA . LEU A 1 324 ? -14.445 -4.325 16.315 1.00 95.38 324 LEU A CA 1
ATOM 2394 C C . LEU A 1 324 ? -14.795 -4.792 17.733 1.00 95.38 324 LEU A C 1
ATOM 2396 O O . LEU A 1 324 ? -14.229 -5.772 18.198 1.00 95.38 324 LEU A O 1
ATOM 2400 N N . MET A 1 325 ? -15.758 -4.149 18.392 1.00 92.75 325 MET A N 1
ATOM 2401 C CA . MET A 1 325 ? -16.172 -4.519 19.750 1.00 92.75 325 MET A CA 1
ATOM 2402 C C . MET A 1 325 ? -16.729 -5.945 19.823 1.00 92.75 325 MET A C 1
ATOM 2404 O O . MET A 1 325 ? -16.398 -6.680 20.751 1.00 92.75 325 MET A O 1
ATOM 2408 N N . VAL A 1 326 ? -17.510 -6.365 18.822 1.00 92.06 326 VAL A N 1
ATOM 2409 C CA . VAL A 1 326 ? -17.996 -7.749 18.711 1.00 92.06 326 VAL A CA 1
ATOM 2410 C C . VAL A 1 326 ? -16.834 -8.732 18.559 1.00 92.06 326 VAL A C 1
ATOM 2412 O O . VAL A 1 326 ? -16.759 -9.684 19.332 1.00 92.06 326 VAL A O 1
ATOM 2415 N N . VAL A 1 327 ? -15.893 -8.468 17.645 1.00 93.31 327 VAL A N 1
ATOM 2416 C CA . VAL A 1 327 ? -14.704 -9.318 17.447 1.00 93.31 327 VAL A CA 1
ATOM 2417 C C . VAL A 1 327 ? -13.883 -9.423 18.732 1.00 93.31 327 VAL A C 1
ATOM 2419 O O . VAL A 1 327 ? -13.507 -10.519 19.141 1.00 93.31 327 VAL A O 1
ATOM 2422 N N . VAL A 1 328 ? -13.615 -8.301 19.406 1.00 93.69 328 VAL A N 1
ATOM 2423 C CA . VAL A 1 328 ? -12.846 -8.302 20.659 1.00 93.69 328 VAL A CA 1
ATOM 2424 C C . VAL A 1 328 ? -13.559 -9.117 21.733 1.00 93.69 328 VAL A C 1
ATOM 2426 O O . VAL A 1 328 ? -12.913 -9.918 22.408 1.00 93.69 328 VAL A O 1
ATOM 2429 N N . ARG A 1 329 ? -14.881 -8.965 21.876 1.00 92.00 329 ARG A N 1
ATOM 2430 C CA . ARG A 1 329 ? -15.665 -9.771 22.816 1.00 92.00 329 ARG A CA 1
ATOM 2431 C C . ARG A 1 329 ? -15.552 -11.257 22.503 1.00 92.00 329 ARG A C 1
ATOM 2433 O O . ARG A 1 329 ? -15.282 -12.030 23.410 1.00 92.00 329 ARG A O 1
ATOM 2440 N N . GLU A 1 330 ? -15.746 -11.652 21.249 1.00 90.62 330 GLU A N 1
ATOM 2441 C CA . GLU A 1 330 ? -15.691 -13.060 20.835 1.00 90.62 330 GLU A CA 1
ATOM 2442 C C . GLU A 1 330 ? -14.315 -13.686 21.081 1.00 90.62 330 GLU A C 1
ATOM 2444 O O . GLU A 1 330 ? -14.222 -14.857 21.444 1.00 90.62 330 GLU A O 1
ATOM 2449 N N . ARG A 1 331 ? -13.238 -12.906 20.929 1.00 89.75 331 ARG A N 1
ATOM 2450 C CA . ARG A 1 331 ? -11.866 -13.376 21.167 1.00 89.75 331 ARG A CA 1
ATOM 2451 C C . ARG A 1 331 ? -11.442 -13.326 22.636 1.00 89.75 331 ARG A C 1
ATOM 2453 O O . ARG A 1 331 ? -10.555 -14.089 23.022 1.00 89.75 331 ARG A O 1
ATOM 2460 N N . ARG A 1 332 ? -11.993 -12.406 23.436 1.00 90.06 332 ARG A N 1
ATOM 2461 C CA . ARG A 1 332 ? -11.568 -12.102 24.817 1.00 90.06 332 ARG A CA 1
ATOM 2462 C C . ARG A 1 332 ? -12.748 -11.694 25.707 1.00 90.06 332 ARG A C 1
ATOM 2464 O O . ARG A 1 332 ? -12.768 -10.591 26.252 1.00 90.06 332 ARG A O 1
ATOM 2471 N N . THR A 1 333 ? -13.706 -12.602 25.896 1.00 88.75 333 THR A N 1
ATOM 2472 C CA . THR A 1 333 ? -14.968 -12.342 26.611 1.00 88.75 333 THR A CA 1
ATOM 2473 C C . THR A 1 333 ? -14.774 -11.727 27.997 1.00 88.75 333 THR A C 1
ATOM 2475 O O . THR A 1 333 ? -15.297 -10.649 28.254 1.00 88.75 333 THR A O 1
ATOM 2478 N N . GLU A 1 334 ? -14.018 -12.366 28.893 1.00 88.56 334 GLU A N 1
ATOM 2479 C CA . GLU A 1 334 ? -13.881 -11.904 30.287 1.00 88.56 334 GLU A CA 1
ATOM 2480 C C . GLU A 1 334 ? -13.243 -10.515 30.377 1.00 88.56 334 GLU A C 1
ATOM 2482 O O . GLU A 1 334 ? -13.745 -9.621 31.061 1.00 88.56 334 GLU A O 1
ATOM 2487 N N . ARG A 1 335 ? -12.169 -10.302 29.611 1.00 90.88 335 ARG A N 1
ATOM 2488 C CA . ARG A 1 335 ? -11.464 -9.020 29.562 1.00 90.88 335 ARG A CA 1
ATOM 2489 C C . ARG A 1 335 ? -12.319 -7.921 28.935 1.00 90.88 335 ARG A C 1
ATOM 2491 O O . ARG A 1 335 ? -12.284 -6.780 29.391 1.00 90.88 335 ARG A O 1
ATOM 2498 N N . PHE A 1 336 ? -13.134 -8.272 27.942 1.00 90.50 336 PHE A N 1
ATOM 2499 C CA . PHE A 1 336 ? -14.131 -7.376 27.372 1.00 90.50 336 PHE A CA 1
ATOM 2500 C C . PHE A 1 336 ? -15.200 -6.975 28.386 1.00 90.50 336 PHE A C 1
ATOM 2502 O O . PHE A 1 336 ? -15.529 -5.793 28.466 1.00 90.50 336 PHE A O 1
ATOM 2509 N N . MET A 1 337 ? -15.700 -7.910 29.200 1.00 88.75 337 MET A N 1
ATOM 2510 C CA . MET A 1 337 ? -16.648 -7.574 30.268 1.00 88.75 337 MET A CA 1
ATOM 2511 C C . MET A 1 337 ? -16.040 -6.578 31.258 1.00 88.75 337 MET A C 1
ATOM 2513 O O . MET A 1 337 ? -16.672 -5.566 31.552 1.00 88.75 337 MET A O 1
ATOM 2517 N N . GLY A 1 338 ? -14.796 -6.813 31.693 1.00 88.62 338 GLY A N 1
ATOM 2518 C CA . GLY A 1 338 ? -14.076 -5.889 32.573 1.00 88.62 338 GLY A CA 1
ATOM 2519 C C . GLY A 1 338 ? -13.864 -4.505 31.949 1.00 88.62 338 GLY A C 1
ATOM 2520 O O . GLY A 1 338 ? -14.042 -3.492 32.621 1.00 88.62 338 GLY A O 1
ATOM 2521 N N . PHE A 1 339 ? -13.557 -4.445 30.650 1.00 88.69 339 PHE A N 1
ATOM 2522 C CA . PHE A 1 339 ? -13.466 -3.180 29.918 1.00 88.69 339 PHE A CA 1
ATOM 2523 C C . PHE A 1 339 ? -14.805 -2.434 29.898 1.00 88.69 339 PHE A C 1
ATOM 2525 O O . PHE A 1 339 ? -14.849 -1.253 30.230 1.00 88.69 339 PHE A O 1
ATOM 2532 N N . VAL A 1 340 ? -15.902 -3.117 29.554 1.00 85.56 340 VAL A N 1
ATOM 2533 C CA . VAL A 1 340 ? -17.248 -2.524 29.523 1.00 85.56 340 VAL A CA 1
ATOM 2534 C C . VAL A 1 340 ? -17.666 -2.017 30.904 1.00 85.56 340 VAL A C 1
ATOM 2536 O O . VAL A 1 340 ? -18.233 -0.932 31.005 1.00 85.56 340 VAL A O 1
ATOM 2539 N N . ASP A 1 341 ? -17.337 -2.743 31.972 1.00 84.06 341 ASP A N 1
ATOM 2540 C CA . ASP A 1 341 ? -17.587 -2.286 33.341 1.00 84.06 341 ASP A CA 1
ATOM 2541 C C . ASP A 1 341 ? -16.780 -1.025 33.680 1.00 84.06 341 ASP A C 1
ATOM 2543 O O . ASP A 1 341 ? -17.326 -0.082 34.256 1.00 84.06 341 ASP A O 1
ATOM 2547 N N . ALA A 1 342 ? -15.523 -0.942 33.239 1.00 83.25 342 ALA A N 1
ATOM 2548 C CA . ALA A 1 342 ? -14.690 0.247 33.410 1.00 83.25 342 ALA A CA 1
ATOM 2549 C C . ALA A 1 342 ? -15.176 1.469 32.600 1.00 83.25 342 ALA A C 1
ATOM 2551 O O . ALA A 1 342 ? -14.936 2.607 33.013 1.00 83.25 342 ALA A O 1
ATOM 2552 N N . LEU A 1 343 ? -15.907 1.276 31.490 1.00 76.25 343 LEU A N 1
ATOM 2553 C CA . LEU A 1 343 ? -16.475 2.383 30.703 1.00 76.25 343 LEU A CA 1
ATOM 2554 C C . LEU A 1 343 ? -17.464 3.237 31.506 1.00 76.25 343 LEU A C 1
ATOM 2556 O O . LEU A 1 343 ? -17.569 4.438 31.250 1.00 76.25 343 LEU A O 1
ATOM 2560 N N . SER A 1 344 ? -18.138 2.646 32.500 1.00 65.06 344 SER A N 1
ATOM 2561 C CA . SER A 1 344 ? -19.042 3.368 33.407 1.00 65.06 344 SER A CA 1
ATOM 2562 C C . SER A 1 344 ? -18.341 4.488 34.193 1.00 65.06 344 SER A C 1
ATOM 2564 O O . SER A 1 344 ? -18.988 5.463 34.565 1.00 65.06 344 SER A O 1
ATOM 2566 N N . GLY A 1 345 ? -17.018 4.389 34.386 1.00 63.53 345 GLY A N 1
ATOM 2567 C CA . GLY A 1 345 ? -16.189 5.421 35.016 1.00 63.53 345 GLY A CA 1
ATOM 2568 C C . GLY A 1 345 ? -15.562 6.429 34.043 1.00 63.53 345 GLY A C 1
ATOM 2569 O O . GLY A 1 345 ? -15.068 7.463 34.481 1.00 63.53 345 GLY A O 1
ATOM 2570 N N . PHE A 1 346 ? -15.570 6.153 32.734 1.00 60.50 346 PHE A N 1
ATOM 2571 C CA . PHE A 1 346 ? -14.930 7.000 31.716 1.00 60.50 346 PHE A CA 1
ATOM 2572 C C . PHE A 1 346 ? -15.854 8.078 31.139 1.00 60.50 346 PHE A C 1
ATOM 2574 O O . PHE A 1 346 ? -15.367 9.095 30.647 1.00 60.50 346 PHE A O 1
ATOM 2581 N N . VAL A 1 347 ? -17.171 7.856 31.144 1.00 52.03 347 VAL A N 1
ATOM 2582 C CA . VAL A 1 347 ? -18.144 8.741 30.489 1.00 52.03 347 VAL A CA 1
ATOM 2583 C C . VAL A 1 347 ? -19.376 8.903 31.369 1.00 52.03 347 VAL A C 1
ATOM 2585 O O . VAL A 1 347 ? -20.112 7.949 31.599 1.00 52.03 347 VAL A O 1
ATOM 2588 N N . GLY A 1 348 ? -19.608 10.137 31.817 1.00 51.19 348 GLY A N 1
ATOM 2589 C CA . GLY A 1 348 ? -20.612 10.504 32.819 1.00 51.19 348 GLY A CA 1
ATOM 2590 C C . GLY A 1 348 ? -22.091 10.315 32.458 1.00 51.19 348 GLY A C 1
ATOM 2591 O O . GLY A 1 348 ? -22.915 10.652 33.295 1.00 51.19 348 GLY A O 1
ATOM 2592 N N . ASP A 1 349 ? -22.453 9.759 31.293 1.00 53.88 349 ASP A N 1
ATOM 2593 C CA . ASP A 1 349 ? -23.857 9.716 30.831 1.00 53.88 349 ASP A CA 1
ATOM 2594 C C . ASP A 1 349 ? -24.361 8.359 30.305 1.00 53.88 349 ASP A C 1
ATOM 2596 O O . ASP A 1 349 ? -25.564 8.188 30.077 1.00 53.88 349 ASP A O 1
ATOM 2600 N N . ILE A 1 350 ? -23.511 7.332 30.159 1.00 62.88 350 ILE A N 1
ATOM 2601 C CA . ILE A 1 350 ? -24.017 6.002 29.775 1.00 62.88 350 ILE A CA 1
ATOM 2602 C C . ILE A 1 350 ? -24.534 5.303 31.030 1.00 62.88 350 ILE A C 1
ATOM 2604 O O . ILE A 1 350 ? -23.790 4.691 31.794 1.00 62.88 350 ILE A O 1
ATOM 2608 N N . LYS A 1 351 ? -25.852 5.394 31.239 1.00 66.00 351 LYS A N 1
ATOM 2609 C CA . LYS A 1 351 ? -26.563 4.711 32.332 1.00 66.00 351 LYS A CA 1
ATOM 2610 C C . LYS A 1 351 ? -26.145 3.238 32.391 1.00 66.00 351 LYS A C 1
ATOM 2612 O O . LYS A 1 351 ? -26.124 2.566 31.361 1.00 66.00 351 LYS A O 1
ATOM 2617 N N . GLY A 1 352 ? -25.947 2.695 33.596 1.00 66.56 352 GLY A N 1
ATOM 2618 C CA . GLY A 1 352 ? -25.535 1.292 33.796 1.00 66.56 352 GLY A CA 1
ATOM 2619 C C . GLY A 1 352 ? -26.417 0.247 33.088 1.00 66.56 352 GLY A C 1
ATOM 2620 O O . GLY A 1 352 ? -25.951 -0.838 32.751 1.00 66.56 352 GLY A O 1
ATOM 2621 N N . ARG A 1 353 ? -27.676 0.585 32.765 1.00 68.44 353 ARG A N 1
ATOM 2622 C CA . ARG A 1 353 ? -28.548 -0.242 31.911 1.00 68.44 353 ARG A CA 1
ATOM 2623 C C . ARG A 1 353 ? -28.029 -0.406 30.479 1.00 68.44 353 ARG A C 1
ATOM 2625 O O . ARG A 1 353 ? -28.112 -1.506 29.950 1.00 68.44 353 ARG A O 1
ATOM 2632 N N . GLU A 1 354 ? -27.502 0.644 29.856 1.00 73.88 354 GLU A N 1
ATOM 2633 C CA . GLU A 1 354 ? -26.954 0.561 28.497 1.00 73.88 354 GLU A CA 1
ATOM 2634 C C . GLU A 1 354 ? -25.586 -0.146 28.496 1.00 73.88 354 GLU A C 1
ATOM 2636 O O . GLU A 1 354 ? -25.342 -0.964 27.612 1.00 73.88 354 GLU A O 1
ATOM 2641 N N . VAL A 1 355 ? -24.762 0.045 29.539 1.00 74.31 355 VAL A N 1
ATOM 2642 C CA . VAL A 1 355 ? -23.512 -0.719 29.758 1.00 74.31 355 VAL A CA 1
ATOM 2643 C C . VAL A 1 355 ? -23.791 -2.225 29.834 1.00 74.31 355 VAL A C 1
ATOM 2645 O O . VAL A 1 355 ? -23.169 -3.016 29.126 1.00 74.31 355 VAL A O 1
ATOM 2648 N N . ASN A 1 356 ? -24.797 -2.636 30.612 1.00 77.38 356 ASN A N 1
ATOM 2649 C CA . ASN A 1 356 ? -25.183 -4.046 30.714 1.00 77.38 356 ASN A CA 1
ATOM 2650 C C . ASN A 1 356 ? -25.685 -4.632 29.388 1.00 77.38 356 ASN A C 1
ATOM 2652 O O . ASN A 1 356 ? -25.457 -5.809 29.116 1.00 77.38 356 ASN A O 1
ATOM 2656 N N . ARG A 1 357 ? -26.326 -3.827 28.532 1.00 81.69 357 ARG A N 1
ATOM 2657 C CA . ARG A 1 357 ? -26.756 -4.279 27.200 1.00 81.69 357 ARG A CA 1
ATOM 2658 C C . ARG A 1 357 ? -25.581 -4.494 26.251 1.00 81.69 357 ARG A C 1
ATOM 2660 O O . ARG A 1 357 ? -25.644 -5.405 25.433 1.00 81.69 357 ARG A O 1
ATOM 2667 N N . MET A 1 358 ? -24.499 -3.720 26.379 1.00 82.19 358 MET A N 1
ATOM 2668 C CA . MET A 1 358 ? -23.307 -3.876 25.532 1.00 82.19 358 MET A CA 1
ATOM 2669 C C . MET A 1 358 ? -22.627 -5.239 25.702 1.00 82.19 358 MET A C 1
ATOM 2671 O O . MET A 1 358 ? -22.076 -5.765 24.738 1.00 82.19 358 MET A O 1
ATOM 2675 N N . LYS A 1 359 ? -22.713 -5.846 26.892 1.00 82.69 359 LYS A N 1
ATOM 2676 C CA . LYS A 1 359 ? -22.101 -7.149 27.199 1.00 82.69 359 LYS A CA 1
ATOM 2677 C C . LYS A 1 359 ? -22.565 -8.265 26.250 1.00 82.69 359 LYS A C 1
ATOM 2679 O O . LYS A 1 359 ? -21.756 -9.082 25.817 1.00 82.69 359 LYS A O 1
ATOM 2684 N N . GLY A 1 360 ? -23.844 -8.259 25.868 1.00 81.50 360 GLY A N 1
ATOM 2685 C CA . GLY A 1 360 ? -24.450 -9.245 24.960 1.00 81.50 360 GLY A CA 1
ATOM 2686 C C . GLY A 1 360 ? -24.776 -8.727 23.556 1.00 81.50 360 GLY A C 1
ATOM 2687 O O . GLY A 1 360 ? -25.232 -9.503 22.726 1.00 81.50 360 GLY A O 1
ATOM 2688 N N . ALA A 1 361 ? -24.532 -7.445 23.269 1.00 83.94 361 ALA A N 1
ATOM 2689 C CA . ALA A 1 361 ? -25.010 -6.800 22.049 1.00 83.94 361 ALA A CA 1
ATOM 2690 C C . ALA A 1 361 ? -24.397 -7.385 20.763 1.00 83.94 361 ALA A C 1
ATOM 2692 O O . ALA A 1 361 ? -23.182 -7.577 20.674 1.00 83.94 361 ALA A O 1
ATOM 2693 N N . ASN A 1 362 ? -25.206 -7.627 19.737 1.00 87.62 362 ASN A N 1
ATOM 2694 C CA . ASN A 1 362 ? -24.699 -7.815 18.373 1.00 87.62 362 ASN A CA 1
ATOM 2695 C C . ASN A 1 362 ? -24.271 -6.466 17.741 1.00 87.62 362 ASN A C 1
ATOM 2697 O O . ASN A 1 362 ? -24.426 -5.406 18.350 1.00 87.62 362 ASN A O 1
ATOM 2701 N N . GLU A 1 363 ? -23.729 -6.485 16.515 1.00 86.88 363 GLU A N 1
ATOM 2702 C CA . GLU A 1 363 ? -23.259 -5.269 15.818 1.00 86.88 363 GLU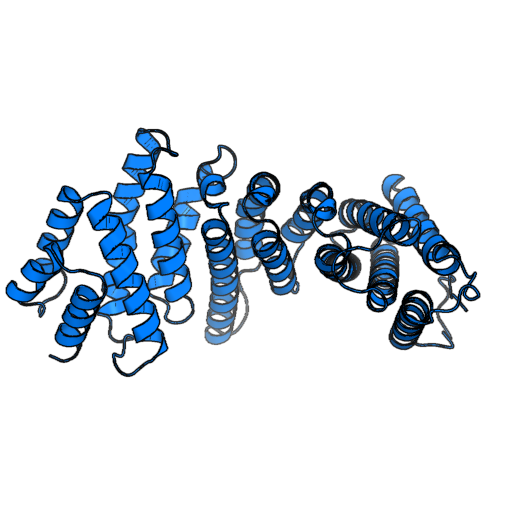 A CA 1
ATOM 2703 C C . GLU A 1 363 ? -24.333 -4.165 15.763 1.00 86.88 363 GLU A C 1
ATOM 2705 O O . GLU A 1 363 ? -24.048 -2.996 16.042 1.00 86.88 363 GLU A O 1
ATOM 2710 N N . GLY A 1 364 ? -25.571 -4.531 15.414 1.00 86.75 364 GLY A N 1
ATOM 2711 C CA . GLY A 1 364 ? -26.686 -3.591 15.292 1.00 86.75 364 GLY A CA 1
ATOM 2712 C C . GLY A 1 364 ? -27.083 -2.999 16.640 1.00 86.75 364 GLY A C 1
ATOM 2713 O O . GLY A 1 364 ? -27.198 -1.782 16.778 1.00 86.75 364 GLY A O 1
ATOM 2714 N N . GLU A 1 365 ? -27.205 -3.851 17.655 1.00 89.19 365 GLU A N 1
ATOM 2715 C CA . GLU A 1 365 ? -27.545 -3.435 19.015 1.00 89.19 365 GLU A CA 1
ATOM 2716 C C . GLU A 1 365 ? -26.486 -2.509 19.611 1.00 89.19 365 GLU A C 1
ATOM 2718 O O . GLU A 1 365 ? -26.833 -1.484 20.195 1.00 89.19 365 GLU A O 1
ATOM 2723 N N . PHE A 1 366 ? -25.199 -2.817 19.431 1.00 86.06 366 PHE A N 1
ATOM 2724 C CA . PHE A 1 366 ? -24.107 -1.994 19.951 1.00 86.06 366 PHE A CA 1
ATOM 2725 C C . PHE A 1 366 ? -24.120 -0.595 19.326 1.00 86.06 366 PHE A C 1
ATOM 2727 O O . PHE A 1 366 ? -24.035 0.421 20.023 1.00 86.06 366 PHE A O 1
ATOM 2734 N N . LYS A 1 367 ? -24.312 -0.536 18.005 1.00 87.00 367 LYS A N 1
ATOM 2735 C CA . LYS A 1 367 ? -24.468 0.717 17.263 1.00 87.00 367 LYS A CA 1
ATOM 2736 C C . LYS A 1 36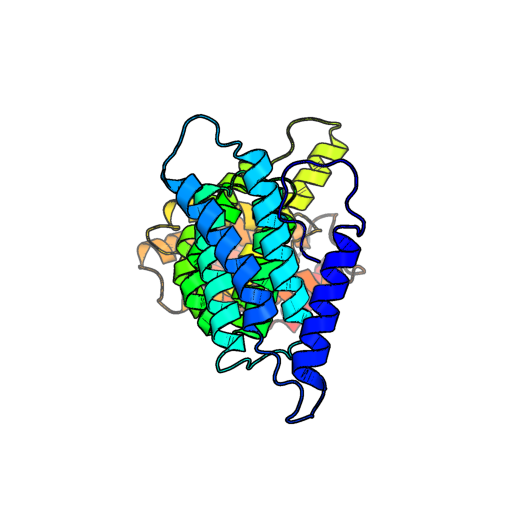7 ? -25.660 1.532 17.768 1.00 87.00 367 LYS A C 1
ATOM 2738 O O . LYS A 1 367 ? -25.536 2.747 17.921 1.00 87.00 367 LYS A O 1
ATOM 2743 N N . ASP A 1 368 ? -26.796 0.893 18.024 1.00 87.12 368 ASP A N 1
ATOM 2744 C CA . ASP A 1 368 ? -27.999 1.577 18.502 1.00 87.12 368 ASP A CA 1
ATOM 2745 C C . ASP A 1 368 ? -27.862 2.065 19.946 1.00 87.12 368 ASP A C 1
ATOM 2747 O O . ASP A 1 368 ? -28.333 3.158 20.265 1.00 87.12 368 ASP A O 1
ATOM 2751 N N . ILE A 1 369 ? -27.169 1.311 20.803 1.00 85.50 369 ILE A N 1
ATOM 2752 C CA . ILE A 1 369 ? -26.844 1.741 22.167 1.00 85.50 369 ILE A CA 1
ATOM 2753 C C . ILE A 1 369 ? -26.012 3.028 22.129 1.00 85.50 369 ILE A C 1
ATOM 2755 O O . ILE A 1 369 ? -26.399 4.019 22.748 1.00 85.50 369 ILE A O 1
ATOM 2759 N N . ILE A 1 370 ? -24.913 3.054 21.365 1.00 81.50 370 ILE A N 1
ATOM 2760 C CA . ILE A 1 370 ? -24.056 4.248 21.271 1.00 81.50 370 ILE A CA 1
ATOM 2761 C C . ILE A 1 370 ? -24.815 5.423 20.652 1.00 81.50 370 ILE A C 1
ATOM 2763 O O . ILE A 1 370 ? -24.745 6.538 21.159 1.00 81.50 370 ILE A O 1
ATOM 2767 N N . LYS A 1 371 ? -25.600 5.194 19.594 1.00 83.56 371 LYS A N 1
ATOM 2768 C CA . LYS A 1 371 ? -26.439 6.248 19.008 1.00 83.56 371 LYS A CA 1
ATOM 2769 C C . LYS A 1 371 ? -27.391 6.868 20.024 1.00 83.56 371 LYS A C 1
ATOM 2771 O O . LYS A 1 371 ? -27.525 8.085 20.038 1.00 83.56 371 LYS A O 1
ATOM 2776 N N . ARG A 1 372 ? -28.057 6.052 20.849 1.00 82.56 372 ARG A N 1
ATOM 2777 C CA . ARG A 1 372 ? -28.954 6.556 21.899 1.00 82.56 372 ARG A CA 1
ATOM 2778 C C . ARG A 1 372 ? -28.197 7.339 22.960 1.00 82.56 372 ARG A C 1
ATOM 2780 O O . ARG A 1 372 ? -28.709 8.360 23.398 1.00 82.56 372 ARG A O 1
ATOM 2787 N N . ALA A 1 373 ? -27.010 6.874 23.346 1.00 76.69 373 ALA A N 1
ATOM 2788 C CA . ALA A 1 373 ? -26.155 7.579 24.294 1.00 76.69 373 ALA A CA 1
ATOM 2789 C C . ALA A 1 373 ? -25.716 8.958 23.776 1.00 76.69 373 ALA A C 1
ATOM 2791 O O . ALA A 1 373 ? -25.603 9.881 24.562 1.00 76.69 373 ALA A O 1
ATOM 2792 N N . LEU A 1 374 ? -25.518 9.109 22.464 1.00 73.31 374 LEU A N 1
ATOM 2793 C CA . LEU A 1 374 ? -25.142 10.381 21.834 1.00 73.31 374 LEU A CA 1
ATOM 2794 C C . LEU A 1 374 ? -26.314 11.346 21.586 1.00 73.31 374 LEU A C 1
ATOM 2796 O O . LEU A 1 374 ? -26.085 12.484 21.186 1.00 73.31 374 LEU A O 1
ATOM 2800 N N . MET A 1 375 ? -27.561 10.880 21.712 1.00 71.31 375 MET A N 1
ATOM 2801 C CA . MET A 1 375 ? -28.769 11.701 21.525 1.00 71.31 375 MET A CA 1
ATOM 2802 C C . MET A 1 375 ? -29.381 12.189 22.844 1.00 71.31 375 MET A C 1
ATOM 2804 O O . MET A 1 375 ? -30.318 12.987 22.800 1.00 71.31 375 MET A O 1
ATOM 2808 N N . GLN A 1 376 ? -28.910 11.662 23.976 1.00 66.31 376 GLN A N 1
ATOM 2809 C CA . GLN A 1 376 ? -29.222 12.151 25.322 1.00 66.31 376 GLN A CA 1
ATOM 2810 C C . GLN A 1 376 ? -28.230 13.252 25.676 1.00 66.31 376 GLN A C 1
ATOM 2812 O O . GLN A 1 376 ? -28.682 14.212 26.336 1.00 66.31 376 GLN A O 1
#

Organism: NCBI:txid2557542

Mean predicted aligned error: 7.32 Å

Secondary structure (DSSP, 8-state):
-----S--S--SS-HHHHHHHHHHHHHHHHH---TT----THHHHHHHHHHHHHHHHHHHHT-TT--HHHHHHHHHHHHHHHHHHGGGSPTT---HHHHHHHHHHHHHHHHHHHHHTTSHHHHHHHHHHHHHHHHHTGGGGGGTHHHHHHHHHHH-STTHHHHHHHHHHHHHHHGGGGHHHHHHHHHHHHHHHHHHS--SS-HHHHHHHHHHHHHHHHHHHHHHHHTT-GGGGGSTTTGGGHHHHHHHHHHHTSSTTTHHHHHHHHHHHHHHHTTT-S-HHHHHHHHHHIIIIIHHHHHHHHHSTT--TT-HHHHHHHHHHHHHHHHHHHH-HHHHHHHHHHHHHH-TT--HHHHHHHHH--HHHHHHHHHHHTT-